Protein AF-A0A944SCA6-F1 (afdb_monomer_lite)

Structure (mmCIF, N/CA/C/O backbone):
data_AF-A0A944SCA6-F1
#
_entry.id   AF-A0A944SCA6-F1
#
loop_
_atom_site.group_PDB
_atom_site.id
_atom_site.type_symbol
_atom_site.label_atom_id
_atom_site.label_alt_id
_atom_site.label_comp_id
_atom_site.label_asym_id
_atom_site.label_entity_id
_atom_site.label_seq_id
_atom_site.pdbx_PDB_ins_code
_atom_site.Cartn_x
_atom_site.Cartn_y
_atom_site.Cartn_z
_atom_site.occupancy
_atom_site.B_iso_or_equiv
_atom_site.auth_seq_id
_atom_site.auth_comp_id
_atom_site.auth_asym_id
_atom_site.auth_atom_id
_atom_site.pdbx_PDB_model_num
ATOM 1 N N . MET A 1 1 ? 33.341 -25.553 -20.148 1.00 35.78 1 MET A N 1
ATOM 2 C CA . MET A 1 1 ? 33.879 -26.898 -20.432 1.00 35.78 1 MET A CA 1
ATOM 3 C C . MET A 1 1 ? 33.991 -27.018 -21.936 1.00 35.78 1 MET A C 1
ATOM 5 O O . MET A 1 1 ? 32.967 -27.018 -22.605 1.00 35.78 1 MET A O 1
ATOM 9 N N . ILE A 1 2 ? 35.218 -26.989 -22.452 1.00 38.03 2 ILE A N 1
ATOM 10 C CA . ILE A 1 2 ? 35.511 -27.219 -23.871 1.00 38.03 2 ILE A CA 1
ATOM 11 C C . ILE A 1 2 ? 34.997 -28.621 -24.208 1.00 38.03 2 ILE A C 1
ATOM 13 O O . ILE A 1 2 ? 35.218 -29.544 -23.427 1.00 38.03 2 ILE A O 1
ATOM 17 N N . ASN A 1 3 ? 34.268 -28.773 -25.314 1.00 36.91 3 ASN A N 1
ATOM 18 C CA . ASN A 1 3 ? 33.785 -30.077 -25.753 1.00 36.91 3 ASN A CA 1
ATOM 19 C C . ASN A 1 3 ? 35.012 -30.965 -26.059 1.00 36.91 3 ASN A C 1
ATOM 21 O O . ASN A 1 3 ? 35.753 -30.643 -26.992 1.00 36.91 3 ASN A O 1
ATOM 25 N N . PRO A 1 4 ? 35.273 -32.039 -25.289 1.00 46.31 4 PRO A N 1
ATOM 26 C CA . PRO A 1 4 ? 36.519 -32.805 -25.390 1.00 46.31 4 PRO A CA 1
ATOM 27 C C . PRO A 1 4 ? 36.722 -33.447 -26.772 1.00 46.31 4 PRO A C 1
ATOM 29 O O . PRO A 1 4 ? 37.854 -33.723 -27.163 1.00 46.31 4 PRO A O 1
ATOM 32 N N . PHE A 1 5 ? 35.651 -33.600 -27.556 1.00 45.34 5 PHE A N 1
ATOM 33 C CA . PHE A 1 5 ? 35.707 -34.131 -28.917 1.00 45.34 5 PHE A CA 1
ATOM 34 C C . PHE A 1 5 ? 36.417 -33.224 -29.932 1.00 45.34 5 PHE A C 1
ATOM 36 O O . PHE A 1 5 ? 36.970 -33.739 -30.900 1.00 45.34 5 PHE A O 1
ATOM 43 N N . PHE A 1 6 ? 36.455 -31.902 -29.725 1.00 48.75 6 PHE A N 1
ATOM 44 C CA . PHE A 1 6 ? 37.110 -30.997 -30.682 1.00 48.75 6 PHE A CA 1
ATOM 45 C C . PHE A 1 6 ? 38.644 -31.043 -30.575 1.00 48.75 6 PHE A C 1
ATOM 47 O O . PHE A 1 6 ? 39.340 -30.858 -31.569 1.00 48.75 6 PHE A O 1
ATOM 54 N N . CYS A 1 7 ? 39.181 -31.346 -29.387 1.00 46.94 7 CYS A N 1
ATOM 55 C CA . CYS A 1 7 ? 40.627 -31.419 -29.163 1.00 46.94 7 CYS A CA 1
ATOM 56 C C . CYS A 1 7 ? 41.227 -32.794 -29.502 1.00 46.94 7 CYS A C 1
ATOM 58 O O . CYS A 1 7 ? 42.376 -32.855 -29.928 1.00 46.94 7 CYS A O 1
ATOM 60 N N . LEU A 1 8 ? 40.482 -33.894 -29.335 1.00 49.31 8 LEU A N 1
ATOM 61 C CA . LEU A 1 8 ? 41.041 -35.253 -29.432 1.00 49.31 8 LEU A CA 1
ATOM 62 C C . LEU A 1 8 ? 41.443 -35.671 -30.860 1.00 49.31 8 LEU A C 1
ATOM 64 O O . LEU A 1 8 ? 42.431 -36.382 -31.017 1.00 49.31 8 LEU A O 1
ATOM 68 N N . ASN A 1 9 ? 40.758 -35.183 -31.899 1.00 50.75 9 ASN A N 1
ATOM 69 C CA . ASN A 1 9 ? 41.071 -35.547 -33.291 1.00 50.75 9 ASN A CA 1
ATOM 70 C C . ASN A 1 9 ? 42.205 -34.722 -33.929 1.00 50.75 9 ASN A C 1
ATOM 72 O O . ASN A 1 9 ? 42.740 -35.128 -34.956 1.00 50.75 9 ASN A O 1
ATOM 76 N N . PHE A 1 10 ? 42.607 -33.592 -33.335 1.00 53.06 10 PHE A N 1
ATOM 77 C CA . PHE A 1 10 ? 43.654 -32.712 -33.886 1.00 53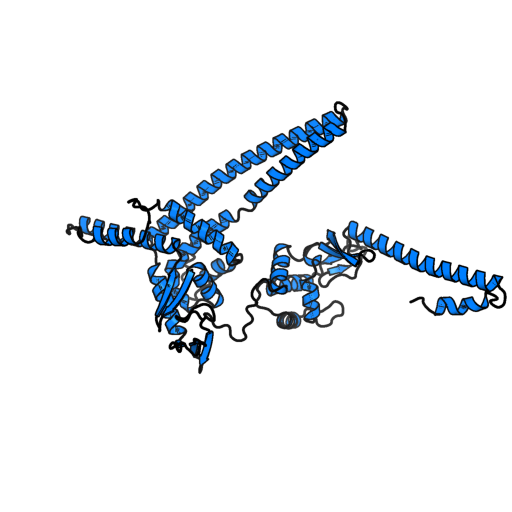.06 10 PHE A CA 1
ATOM 78 C C . PHE A 1 10 ? 45.062 -32.984 -33.335 1.00 53.06 10 PHE A C 1
ATOM 80 O O . PHE A 1 10 ? 46.040 -32.474 -33.879 1.00 53.06 10 PHE A O 1
ATOM 87 N N . ILE A 1 11 ? 45.190 -33.805 -32.286 1.00 54.34 11 ILE A N 1
ATOM 88 C CA . ILE A 1 11 ? 46.488 -34.155 -31.678 1.00 54.34 11 ILE A CA 1
ATOM 89 C C . ILE A 1 11 ? 47.399 -34.877 -32.686 1.00 54.34 11 ILE A C 1
ATOM 91 O O . ILE A 1 11 ? 48.610 -34.683 -32.660 1.00 54.34 11 ILE A O 1
ATOM 95 N N . PHE A 1 12 ? 46.823 -35.633 -33.627 1.00 55.56 12 PHE A N 1
ATOM 96 C CA . PHE A 1 12 ? 47.567 -36.337 -34.678 1.00 55.56 12 PHE A CA 1
ATOM 97 C C . PHE A 1 12 ? 48.129 -35.424 -35.781 1.00 55.56 12 PHE A C 1
ATOM 99 O O . PHE A 1 12 ? 48.924 -35.888 -36.593 1.00 55.56 12 PHE A O 1
ATOM 106 N N . LEU A 1 13 ? 47.747 -34.140 -35.823 1.00 66.12 13 LEU A N 1
ATOM 107 C CA . LEU A 1 13 ? 48.202 -33.200 -36.853 1.00 66.12 13 LEU A CA 1
ATOM 108 C C . LEU A 1 13 ? 49.537 -32.513 -36.502 1.00 66.12 13 LEU A C 1
ATOM 110 O O . LEU A 1 13 ? 50.200 -31.970 -37.382 1.00 66.12 13 LEU A O 1
ATOM 114 N N . PHE A 1 14 ? 49.936 -32.516 -35.225 1.00 74.75 14 PHE A N 1
ATOM 115 C CA . PHE A 1 14 ? 51.123 -31.804 -34.745 1.00 74.75 14 PHE A CA 1
ATOM 116 C C . PHE A 1 14 ? 52.164 -32.777 -34.177 1.00 74.75 14 PHE A C 1
ATOM 118 O O . PHE A 1 14 ? 51.903 -33.482 -33.203 1.00 74.75 14 PHE A O 1
ATOM 125 N N . ASP A 1 15 ? 53.382 -32.775 -34.731 1.00 82.25 15 ASP A N 1
ATOM 126 C CA . ASP A 1 15 ? 54.511 -33.547 -34.191 1.00 82.25 15 ASP A CA 1
ATOM 127 C C . ASP A 1 15 ? 55.024 -32.934 -32.872 1.00 82.25 15 ASP A C 1
ATOM 129 O O . ASP A 1 15 ? 55.921 -32.087 -32.838 1.00 82.25 15 ASP A O 1
ATOM 133 N N . THR A 1 16 ? 54.439 -33.362 -31.753 1.00 81.69 16 THR A N 1
ATOM 134 C CA . THR A 1 16 ? 54.778 -32.874 -30.405 1.00 81.69 16 THR A CA 1
ATOM 135 C C . THR A 1 16 ? 56.133 -33.367 -29.881 1.00 81.69 16 THR A C 1
ATOM 137 O O . THR A 1 16 ? 56.586 -32.901 -28.827 1.00 81.69 16 THR A O 1
ATOM 140 N N . SER A 1 17 ? 56.833 -34.245 -30.613 1.00 85.31 17 SER A N 1
ATOM 141 C CA . SER A 1 17 ? 58.186 -34.687 -30.251 1.00 85.31 17 SER A CA 1
ATOM 142 C C . SER A 1 17 ? 59.224 -33.570 -30.445 1.00 85.31 17 SER A C 1
ATOM 144 O O . SER A 1 17 ? 60.159 -33.429 -29.648 1.00 85.31 17 SER A O 1
ATOM 146 N N . ARG A 1 18 ? 59.007 -32.677 -31.421 1.00 86.25 18 ARG A N 1
ATOM 147 C CA . ARG A 1 18 ? 59.886 -31.540 -31.739 1.00 86.25 18 ARG A CA 1
ATOM 148 C C . ARG A 1 18 ? 59.412 -30.236 -31.094 1.00 86.25 18 ARG A C 1
ATOM 150 O O . ARG A 1 18 ? 58.223 -30.012 -30.870 1.00 86.25 18 ARG A O 1
ATOM 157 N N . ALA A 1 19 ? 60.355 -29.329 -30.828 1.00 85.00 19 ALA A N 1
ATOM 158 C CA . ALA A 1 19 ? 60.059 -28.025 -30.225 1.00 85.00 19 ALA A CA 1
ATOM 159 C C . ALA A 1 19 ? 59.069 -27.190 -31.065 1.00 85.00 19 ALA A C 1
ATOM 161 O O . ALA A 1 19 ? 58.141 -26.604 -30.509 1.00 85.00 19 ALA A O 1
ATOM 162 N N . ALA A 1 20 ? 59.216 -27.200 -32.395 1.00 85.94 20 ALA A N 1
ATOM 163 C CA . ALA A 1 20 ? 58.340 -26.475 -33.316 1.00 85.94 20 ALA A CA 1
ATOM 164 C C . ALA A 1 20 ? 56.881 -26.973 -33.278 1.00 85.94 20 ALA A C 1
ATOM 166 O O . ALA A 1 20 ? 55.958 -26.161 -33.241 1.00 85.94 20 ALA A O 1
ATOM 167 N N . GLY A 1 21 ? 56.654 -28.291 -33.214 1.00 87.56 21 GLY A N 1
ATOM 168 C CA . GLY A 1 21 ? 55.299 -28.844 -33.143 1.00 87.56 21 GLY A CA 1
ATOM 169 C C . GLY A 1 21 ? 54.624 -28.603 -31.791 1.00 87.56 21 GLY A C 1
ATOM 170 O O . GLY A 1 21 ? 53.435 -28.287 -31.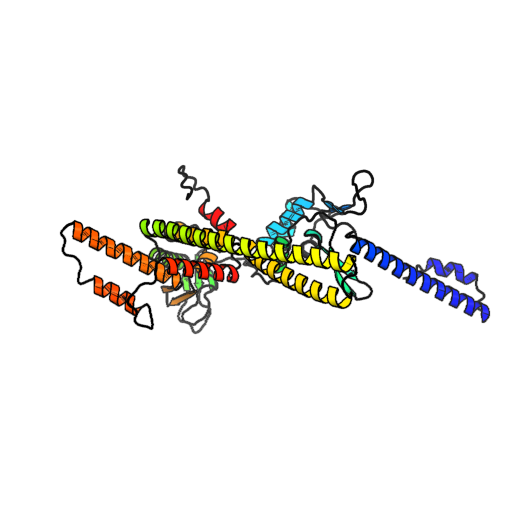751 1.00 87.56 21 GLY A O 1
ATOM 171 N N . ARG A 1 22 ? 55.379 -28.621 -30.679 1.00 86.31 22 ARG A N 1
ATOM 172 C CA . ARG A 1 22 ? 54.854 -28.190 -29.367 1.00 86.31 22 ARG A CA 1
ATOM 173 C C . ARG A 1 22 ? 54.441 -26.718 -29.355 1.00 86.31 22 ARG A C 1
ATOM 175 O O . ARG A 1 22 ? 53.426 -26.385 -28.748 1.00 86.31 22 ARG A O 1
ATOM 182 N N . LEU A 1 23 ? 55.208 -25.843 -30.009 1.00 89.44 23 LEU A N 1
ATOM 183 C CA . LEU A 1 23 ? 54.862 -24.426 -30.139 1.00 89.44 23 LEU A CA 1
ATOM 184 C C . LEU A 1 23 ? 53.585 -24.237 -30.970 1.00 89.44 23 LEU A C 1
ATOM 186 O O . LEU A 1 23 ? 52.677 -23.535 -30.531 1.00 89.44 23 LEU A O 1
ATOM 190 N N . ALA A 1 24 ? 53.486 -24.905 -32.124 1.00 87.25 24 ALA A N 1
ATOM 191 C CA . ALA A 1 24 ? 52.307 -24.849 -32.986 1.00 87.25 24 ALA A CA 1
ATOM 192 C C . ALA A 1 24 ? 51.034 -25.314 -32.257 1.00 87.25 24 ALA A C 1
ATOM 194 O O . ALA A 1 24 ? 50.020 -24.618 -32.286 1.00 87.25 24 ALA A O 1
ATOM 195 N N . PHE A 1 25 ? 51.114 -26.428 -31.520 1.00 86.62 25 PHE A N 1
ATOM 196 C CA . PHE A 1 25 ? 50.005 -26.923 -30.704 1.00 86.62 25 PHE A CA 1
ATOM 197 C C . PHE A 1 25 ? 49.581 -25.918 -29.621 1.00 86.62 25 PHE A C 1
ATOM 199 O O . PHE A 1 25 ? 48.394 -25.640 -29.466 1.00 86.62 25 PHE A O 1
ATOM 206 N N . ARG A 1 26 ? 50.536 -25.318 -28.893 1.00 86.31 26 ARG A N 1
ATOM 207 C CA . ARG A 1 26 ? 50.235 -24.299 -27.868 1.00 86.31 26 ARG A CA 1
ATOM 208 C C . ARG A 1 26 ? 49.565 -23.063 -28.462 1.00 86.31 26 ARG A C 1
ATOM 210 O O . ARG A 1 26 ? 48.581 -22.591 -27.904 1.00 86.31 26 ARG A O 1
ATOM 217 N N . ASN A 1 27 ? 50.056 -22.571 -29.597 1.00 88.75 27 ASN A N 1
ATOM 218 C CA . ASN A 1 27 ? 49.453 -21.431 -30.288 1.00 88.75 27 ASN A CA 1
ATOM 219 C C . ASN A 1 27 ? 48.025 -21.739 -30.751 1.00 88.75 27 ASN A C 1
ATOM 221 O O . ASN A 1 27 ? 47.143 -20.897 -30.605 1.00 88.75 27 ASN A O 1
ATOM 225 N N . PHE A 1 28 ? 47.774 -22.954 -31.244 1.00 87.88 28 PHE A N 1
ATOM 226 C CA . PHE A 1 28 ? 46.430 -23.392 -31.614 1.00 87.88 28 PHE A CA 1
ATOM 227 C C . PHE A 1 28 ? 45.490 -23.463 -30.403 1.00 87.88 28 PHE A C 1
ATOM 229 O O . PHE A 1 28 ? 44.378 -22.945 -30.455 1.00 87.88 28 PHE A O 1
ATOM 236 N N . CYS A 1 29 ? 45.945 -24.032 -29.282 1.00 86.56 29 CYS A N 1
ATOM 237 C CA . CYS A 1 29 ? 45.181 -24.032 -28.034 1.00 86.56 29 CYS A CA 1
ATOM 238 C C . CYS A 1 29 ? 44.867 -22.605 -27.561 1.00 86.56 29 CYS A C 1
ATOM 240 O O . CYS A 1 29 ? 43.725 -22.327 -27.205 1.00 86.56 29 CYS A O 1
ATOM 242 N N . ASN A 1 30 ? 45.840 -21.691 -27.617 1.00 90.19 30 ASN A N 1
ATOM 243 C CA . ASN A 1 30 ? 45.629 -20.281 -27.279 1.00 90.19 30 ASN A CA 1
ATOM 244 C C . ASN A 1 30 ? 44.588 -19.628 -28.201 1.00 90.19 30 ASN A C 1
ATOM 246 O O . ASN A 1 30 ? 43.730 -18.891 -27.728 1.00 90.19 30 ASN A O 1
ATOM 250 N N . MET A 1 31 ? 44.611 -19.943 -29.499 1.00 90.44 31 MET A N 1
ATOM 251 C CA . MET A 1 31 ? 43.620 -19.458 -30.463 1.00 90.44 31 MET A CA 1
ATOM 252 C C . MET A 1 31 ? 42.216 -20.009 -30.179 1.00 90.44 31 MET A C 1
ATOM 254 O O . MET A 1 31 ? 41.239 -19.270 -30.265 1.00 90.44 31 MET A O 1
ATOM 258 N N . ALA A 1 32 ? 42.098 -21.283 -29.798 1.00 83.69 32 ALA A N 1
ATOM 259 C CA . ALA A 1 32 ? 40.823 -21.892 -29.423 1.00 83.69 32 ALA A CA 1
ATOM 260 C C . ALA A 1 32 ? 40.251 -21.298 -28.122 1.00 83.69 32 ALA A C 1
ATOM 262 O O . ALA A 1 32 ? 39.044 -21.059 -28.032 1.00 83.69 32 ALA A O 1
ATOM 263 N N . VAL A 1 33 ? 41.110 -21.031 -27.130 1.00 88.75 33 VAL A N 1
ATOM 264 C CA . VAL A 1 33 ? 40.732 -20.321 -25.897 1.00 88.75 33 VAL A CA 1
ATOM 265 C C . VAL A 1 33 ? 40.239 -18.917 -26.237 1.00 88.75 33 VAL A C 1
ATOM 267 O O . VAL A 1 33 ? 39.108 -18.584 -25.888 1.00 88.75 33 VAL A O 1
ATOM 270 N N . TRP A 1 34 ? 41.021 -18.157 -27.010 1.00 92.69 34 TRP A N 1
ATOM 271 C CA . TRP A 1 34 ? 40.646 -16.818 -27.463 1.00 92.69 34 TRP A CA 1
ATOM 272 C C . TRP A 1 34 ? 39.312 -16.815 -28.220 1.00 92.69 34 TRP A C 1
ATOM 274 O O . TRP A 1 34 ? 38.449 -15.992 -27.938 1.00 92.69 34 TRP A O 1
ATOM 284 N N . TYR A 1 35 ? 39.083 -17.769 -29.129 1.00 90.19 35 TYR A N 1
ATOM 285 C CA . TYR A 1 35 ? 37.815 -17.880 -29.855 1.00 90.19 35 TYR A CA 1
ATOM 286 C C . TYR A 1 35 ? 36.626 -18.100 -28.909 1.00 90.19 35 TYR A C 1
ATOM 288 O O . TYR A 1 35 ? 35.576 -17.477 -29.066 1.00 90.19 35 TYR A O 1
ATOM 296 N N . SER A 1 36 ? 36.784 -18.966 -27.902 1.00 87.19 36 SER A N 1
ATOM 297 C CA . SER A 1 36 ? 35.741 -19.204 -26.901 1.00 87.19 36 SER A CA 1
ATOM 298 C C . SER A 1 36 ? 35.471 -17.971 -26.032 1.00 87.19 36 SER A C 1
ATOM 300 O O . SER A 1 36 ? 34.326 -17.766 -25.619 1.00 87.19 36 SER A O 1
ATOM 302 N N . GLU A 1 37 ? 36.500 -17.187 -25.718 1.00 88.19 37 GLU A N 1
ATOM 303 C CA . GLU A 1 37 ? 36.387 -15.939 -24.959 1.00 88.19 37 GLU A CA 1
ATOM 304 C C . GLU A 1 37 ? 35.700 -14.857 -25.795 1.00 88.19 37 GLU A C 1
ATOM 306 O O . GLU A 1 37 ? 34.666 -14.337 -25.373 1.00 88.19 37 GLU A O 1
ATOM 311 N N . ASN A 1 38 ? 36.167 -14.627 -27.024 1.00 90.25 38 ASN A N 1
ATOM 312 C CA . ASN A 1 38 ? 35.578 -13.671 -27.958 1.00 90.25 38 ASN A CA 1
ATOM 313 C C . ASN A 1 38 ? 34.101 -13.989 -28.248 1.00 90.25 38 ASN A C 1
ATOM 315 O O . ASN A 1 38 ? 33.244 -13.113 -28.172 1.00 90.25 38 ASN A O 1
ATOM 319 N N . LEU A 1 39 ? 33.756 -15.261 -28.488 1.00 88.06 39 LEU A N 1
ATOM 320 C CA . LEU A 1 39 ? 32.358 -15.663 -28.679 1.00 88.06 39 LEU A CA 1
ATOM 321 C C . LEU A 1 39 ? 31.503 -15.374 -27.435 1.00 88.06 39 LEU A C 1
ATOM 323 O O . LEU A 1 39 ? 30.347 -14.963 -27.546 1.00 88.06 39 LEU A O 1
ATOM 327 N N . SER A 1 40 ? 32.057 -15.589 -26.240 1.00 85.50 40 SER A N 1
ATOM 328 C CA . SER A 1 40 ? 31.369 -15.259 -24.992 1.00 85.50 40 SER A CA 1
ATOM 329 C C . SER A 1 40 ? 31.123 -13.752 -24.874 1.00 85.50 40 SER A C 1
ATOM 331 O O . SER A 1 40 ? 30.036 -13.360 -24.446 1.00 85.50 40 SER A O 1
ATOM 333 N N . GLU A 1 41 ? 32.097 -12.922 -25.248 1.00 87.12 41 GLU A N 1
ATOM 334 C CA . GLU A 1 41 ? 31.977 -11.461 -25.254 1.00 87.12 41 GLU A CA 1
ATOM 335 C C . GLU A 1 41 ? 30.921 -10.988 -26.258 1.00 87.12 41 GLU A C 1
ATOM 337 O O . GLU A 1 41 ? 29.984 -10.281 -25.879 1.00 87.12 41 GLU A O 1
ATOM 342 N N . GLU A 1 42 ? 30.972 -11.469 -27.501 1.00 89.62 42 GLU A N 1
ATOM 343 C CA . GLU A 1 42 ? 29.988 -11.140 -28.537 1.00 89.62 42 GLU A CA 1
ATOM 344 C C . GLU A 1 42 ? 28.554 -11.498 -28.124 1.00 89.62 42 GLU A C 1
ATOM 346 O O . GLU A 1 42 ? 27.618 -10.724 -28.350 1.00 89.62 42 GLU A O 1
ATOM 351 N N . VAL A 1 43 ? 28.357 -12.667 -27.502 1.00 88.06 43 VAL A N 1
ATOM 352 C CA . VAL A 1 43 ? 27.041 -13.082 -26.997 1.00 88.06 43 VAL A CA 1
ATOM 353 C C . VAL A 1 43 ? 26.572 -12.149 -25.882 1.00 88.06 43 VAL A C 1
ATOM 355 O O . VAL A 1 43 ? 25.399 -11.768 -25.875 1.00 88.06 43 VAL A O 1
ATOM 358 N N . THR A 1 44 ? 27.455 -11.743 -24.964 1.00 86.62 44 THR A N 1
ATOM 359 C CA . THR A 1 44 ? 27.086 -10.786 -23.910 1.00 86.62 44 THR A CA 1
ATOM 360 C C . THR A 1 44 ? 26.724 -9.416 -24.468 1.00 86.62 44 THR A C 1
ATOM 362 O O . THR A 1 44 ? 25.695 -8.874 -24.071 1.00 86.62 44 THR A O 1
ATOM 365 N N . THR A 1 45 ? 27.478 -8.903 -25.441 1.00 88.00 45 THR A N 1
ATOM 366 C CA . THR A 1 45 ? 27.189 -7.624 -26.103 1.00 88.00 45 THR A CA 1
ATOM 367 C C . THR A 1 45 ? 25.838 -7.670 -26.812 1.00 88.00 45 THR A C 1
ATOM 369 O O . THR A 1 45 ? 24.995 -6.806 -26.588 1.00 88.00 45 THR A O 1
ATOM 372 N N . LYS A 1 46 ? 25.552 -8.741 -27.565 1.00 89.69 46 LYS A N 1
ATOM 373 C CA . LYS A 1 46 ? 24.240 -8.935 -28.211 1.00 89.69 46 LYS A CA 1
ATOM 374 C C . LYS A 1 46 ? 23.093 -9.014 -27.200 1.00 89.69 46 LYS A C 1
ATOM 376 O O . LYS A 1 46 ? 22.007 -8.500 -27.464 1.00 89.69 46 LYS A O 1
ATOM 381 N N . MET A 1 47 ? 23.298 -9.654 -26.047 1.00 88.75 47 MET A N 1
ATOM 382 C CA . MET A 1 47 ? 22.294 -9.675 -24.976 1.00 88.75 47 MET A CA 1
ATOM 383 C C . MET A 1 47 ? 22.065 -8.278 -24.389 1.00 88.75 47 MET A C 1
ATOM 385 O O . MET A 1 47 ? 20.915 -7.908 -24.164 1.00 88.75 47 MET A O 1
ATOM 389 N N . GLU A 1 48 ? 23.126 -7.499 -24.169 1.00 88.06 48 GLU A N 1
ATOM 390 C CA . GLU A 1 48 ? 23.035 -6.116 -23.683 1.00 88.06 48 GLU A CA 1
ATOM 391 C C . GLU A 1 48 ? 22.311 -5.212 -24.691 1.00 88.06 48 GLU A C 1
ATOM 393 O O . GLU A 1 48 ? 21.406 -4.478 -24.304 1.00 88.06 48 GLU A O 1
ATOM 398 N N . GLU A 1 49 ? 22.599 -5.334 -25.987 1.00 90.00 49 GLU A N 1
ATOM 399 C CA . GLU A 1 49 ? 21.877 -4.615 -27.044 1.00 90.00 49 GLU A CA 1
ATOM 400 C C . GLU A 1 49 ? 20.379 -4.941 -27.069 1.00 90.00 49 GLU A C 1
ATOM 402 O O . GLU A 1 49 ? 19.548 -4.055 -27.282 1.00 90.00 49 GLU A O 1
ATOM 407 N N . LEU A 1 50 ? 20.013 -6.211 -26.864 1.00 89.88 50 LEU A N 1
ATOM 408 C CA . LEU A 1 50 ? 18.610 -6.618 -26.775 1.00 89.88 50 LEU A CA 1
ATOM 409 C C . LEU A 1 50 ? 17.930 -5.995 -25.555 1.00 89.88 50 LEU A C 1
ATOM 411 O O . LEU A 1 50 ? 16.819 -5.487 -25.688 1.00 89.88 50 LEU A O 1
ATOM 415 N N . LEU A 1 51 ? 18.602 -5.993 -24.403 1.00 88.81 51 LEU A N 1
ATOM 416 C CA . LEU A 1 51 ? 18.093 -5.399 -23.166 1.00 88.81 51 LEU A CA 1
ATOM 417 C C . LEU A 1 51 ? 17.928 -3.880 -23.279 1.00 88.81 51 LEU A C 1
ATOM 419 O O . LEU A 1 51 ? 16.912 -3.358 -22.833 1.00 88.81 51 LEU A O 1
ATOM 423 N N . LEU A 1 52 ? 18.871 -3.183 -23.923 1.00 87.06 52 LEU A N 1
ATOM 424 C CA . LEU A 1 52 ? 18.781 -1.741 -24.194 1.00 87.06 52 LEU A CA 1
ATOM 425 C C . LEU A 1 52 ? 17.603 -1.396 -25.111 1.00 87.06 52 LEU A C 1
ATOM 427 O O . LEU A 1 52 ? 16.977 -0.355 -24.952 1.00 87.06 52 LEU A O 1
ATOM 431 N N . LYS A 1 53 ? 17.267 -2.291 -26.044 1.00 88.12 53 LYS A N 1
ATOM 432 C CA . LYS A 1 53 ? 16.072 -2.189 -26.896 1.00 88.12 53 LYS A CA 1
ATOM 433 C C . LYS A 1 53 ? 14.787 -2.664 -26.193 1.00 88.12 53 LYS A C 1
ATOM 435 O O . LYS A 1 53 ? 13.733 -2.706 -26.823 1.00 88.12 53 LYS A O 1
ATOM 440 N N . GLY A 1 54 ? 14.870 -3.072 -24.925 1.00 87.81 54 GLY A N 1
ATOM 441 C CA . GLY A 1 54 ? 13.743 -3.538 -24.114 1.00 87.81 54 GLY A CA 1
ATOM 442 C C . GLY A 1 54 ? 13.257 -4.959 -24.412 1.00 87.81 54 GLY A C 1
ATOM 443 O O . GLY A 1 54 ? 12.148 -5.330 -24.019 1.00 87.81 54 GLY A O 1
ATOM 444 N N . TYR A 1 55 ? 14.062 -5.779 -25.096 1.00 90.62 55 TYR A N 1
ATOM 445 C CA . TYR A 1 55 ? 13.763 -7.187 -25.362 1.00 90.62 55 TYR A CA 1
ATOM 446 C C . TYR A 1 55 ? 14.312 -8.103 -24.267 1.00 90.62 55 TYR A C 1
ATOM 448 O O . TYR A 1 55 ? 15.444 -7.959 -23.811 1.00 90.62 55 TYR A O 1
ATOM 456 N N . TYR A 1 56 ? 13.527 -9.118 -23.896 1.00 91.06 56 TYR A N 1
ATOM 457 C CA . TYR A 1 56 ? 13.934 -10.117 -22.908 1.00 91.06 56 TYR A CA 1
ATOM 458 C C . TYR A 1 56 ? 14.674 -11.297 -23.571 1.00 91.06 56 TYR A C 1
ATOM 460 O O . TYR A 1 56 ? 14.035 -12.067 -24.299 1.00 91.06 56 TYR A O 1
ATOM 468 N N . PRO A 1 57 ? 15.987 -11.485 -23.320 1.00 88.31 57 PRO A N 1
ATOM 469 C CA . PRO A 1 57 ? 16.802 -12.490 -24.012 1.00 88.31 57 PRO A CA 1
ATOM 470 C C . PRO A 1 57 ? 16.543 -13.931 -23.541 1.00 88.31 57 PRO A C 1
ATOM 472 O O . PRO A 1 57 ? 16.878 -14.881 -24.244 1.00 88.31 57 PRO A O 1
ATOM 475 N N . ALA A 1 58 ? 15.942 -14.115 -22.363 1.00 87.88 58 ALA A N 1
ATOM 476 C CA . ALA A 1 58 ? 15.658 -15.427 -21.789 1.00 87.88 58 ALA A CA 1
ATOM 477 C C . ALA A 1 58 ? 14.312 -16.023 -22.279 1.00 87.88 58 ALA A C 1
ATOM 479 O O . ALA A 1 58 ? 13.521 -15.353 -22.965 1.00 87.88 58 ALA A O 1
ATOM 480 N N . PRO A 1 59 ? 14.024 -17.294 -21.928 1.00 88.12 59 PRO A N 1
ATOM 481 C CA . PRO A 1 59 ? 12.708 -17.895 -22.131 1.00 88.12 59 PRO A CA 1
ATOM 482 C C . PRO A 1 59 ? 11.596 -17.036 -21.521 1.00 88.12 59 PRO A C 1
ATOM 484 O O . PRO A 1 59 ? 11.809 -16.356 -20.517 1.00 88.12 59 PRO A O 1
ATOM 487 N N . ALA A 1 60 ? 10.410 -17.054 -22.132 1.00 89.06 60 ALA A N 1
ATOM 488 C CA . ALA A 1 60 ? 9.288 -16.249 -21.661 1.00 89.06 60 ALA A CA 1
ATOM 489 C C . ALA A 1 60 ? 8.898 -16.642 -20.219 1.00 89.06 60 ALA A C 1
ATOM 491 O O . ALA A 1 60 ? 8.768 -17.837 -19.933 1.00 89.06 60 ALA A O 1
ATOM 492 N N . PRO A 1 61 ? 8.714 -15.668 -19.308 1.00 91.31 61 PRO A N 1
ATOM 493 C CA . PRO A 1 61 ? 8.130 -15.930 -17.998 1.00 91.31 61 PRO A CA 1
ATOM 494 C C . PRO A 1 61 ? 6.712 -16.511 -18.109 1.00 91.31 61 PRO A C 1
ATOM 496 O O . PRO A 1 61 ? 6.031 -16.334 -19.116 1.00 91.31 61 PRO A O 1
ATOM 499 N N . ILE A 1 62 ? 6.257 -17.195 -17.057 1.00 90.19 62 ILE A N 1
ATOM 500 C CA . ILE A 1 62 ? 4.904 -17.771 -16.990 1.00 90.19 62 ILE A CA 1
ATOM 501 C C . ILE A 1 62 ? 3.859 -16.664 -17.202 1.00 90.19 62 ILE A C 1
ATOM 503 O O . ILE A 1 62 ? 3.976 -15.590 -16.625 1.00 90.19 62 ILE A O 1
ATOM 507 N N . GLY A 1 63 ? 2.849 -16.921 -18.035 1.00 88.75 63 GLY A N 1
ATOM 508 C CA . GLY A 1 63 ? 1.869 -15.907 -18.446 1.00 88.75 63 GLY A CA 1
ATOM 509 C C . GLY A 1 63 ? 2.265 -15.120 -19.698 1.00 88.75 63 GLY A C 1
ATOM 510 O O . GLY A 1 63 ? 1.476 -14.302 -20.156 1.00 88.75 63 GLY A O 1
ATOM 511 N N . TYR A 1 64 ? 3.438 -15.388 -20.282 1.00 91.44 64 TYR A N 1
ATOM 512 C CA . TYR A 1 64 ? 3.862 -14.820 -21.559 1.00 91.44 64 TYR A CA 1
ATOM 513 C C . TYR A 1 64 ? 4.254 -15.904 -22.568 1.00 91.44 64 TYR A C 1
ATOM 515 O O . TYR A 1 64 ? 4.770 -16.967 -22.217 1.00 91.44 64 TYR A O 1
ATOM 523 N N . LYS A 1 65 ? 4.070 -15.595 -23.851 1.00 89.44 65 LYS A N 1
ATOM 524 C CA . LYS A 1 65 ? 4.454 -16.408 -25.009 1.00 89.44 65 LYS A CA 1
ATOM 525 C C . LYS A 1 65 ? 5.421 -15.637 -25.907 1.00 89.44 65 LYS A C 1
ATOM 527 O O . LYS A 1 65 ? 5.455 -14.408 -25.932 1.00 89.44 65 LYS A O 1
ATOM 532 N N . ILE A 1 66 ? 6.259 -16.376 -26.628 1.00 87.25 66 ILE A N 1
ATOM 533 C CA . ILE A 1 66 ? 7.165 -15.798 -27.629 1.00 87.25 66 ILE A CA 1
ATOM 534 C C . ILE A 1 66 ? 6.347 -15.482 -28.884 1.00 87.25 66 ILE A C 1
ATOM 536 O O . ILE A 1 66 ? 5.559 -16.324 -29.319 1.00 87.25 66 ILE A O 1
ATOM 540 N N . GLY A 1 67 ? 6.544 -14.294 -29.461 1.00 81.38 67 GLY A N 1
ATOM 541 C CA . GLY A 1 67 ? 5.912 -13.922 -30.723 1.00 81.38 67 GLY A CA 1
ATOM 542 C C . GLY A 1 67 ? 6.258 -14.900 -31.850 1.00 81.38 67 GLY A C 1
ATOM 543 O O . GLY A 1 67 ? 7.412 -15.288 -32.037 1.00 81.38 67 GLY A O 1
ATOM 544 N N . LYS A 1 68 ? 5.249 -15.309 -32.617 1.00 79.75 68 LYS A N 1
ATOM 545 C CA . LYS A 1 68 ? 5.406 -16.121 -33.827 1.00 79.75 68 LYS A CA 1
ATOM 546 C C . LYS A 1 68 ? 5.470 -15.215 -35.055 1.00 79.75 68 LYS A C 1
ATOM 548 O O . LYS A 1 68 ? 4.640 -14.320 -35.209 1.00 79.75 68 LYS A O 1
ATOM 553 N N . LYS A 1 69 ? 6.432 -15.477 -35.947 1.00 73.75 69 LYS A N 1
ATOM 554 C CA . LYS A 1 69 ? 6.532 -14.790 -37.244 1.00 73.75 69 LYS A CA 1
ATOM 555 C C . LYS A 1 69 ? 5.232 -14.984 -38.035 1.00 73.75 69 LYS A C 1
ATOM 557 O O . LYS A 1 69 ? 4.768 -16.114 -38.148 1.00 73.75 69 LYS A O 1
ATOM 562 N N . GLY A 1 70 ? 4.671 -13.896 -38.561 1.00 69.00 70 GLY A N 1
ATOM 563 C CA . GLY A 1 70 ? 3.429 -13.900 -39.346 1.00 69.00 70 GLY A CA 1
ATOM 564 C C . GLY A 1 70 ? 2.132 -13.807 -38.533 1.00 69.00 70 GLY A C 1
ATOM 565 O O . GLY A 1 70 ? 1.077 -13.641 -39.129 1.00 69.00 70 GLY A O 1
ATOM 566 N N . VAL A 1 71 ? 2.197 -13.887 -37.198 1.00 71.38 71 VAL A N 1
ATOM 567 C CA . VAL A 1 71 ? 1.039 -13.685 -36.298 1.00 71.38 71 VAL A CA 1
ATOM 568 C C . VAL A 1 71 ? 1.182 -12.394 -35.493 1.00 71.38 71 VAL A C 1
ATOM 570 O O . VAL A 1 71 ? 0.195 -11.738 -35.187 1.00 71.38 71 VAL A O 1
ATOM 573 N N . HIS A 1 72 ? 2.416 -12.027 -35.154 1.00 76.31 72 HIS A N 1
ATOM 574 C CA . HIS A 1 72 ? 2.725 -10.854 -34.351 1.00 76.31 72 HIS A CA 1
ATOM 575 C C . HIS A 1 72 ? 3.755 -9.963 -35.055 1.00 76.31 72 HIS A C 1
ATOM 577 O O . HIS A 1 72 ? 4.679 -10.493 -35.680 1.00 76.31 72 HIS A O 1
ATOM 583 N N . ASP A 1 73 ? 3.616 -8.641 -34.895 1.00 74.38 73 ASP A N 1
ATOM 584 C CA . ASP A 1 73 ? 4.464 -7.622 -35.538 1.00 74.38 73 ASP A CA 1
ATOM 585 C C . ASP A 1 73 ? 5.954 -7.816 -35.222 1.00 74.38 73 ASP A C 1
ATOM 587 O O . ASP A 1 73 ? 6.795 -7.808 -36.120 1.00 74.38 73 ASP A O 1
ATOM 591 N N . ASP A 1 74 ? 6.276 -8.089 -33.950 1.00 80.00 74 ASP A N 1
ATOM 592 C CA . ASP A 1 74 ? 7.644 -8.282 -33.477 1.00 80.00 74 ASP A CA 1
ATOM 593 C C . ASP A 1 74 ? 7.851 -9.690 -32.896 1.00 80.00 74 ASP A C 1
ATOM 595 O O . ASP A 1 74 ? 7.531 -9.951 -31.732 1.00 80.00 74 ASP A O 1
ATOM 599 N N . PRO A 1 75 ? 8.498 -10.623 -33.619 1.00 78.44 75 PRO A N 1
ATOM 600 C CA . PRO A 1 75 ? 8.710 -11.992 -33.134 1.00 78.44 75 PRO A CA 1
ATOM 601 C C . PRO A 1 75 ? 9.659 -12.073 -31.924 1.00 78.44 75 PRO A C 1
ATOM 603 O O . PRO A 1 75 ? 9.717 -13.089 -31.233 1.00 78.44 75 PRO A O 1
ATOM 606 N N . LYS A 1 76 ? 10.428 -11.009 -31.656 1.00 80.00 76 LYS A N 1
ATOM 607 C CA . LYS A 1 76 ? 11.334 -10.915 -30.499 1.00 80.00 76 LYS A CA 1
ATOM 608 C C . LYS A 1 76 ? 10.617 -10.455 -29.224 1.00 80.00 76 LYS A C 1
ATOM 610 O O . LYS A 1 76 ? 11.142 -10.670 -28.128 1.00 80.00 76 LYS A O 1
ATOM 615 N N . LYS A 1 77 ? 9.434 -9.844 -29.349 1.00 86.50 77 LYS A N 1
ATOM 616 C CA . LYS A 1 77 ? 8.625 -9.372 -28.223 1.00 86.50 77 LYS A CA 1
ATOM 617 C C . LYS A 1 77 ? 7.946 -10.550 -27.519 1.00 86.50 77 LYS A C 1
ATOM 619 O O . LYS A 1 77 ? 7.666 -11.596 -28.113 1.00 86.50 77 LYS A O 1
ATOM 624 N N . LYS A 1 78 ? 7.737 -10.401 -26.209 1.00 89.12 78 LYS A N 1
ATOM 625 C CA . LYS A 1 78 ? 6.965 -11.350 -25.402 1.00 89.12 78 LYS A CA 1
ATOM 626 C C . LYS A 1 78 ? 5.530 -10.836 -25.319 1.00 89.12 78 LYS A C 1
ATOM 628 O O . LYS A 1 78 ? 5.320 -9.701 -24.898 1.00 89.12 78 LYS A O 1
ATOM 633 N N . TYR A 1 79 ? 4.582 -11.665 -25.733 1.00 88.44 79 TYR A N 1
ATOM 634 C CA . TYR A 1 79 ? 3.151 -11.360 -25.737 1.00 88.44 79 TYR A CA 1
ATOM 635 C C . TYR A 1 79 ? 2.463 -12.053 -24.569 1.00 88.44 79 TYR A C 1
ATOM 637 O O . TYR A 1 79 ? 2.974 -13.050 -24.056 1.00 88.44 79 TYR A O 1
ATOM 645 N N . LEU A 1 80 ? 1.321 -11.525 -24.140 1.00 89.62 80 LEU A N 1
ATOM 646 C CA . LEU A 1 80 ? 0.530 -12.116 -23.068 1.00 89.62 80 LEU A CA 1
ATOM 647 C C . LEU A 1 80 ? -0.059 -13.461 -23.502 1.00 89.62 80 LEU A C 1
ATOM 649 O O . LEU A 1 80 ? -0.493 -13.635 -24.638 1.00 89.62 80 LEU A O 1
ATOM 653 N N . ASP A 1 81 ? -0.054 -14.425 -22.588 1.00 88.38 81 ASP A N 1
ATOM 654 C CA . ASP A 1 81 ? -0.785 -15.673 -22.763 1.00 88.38 81 ASP A CA 1
ATOM 655 C C . ASP A 1 81 ? -2.224 -15.492 -22.276 1.00 88.38 81 ASP A C 1
ATOM 657 O O . ASP A 1 81 ? -2.450 -15.384 -21.075 1.00 88.38 81 ASP A O 1
ATOM 661 N N . GLU A 1 82 ? -3.192 -15.495 -23.187 1.00 87.31 82 GLU A N 1
ATOM 662 C CA . GLU A 1 82 ? -4.612 -15.271 -22.879 1.00 87.31 82 GLU A CA 1
ATOM 663 C C . GLU A 1 82 ? -5.168 -16.215 -21.800 1.00 87.31 82 GLU A C 1
ATOM 665 O O . GLU A 1 82 ? -6.044 -15.823 -21.035 1.00 87.31 82 GLU A O 1
ATOM 670 N N . VAL A 1 83 ? -4.631 -17.437 -21.687 1.00 87.44 83 VAL A N 1
ATOM 671 C CA . VAL A 1 83 ? -5.098 -18.425 -20.701 1.00 87.44 83 VAL A CA 1
ATOM 672 C C . VAL A 1 83 ? -4.401 -18.246 -19.354 1.00 87.44 83 VAL A C 1
ATOM 674 O O . VAL A 1 83 ? -5.045 -18.277 -18.311 1.00 87.44 83 VAL A O 1
ATOM 677 N N . ILE A 1 84 ? -3.075 -18.070 -19.351 1.00 88.81 84 ILE A N 1
ATOM 678 C CA . ILE A 1 84 ? -2.267 -18.096 -18.118 1.00 88.81 84 ILE A CA 1
ATOM 679 C C . ILE A 1 84 ? -2.100 -16.699 -17.501 1.00 88.81 84 ILE A C 1
ATOM 681 O O . ILE A 1 84 ? -2.017 -16.578 -16.277 1.00 88.81 84 ILE A O 1
ATOM 685 N N . ALA A 1 85 ? -2.061 -15.636 -18.307 1.00 89.88 85 ALA A N 1
ATOM 686 C CA . ALA A 1 85 ? -1.878 -14.269 -17.819 1.00 89.88 85 ALA A CA 1
ATOM 687 C C . ALA A 1 85 ? -2.956 -13.827 -16.806 1.00 89.88 85 ALA A C 1
ATOM 689 O O . ALA A 1 85 ? -2.573 -13.241 -15.786 1.00 89.88 85 ALA A O 1
ATOM 690 N N . PRO A 1 86 ? -4.257 -14.149 -16.985 1.00 91.56 86 PRO A N 1
ATOM 691 C CA . PRO A 1 86 ? -5.283 -13.839 -15.989 1.00 91.56 86 PRO A CA 1
ATOM 692 C C . PRO A 1 86 ? -5.022 -14.513 -14.638 1.00 91.56 86 PRO A C 1
ATOM 694 O O . PRO A 1 86 ? -5.134 -13.859 -13.604 1.00 91.56 86 PRO A O 1
ATOM 697 N N . PHE A 1 87 ? -4.583 -15.778 -14.629 1.00 91.56 87 PHE A N 1
ATOM 698 C CA . PHE A 1 87 ? -4.223 -16.473 -13.387 1.00 91.56 87 PHE A CA 1
ATOM 699 C C . PHE A 1 87 ? -3.041 -15.811 -12.686 1.00 91.56 87 PHE A C 1
ATOM 701 O O . PHE A 1 87 ? -3.043 -15.682 -11.464 1.00 91.56 87 PHE A O 1
ATOM 708 N N . VAL A 1 88 ? -2.033 -15.358 -13.440 1.00 92.12 88 VAL A N 1
ATOM 709 C CA . VAL A 1 88 ? -0.899 -14.628 -12.857 1.00 92.12 88 VAL A CA 1
ATOM 710 C C . VAL A 1 88 ? -1.379 -13.330 -12.213 1.00 92.12 88 VAL A C 1
ATOM 712 O O . VAL A 1 88 ? -1.013 -13.060 -11.070 1.00 92.12 88 VAL A O 1
ATOM 715 N N . LYS A 1 89 ? -2.230 -12.554 -12.893 1.00 92.75 89 LYS A N 1
ATOM 716 C CA . LYS A 1 89 ? -2.821 -11.334 -12.327 1.00 92.75 89 LYS A CA 1
ATOM 717 C C . LYS A 1 89 ? -3.579 -11.626 -11.032 1.00 92.75 89 LYS A C 1
ATOM 719 O O . LYS A 1 89 ? -3.340 -10.969 -10.021 1.00 92.75 89 LYS A O 1
ATOM 724 N N . GLU A 1 90 ? -4.406 -12.666 -11.040 1.00 90.75 90 GLU A N 1
ATOM 725 C CA . GLU A 1 90 ? -5.169 -13.091 -9.870 1.00 90.75 90 GLU A CA 1
ATOM 726 C C . GLU A 1 90 ? -4.260 -13.533 -8.710 1.00 90.75 90 GLU A C 1
ATOM 728 O O . GLU A 1 90 ? -4.515 -13.195 -7.557 1.00 90.75 90 GLU A O 1
ATOM 733 N N . CYS A 1 91 ? -3.148 -14.225 -8.989 1.00 92.56 91 CYS A N 1
ATOM 734 C CA . CYS A 1 91 ? -2.162 -14.584 -7.963 1.00 92.56 91 CYS A CA 1
ATOM 735 C C . CYS A 1 91 ? -1.636 -13.354 -7.227 1.00 92.56 91 CYS A C 1
ATOM 737 O O . CYS A 1 91 ? -1.515 -13.360 -6.003 1.00 92.56 91 CYS A O 1
ATOM 739 N N . PHE A 1 92 ? -1.296 -12.314 -7.983 1.00 93.00 92 PHE A N 1
ATOM 740 C CA . PHE A 1 92 ? -0.786 -11.066 -7.441 1.00 93.00 92 PHE A CA 1
ATOM 741 C C . PHE A 1 92 ? -1.865 -10.327 -6.630 1.00 93.00 92 PHE A C 1
ATOM 743 O O . PHE A 1 92 ? -1.578 -9.851 -5.531 1.00 93.00 92 PHE A O 1
ATOM 750 N N . GLU A 1 93 ? -3.110 -10.291 -7.112 1.00 90.81 93 GLU A N 1
ATOM 751 C CA . GLU A 1 93 ? -4.252 -9.705 -6.395 1.00 90.81 93 GLU A CA 1
ATOM 752 C C . GLU A 1 93 ? -4.556 -10.449 -5.085 1.00 90.81 93 GLU A C 1
ATOM 754 O O . GLU A 1 93 ? -4.601 -9.827 -4.023 1.00 90.81 93 GLU A O 1
ATOM 759 N N . LEU A 1 94 ? -4.665 -11.779 -5.117 1.00 87.88 94 LEU A N 1
ATOM 760 C CA . LEU A 1 94 ? -4.904 -12.600 -3.927 1.00 87.88 94 LEU A CA 1
ATOM 761 C C . LEU A 1 94 ? -3.765 -12.487 -2.921 1.00 87.88 94 LEU A C 1
ATOM 763 O O . LEU A 1 94 ? -4.013 -12.320 -1.728 1.00 87.88 94 LEU A O 1
ATOM 767 N N . PHE A 1 95 ? -2.512 -12.530 -3.373 1.00 88.56 95 PHE A N 1
ATOM 768 C CA . PHE A 1 95 ? -1.376 -12.405 -2.465 1.00 88.56 95 PHE A CA 1
ATOM 769 C C . PHE A 1 95 ? -1.292 -11.004 -1.845 1.00 88.56 95 PHE A C 1
ATOM 771 O O . PHE A 1 95 ? -0.908 -10.877 -0.683 1.00 88.56 95 PHE A O 1
ATOM 778 N N . SER A 1 96 ? -1.730 -9.962 -2.564 1.00 85.12 96 SER A N 1
ATOM 779 C CA . SER A 1 96 ? -1.790 -8.592 -2.037 1.00 85.12 96 SER A CA 1
ATOM 780 C C . SER A 1 96 ? -2.753 -8.420 -0.853 1.00 85.12 96 SER A C 1
ATOM 782 O O . SER A 1 96 ? -2.611 -7.465 -0.094 1.00 85.12 96 SER A O 1
ATOM 784 N N . THR A 1 97 ? -3.694 -9.353 -0.649 1.00 80.44 97 THR A N 1
ATOM 785 C CA . THR A 1 97 ? -4.585 -9.353 0.526 1.00 80.44 97 THR A CA 1
ATOM 786 C C . THR A 1 97 ? -3.865 -9.719 1.826 1.00 80.44 97 THR A C 1
ATOM 788 O O . THR A 1 97 ? -4.375 -9.438 2.904 1.00 80.44 97 THR A O 1
ATOM 791 N N . GLY A 1 98 ? -2.692 -10.362 1.752 1.00 77.56 98 GLY A N 1
ATOM 792 C CA . GLY A 1 98 ? -1.932 -10.807 2.925 1.00 77.56 98 GLY A CA 1
ATOM 793 C C . GLY A 1 98 ? -2.488 -12.051 3.634 1.00 77.56 98 GLY A C 1
ATOM 794 O O . GLY A 1 98 ? -1.853 -12.542 4.564 1.00 77.56 98 GLY A O 1
ATOM 795 N N . ASN A 1 99 ? -3.619 -12.601 3.176 1.00 75.75 99 ASN A N 1
ATOM 796 C CA . ASN A 1 99 ? -4.276 -13.765 3.791 1.00 75.75 99 ASN A CA 1
ATOM 797 C C . ASN A 1 99 ? -3.726 -15.116 3.305 1.00 75.75 99 ASN A C 1
ATOM 799 O O . ASN A 1 99 ? -4.008 -16.158 3.897 1.00 75.75 99 ASN A O 1
ATOM 803 N N . TYR A 1 100 ? -2.950 -15.120 2.219 1.00 79.25 100 TYR A N 1
ATOM 804 C CA . TYR A 1 100 ? -2.447 -16.339 1.593 1.00 79.25 100 TYR A CA 1
ATOM 805 C C . TYR A 1 100 ? -0.951 -16.521 1.851 1.00 79.25 100 TYR A C 1
ATOM 807 O O . TYR A 1 100 ? -0.137 -15.626 1.635 1.00 79.25 100 TYR A O 1
ATOM 815 N N . SER A 1 101 ? -0.571 -17.728 2.266 1.00 84.00 101 SER A N 1
ATOM 816 C CA . SER A 1 101 ? 0.819 -18.179 2.244 1.00 84.00 101 SER A CA 1
ATOM 817 C C . SER A 1 101 ? 1.203 -18.656 0.839 1.00 84.00 101 SER A C 1
ATOM 819 O O . SER A 1 101 ? 0.344 -18.995 0.027 1.00 84.00 101 SER A O 1
ATOM 821 N N . LEU A 1 102 ? 2.502 -18.763 0.548 1.00 86.62 102 LEU A N 1
ATOM 822 C CA . LEU A 1 102 ? 2.974 -19.299 -0.738 1.00 86.62 102 LEU A CA 1
ATOM 823 C C . LEU A 1 102 ? 2.481 -20.736 -1.005 1.00 86.62 102 LEU A C 1
ATOM 825 O O . LEU A 1 102 ? 2.254 -21.104 -2.158 1.00 86.62 102 LEU A O 1
ATOM 829 N N . ASN A 1 103 ? 2.304 -21.541 0.049 1.00 85.00 103 ASN A N 1
ATOM 830 C CA . ASN A 1 103 ? 1.806 -22.914 -0.065 1.00 85.00 103 ASN A CA 1
ATOM 831 C C . ASN A 1 103 ? 0.306 -22.938 -0.364 1.00 85.00 103 ASN A C 1
ATOM 833 O O . ASN A 1 103 ? -0.109 -23.591 -1.318 1.00 85.00 103 ASN A O 1
ATOM 837 N N . THR A 1 104 ? -0.485 -22.166 0.386 1.00 85.88 104 THR A N 1
ATOM 838 C CA . THR A 1 104 ? -1.939 -22.090 0.175 1.00 85.88 104 THR A CA 1
ATOM 839 C C . THR A 1 104 ? -2.281 -21.461 -1.175 1.00 85.88 104 THR A C 1
ATOM 841 O O . THR A 1 104 ? -3.190 -21.930 -1.850 1.00 85.88 104 THR A O 1
ATOM 844 N N . LEU A 1 105 ? -1.500 -20.475 -1.636 1.00 88.88 105 LEU A N 1
ATOM 845 C CA . LEU A 1 105 ? -1.625 -19.923 -2.988 1.00 88.88 105 LEU A CA 1
ATOM 846 C C . LEU A 1 105 ? -1.351 -20.988 -4.064 1.00 88.88 105 LEU A C 1
ATOM 848 O O . LEU A 1 105 ? -2.078 -21.078 -5.048 1.00 88.88 105 LEU A O 1
ATOM 852 N N . SER A 1 106 ? -0.321 -21.821 -3.872 1.00 88.62 106 SER A N 1
ATOM 853 C CA . SER A 1 106 ? 0.018 -22.899 -4.811 1.00 88.62 106 SER A CA 1
ATOM 854 C C . SER A 1 106 ? -1.056 -23.981 -4.896 1.00 88.62 106 SER A C 1
ATOM 856 O O . SER A 1 106 ? -1.236 -24.573 -5.959 1.00 88.62 106 SER A O 1
ATOM 858 N N . GLU A 1 107 ? -1.733 -24.282 -3.791 1.00 86.62 107 GLU A N 1
ATOM 859 C CA . GLU A 1 107 ? -2.855 -25.225 -3.762 1.00 86.62 107 GLU A CA 1
ATOM 860 C C . GLU A 1 107 ? -4.081 -24.634 -4.451 1.00 86.62 107 GLU A C 1
ATOM 862 O O . GLU A 1 107 ? -4.577 -25.232 -5.399 1.00 86.62 107 GLU A O 1
ATOM 867 N N . TYR A 1 108 ? -4.469 -23.413 -4.080 1.00 88.06 108 TYR A N 1
ATOM 868 C CA . TYR A 1 108 ? -5.607 -22.717 -4.679 1.00 88.06 108 TYR A CA 1
ATOM 869 C C . TYR A 1 108 ? -5.482 -22.587 -6.205 1.00 88.06 108 TYR A C 1
ATOM 871 O O . TYR A 1 108 ? -6.414 -22.879 -6.952 1.00 88.06 108 TYR A O 1
ATOM 879 N N . MET A 1 109 ? -4.297 -22.208 -6.693 1.00 88.88 109 MET A N 1
ATOM 880 C CA . MET A 1 109 ? -4.051 -22.050 -8.130 1.00 88.88 109 MET A CA 1
ATOM 881 C C . MET A 1 109 ? -3.982 -23.379 -8.878 1.00 88.88 109 MET A C 1
ATOM 883 O O . MET A 1 109 ? -4.346 -23.445 -10.051 1.00 88.88 109 MET A O 1
ATOM 887 N N . ARG A 1 110 ? -3.541 -24.450 -8.210 1.00 87.94 110 ARG A N 1
ATOM 888 C CA . ARG A 1 110 ? -3.606 -25.799 -8.780 1.00 87.94 110 ARG A CA 1
ATOM 889 C C . ARG A 1 110 ? -5.058 -26.223 -8.964 1.00 87.94 110 ARG A C 1
ATOM 891 O O . ARG A 1 110 ? -5.380 -26.764 -10.014 1.00 87.94 110 ARG A O 1
ATOM 898 N N . ASP A 1 111 ? -5.905 -25.975 -7.973 1.00 87.56 111 ASP A N 1
ATOM 899 C CA . ASP A 1 111 ? -7.309 -26.388 -8.015 1.00 87.56 111 ASP A CA 1
ATOM 900 C C . ASP A 1 111 ? -8.082 -25.615 -9.104 1.00 87.56 111 ASP A C 1
ATOM 902 O O . ASP A 1 111 ? -8.993 -26.155 -9.723 1.00 87.56 111 ASP A O 1
ATOM 906 N N . LYS A 1 112 ? -7.633 -24.395 -9.436 1.00 85.88 112 LYS A N 1
ATOM 907 C CA . LYS A 1 112 ? -8.085 -23.625 -10.609 1.00 85.88 112 LYS A CA 1
ATOM 908 C C . LYS A 1 112 ? -7.506 -24.068 -11.961 1.00 85.88 112 LYS A C 1
ATOM 910 O O . LYS A 1 112 ? -7.927 -23.549 -12.990 1.00 85.88 112 LYS A O 1
ATOM 915 N N . GLY A 1 113 ? -6.551 -24.997 -11.983 1.00 86.00 113 GLY A N 1
ATOM 916 C CA . GLY A 1 113 ? -5.966 -25.533 -13.215 1.00 86.00 113 GLY A CA 1
ATOM 917 C C . GLY A 1 113 ? -4.742 -24.782 -13.754 1.00 86.00 113 GLY A C 1
ATOM 918 O O . GLY A 1 113 ? -4.365 -24.992 -14.904 1.00 86.00 113 GLY A O 1
ATOM 919 N N . MET A 1 114 ? -4.079 -23.933 -12.958 1.00 87.56 114 MET A N 1
ATOM 920 C CA . MET A 1 114 ? -2.857 -23.248 -13.397 1.00 87.56 114 MET A CA 1
ATOM 921 C C . MET A 1 114 ? -1.681 -24.233 -13.536 1.00 87.56 114 MET A C 1
ATOM 923 O O . MET A 1 114 ? -1.224 -24.837 -12.558 1.00 87.56 114 MET A O 1
ATOM 927 N N . THR A 1 115 ? -1.120 -24.334 -14.742 1.00 86.88 115 THR A N 1
ATOM 928 C CA . THR A 1 115 ? 0.054 -25.167 -15.044 1.00 86.88 115 THR A CA 1
ATOM 929 C C . THR A 1 115 ? 1.298 -24.333 -15.345 1.00 86.88 115 THR A C 1
ATOM 931 O O . THR A 1 115 ? 1.234 -23.161 -15.713 1.00 86.88 115 THR A O 1
ATOM 934 N N . ASN A 1 116 ? 2.472 -24.943 -15.197 1.00 84.06 116 ASN A N 1
ATOM 935 C CA . ASN A 1 116 ? 3.730 -24.373 -15.668 1.00 84.06 116 ASN A CA 1
ATOM 936 C C . ASN A 1 116 ? 3.876 -24.537 -17.199 1.00 84.06 116 ASN A C 1
ATOM 938 O O . ASN A 1 116 ? 3.087 -25.231 -17.839 1.00 84.06 116 ASN A O 1
ATOM 942 N N . SER A 1 117 ? 4.922 -23.947 -17.786 1.00 77.38 117 SER A N 1
ATOM 943 C CA . SER A 1 117 ? 5.199 -24.032 -19.232 1.00 77.38 117 SER A CA 1
ATOM 944 C C . SER A 1 117 ? 5.453 -25.455 -19.756 1.00 77.38 117 SER A C 1
ATOM 946 O O . SER A 1 117 ? 5.420 -25.665 -20.961 1.00 77.38 117 SER A O 1
ATOM 948 N N . ALA A 1 118 ? 5.714 -26.421 -18.871 1.00 79.19 118 ALA A N 1
ATOM 949 C CA . ALA A 1 118 ? 5.899 -27.839 -19.181 1.00 79.19 118 ALA A CA 1
ATOM 950 C C . ALA A 1 118 ? 4.664 -28.698 -18.819 1.00 79.19 118 ALA A C 1
ATOM 952 O O . ALA A 1 118 ? 4.762 -29.920 -18.793 1.00 79.19 118 ALA A O 1
ATOM 953 N N . GLY A 1 119 ? 3.522 -28.081 -18.486 1.00 78.81 119 GLY A N 1
ATOM 954 C CA . GLY A 1 119 ? 2.276 -28.775 -18.127 1.00 78.81 119 GLY A CA 1
ATOM 955 C C . GLY A 1 119 ? 2.209 -29.327 -16.694 1.00 78.81 119 GLY A C 1
ATOM 956 O O . GLY A 1 119 ? 1.220 -29.940 -16.315 1.00 78.81 119 GLY A O 1
ATOM 957 N N . GLY A 1 120 ? 3.234 -29.111 -15.869 1.00 84.88 120 GLY A N 1
ATOM 958 C CA . GLY A 1 120 ? 3.277 -29.559 -14.473 1.00 84.88 120 GLY A CA 1
ATOM 959 C C . GLY A 1 120 ? 2.766 -28.524 -13.461 1.00 84.88 120 GLY A C 1
ATOM 960 O O . GLY A 1 120 ? 2.561 -27.353 -13.776 1.00 84.88 120 GLY A O 1
ATOM 961 N N . ARG A 1 121 ? 2.632 -28.933 -12.192 1.00 86.38 121 ARG A N 1
ATOM 962 C CA . ARG A 1 121 ? 2.220 -28.046 -11.086 1.00 86.38 121 ARG A CA 1
ATOM 963 C C . ARG A 1 121 ? 3.241 -26.928 -10.826 1.00 86.38 121 ARG A C 1
ATOM 965 O O . ARG A 1 121 ? 4.451 -27.168 -10.763 1.00 86.38 121 ARG A O 1
ATOM 972 N N . VAL A 1 122 ? 2.750 -25.717 -10.554 1.00 88.31 122 VAL A N 1
ATOM 973 C CA . VAL A 1 122 ? 3.562 -24.602 -10.038 1.00 88.31 122 VAL A CA 1
ATOM 974 C C . VAL A 1 122 ? 3.746 -24.754 -8.520 1.00 88.31 122 VAL A C 1
ATOM 976 O O . VAL A 1 122 ? 2.783 -24.724 -7.755 1.00 88.31 122 VAL A O 1
ATOM 979 N N . ARG A 1 123 ? 4.991 -24.954 -8.069 1.00 89.25 123 ARG A N 1
ATOM 980 C CA . ARG A 1 123 ? 5.347 -25.118 -6.643 1.00 89.25 123 ARG A CA 1
ATOM 981 C C . ARG A 1 123 ? 5.496 -23.763 -5.937 1.00 89.25 123 ARG A C 1
ATOM 983 O O . ARG A 1 123 ? 5.755 -22.754 -6.589 1.00 89.25 123 ARG A O 1
ATOM 990 N N . ALA A 1 124 ? 5.446 -23.750 -4.605 1.00 87.12 124 ALA A N 1
ATOM 991 C CA . ALA A 1 124 ? 5.603 -22.539 -3.787 1.00 87.12 124 ALA A CA 1
ATOM 992 C C . ALA A 1 124 ? 6.887 -21.736 -4.099 1.00 87.12 124 ALA A C 1
ATOM 994 O O . ALA A 1 124 ? 6.826 -20.524 -4.292 1.00 87.12 124 ALA A O 1
ATOM 995 N N . ASN A 1 125 ? 8.035 -22.407 -4.265 1.00 88.38 125 ASN A N 1
ATOM 996 C CA . ASN A 1 125 ? 9.293 -21.744 -4.651 1.00 88.38 125 ASN A CA 1
ATOM 997 C C . ASN A 1 125 ? 9.210 -21.066 -6.029 1.00 88.38 125 ASN A C 1
ATOM 999 O O . ASN A 1 125 ? 9.869 -20.054 -6.269 1.00 88.38 125 ASN A O 1
ATOM 1003 N N . SER A 1 126 ? 8.411 -21.613 -6.948 1.00 89.69 126 SER A N 1
ATOM 1004 C CA . SER A 1 126 ? 8.170 -20.990 -8.250 1.00 89.69 126 SER A CA 1
ATOM 1005 C C . SER A 1 126 ? 7.308 -19.740 -8.095 1.00 89.69 126 SER A C 1
ATOM 1007 O O . SER A 1 126 ? 7.653 -18.716 -8.676 1.00 89.69 126 SER A O 1
ATOM 1009 N N . PHE A 1 127 ? 6.268 -19.774 -7.253 1.00 91.69 127 PHE A N 1
ATOM 1010 C CA . PHE A 1 127 ? 5.481 -18.581 -6.919 1.00 91.69 127 PHE A CA 1
ATOM 1011 C C . PHE A 1 127 ? 6.328 -17.490 -6.272 1.00 91.69 127 PHE A C 1
ATOM 1013 O O . PHE A 1 127 ? 6.215 -16.336 -6.662 1.00 91.69 127 PHE A O 1
ATOM 1020 N N . GLN A 1 128 ? 7.255 -17.835 -5.378 1.00 91.25 128 GLN A N 1
ATOM 1021 C CA . GLN A 1 128 ? 8.184 -16.852 -4.816 1.00 91.25 128 GLN A CA 1
ATOM 1022 C C . GLN A 1 128 ? 9.019 -16.157 -5.904 1.00 91.25 128 GLN A C 1
ATOM 1024 O O . GLN A 1 128 ? 9.211 -14.944 -5.857 1.00 91.25 128 GLN A O 1
ATOM 1029 N N . LYS A 1 129 ? 9.500 -16.904 -6.907 1.00 91.62 129 LYS A N 1
ATOM 1030 C CA . LYS A 1 129 ? 10.234 -16.328 -8.047 1.00 91.62 129 LYS A CA 1
ATOM 1031 C C . LYS A 1 129 ? 9.338 -15.473 -8.941 1.00 91.62 129 LYS A C 1
ATOM 1033 O O . LYS A 1 129 ? 9.789 -14.429 -9.396 1.00 91.62 129 LYS A O 1
ATOM 1038 N N . ILE A 1 130 ? 8.100 -15.908 -9.186 1.00 93.31 130 ILE A N 1
ATOM 1039 C CA . ILE A 1 130 ? 7.103 -15.173 -9.977 1.00 93.31 130 ILE A CA 1
ATOM 1040 C C . ILE A 1 130 ? 6.785 -13.840 -9.297 1.00 93.31 130 ILE A C 1
ATOM 1042 O O . ILE A 1 130 ? 6.964 -12.790 -9.905 1.00 93.31 130 ILE A O 1
ATOM 1046 N N . LEU A 1 131 ? 6.404 -13.876 -8.019 1.00 93.69 131 LEU A N 1
ATOM 1047 C CA . LEU A 1 131 ? 5.988 -12.699 -7.261 1.00 93.69 131 LEU A CA 1
ATOM 1048 C C . LEU A 1 131 ? 7.126 -11.689 -7.061 1.00 93.69 131 LEU A C 1
ATOM 1050 O O . LEU A 1 131 ? 6.855 -10.504 -6.941 1.00 93.69 131 LEU A O 1
ATOM 1054 N N . ARG A 1 132 ? 8.396 -12.119 -7.062 1.00 93.56 132 ARG A N 1
ATOM 1055 C CA . ARG A 1 132 ? 9.572 -11.224 -6.994 1.00 93.56 132 ARG A CA 1
ATOM 1056 C C . ARG A 1 132 ? 10.084 -10.751 -8.356 1.00 93.56 132 ARG A C 1
ATOM 1058 O O . ARG A 1 132 ? 11.092 -10.047 -8.411 1.00 93.56 132 ARG A O 1
ATOM 1065 N N . ASN A 1 133 ? 9.476 -11.171 -9.463 1.00 93.62 133 ASN A N 1
ATOM 1066 C CA . ASN A 1 133 ? 9.969 -10.810 -10.786 1.00 93.62 133 ASN A CA 1
ATOM 1067 C C . ASN A 1 133 ? 9.383 -9.458 -11.239 1.00 93.62 133 ASN A C 1
ATOM 1069 O O . ASN A 1 133 ? 8.187 -9.397 -11.522 1.00 93.62 133 ASN A O 1
ATOM 1073 N N . PRO A 1 134 ? 10.199 -8.398 -11.383 1.00 91.75 134 PRO A N 1
ATOM 1074 C CA . PRO A 1 134 ? 9.714 -7.083 -11.809 1.00 91.75 134 PRO A CA 1
ATOM 1075 C C . PRO A 1 134 ? 9.230 -7.055 -13.271 1.00 91.75 134 PRO A C 1
ATOM 1077 O O . PRO A 1 134 ? 8.564 -6.112 -13.696 1.00 91.75 134 PRO A O 1
ATOM 1080 N N . PHE A 1 135 ? 9.479 -8.133 -14.030 1.00 93.81 135 PHE A N 1
ATOM 1081 C CA . PHE A 1 135 ? 8.984 -8.291 -15.397 1.00 93.81 135 PHE A CA 1
ATOM 1082 C C . PHE A 1 135 ? 7.470 -8.084 -15.485 1.00 93.81 135 PHE A C 1
ATOM 1084 O O . PHE A 1 135 ? 6.990 -7.457 -16.421 1.00 93.81 135 PHE A O 1
ATOM 1091 N N . TYR A 1 136 ? 6.702 -8.530 -14.491 1.00 93.81 136 TYR A N 1
ATOM 1092 C CA . TYR A 1 136 ? 5.241 -8.445 -14.542 1.00 93.81 136 TYR A CA 1
ATOM 1093 C C . TYR A 1 136 ? 4.685 -7.013 -14.522 1.00 93.81 136 TYR A C 1
ATOM 1095 O O . TYR A 1 136 ? 3.556 -6.828 -14.971 1.00 93.81 136 TYR A O 1
ATOM 1103 N N . HIS A 1 137 ? 5.465 -6.021 -14.077 1.00 91.62 137 HIS A N 1
ATOM 1104 C CA . HIS A 1 137 ? 5.085 -4.602 -14.087 1.00 91.62 137 HIS A CA 1
ATOM 1105 C C . HIS A 1 137 ? 5.907 -3.753 -15.081 1.00 91.62 137 HIS A C 1
ATOM 1107 O O . HIS A 1 137 ? 5.905 -2.525 -14.991 1.00 91.62 137 HIS A O 1
ATOM 1113 N N . GLY A 1 138 ? 6.622 -4.397 -16.014 1.00 89.12 138 GLY A N 1
ATOM 1114 C CA . GLY A 1 138 ? 7.286 -3.730 -17.142 1.00 89.12 138 GLY A CA 1
ATOM 1115 C C . GLY A 1 138 ? 8.801 -3.527 -17.019 1.00 89.12 138 GLY A C 1
ATOM 1116 O O . GLY A 1 138 ? 9.404 -2.998 -17.945 1.00 89.12 138 GLY A O 1
ATOM 1117 N N . LEU A 1 139 ? 9.452 -3.965 -15.932 1.00 90.88 139 LEU A N 1
ATOM 1118 C CA . LEU A 1 139 ? 10.911 -3.842 -15.781 1.00 90.88 139 LEU A CA 1
ATOM 1119 C C . LEU A 1 139 ? 11.636 -5.176 -15.973 1.00 90.88 139 LEU A C 1
ATOM 1121 O O . LEU A 1 139 ? 11.289 -6.197 -15.384 1.00 90.88 139 LEU A O 1
ATOM 1125 N N . ILE A 1 140 ? 12.721 -5.167 -16.737 1.00 91.75 140 ILE A N 1
ATOM 1126 C CA . ILE A 1 140 ? 13.578 -6.331 -16.944 1.00 91.75 140 ILE A CA 1
ATOM 1127 C C . ILE A 1 140 ? 14.748 -6.275 -15.964 1.00 91.75 140 ILE A C 1
ATOM 1129 O O . ILE A 1 140 ? 15.583 -5.378 -16.028 1.00 91.75 140 ILE A O 1
ATOM 1133 N N . ARG A 1 141 ? 14.849 -7.274 -15.081 1.00 91.25 141 ARG A N 1
ATOM 1134 C CA . ARG A 1 141 ? 16.006 -7.453 -14.193 1.00 91.25 141 ARG A CA 1
ATOM 1135 C C . ARG A 1 141 ? 16.994 -8.440 -14.802 1.00 91.25 141 ARG A C 1
ATOM 1137 O O . ARG A 1 141 ? 16.652 -9.608 -14.998 1.00 91.25 141 ARG A O 1
ATOM 1144 N N . TRP A 1 142 ? 18.228 -8.000 -15.026 1.00 89.62 142 TRP A N 1
ATOM 1145 C CA . TRP A 1 142 ? 19.287 -8.825 -15.607 1.00 89.62 142 TRP A CA 1
ATOM 1146 C C . TRP A 1 142 ? 20.576 -8.758 -14.789 1.00 89.62 142 TRP A C 1
ATOM 1148 O O . TRP A 1 142 ? 20.938 -7.702 -14.275 1.00 89.62 142 TRP A O 1
ATOM 1158 N N . LYS A 1 143 ? 21.273 -9.891 -14.641 1.00 87.50 143 LYS A N 1
ATOM 1159 C CA . LYS A 1 143 ? 22.571 -9.942 -13.955 1.00 87.50 143 LYS A CA 1
ATOM 1160 C C . LYS A 1 143 ? 23.678 -9.766 -14.986 1.00 87.50 143 LYS A C 1
ATOM 1162 O O . LYS A 1 143 ? 23.860 -10.635 -15.837 1.00 87.50 143 LYS A O 1
ATOM 1167 N N . ARG A 1 144 ? 24.435 -8.674 -14.896 1.00 81.50 144 ARG A N 1
ATOM 1168 C CA . ARG A 1 144 ? 25.567 -8.445 -15.797 1.00 81.50 144 ARG A CA 1
ATOM 1169 C C . ARG A 1 144 ? 26.722 -9.365 -15.407 1.00 81.50 144 ARG A C 1
ATOM 1171 O O . ARG A 1 144 ? 27.071 -9.454 -14.232 1.00 81.50 144 ARG A O 1
ATOM 1178 N N . ARG A 1 145 ? 27.313 -10.070 -16.377 1.00 78.06 145 ARG A N 1
ATOM 1179 C CA . ARG A 1 145 ? 28.377 -11.053 -16.103 1.00 78.06 145 ARG A CA 1
ATOM 1180 C C . ARG A 1 145 ? 29.674 -10.393 -15.630 1.00 78.06 145 ARG A C 1
ATOM 1182 O O . ARG A 1 145 ? 30.311 -10.942 -14.735 1.00 78.06 145 ARG A O 1
ATOM 1189 N N . SER A 1 146 ? 30.012 -9.229 -16.189 1.00 75.25 146 SER A N 1
ATOM 1190 C CA . SER A 1 146 ? 31.226 -8.467 -15.869 1.00 75.25 146 SER A CA 1
ATOM 1191 C C . SER A 1 146 ? 31.223 -7.921 -14.441 1.00 75.25 146 SER A C 1
ATOM 1193 O O . SER A 1 146 ? 32.187 -8.109 -13.712 1.00 75.25 146 SER A O 1
ATOM 1195 N N . THR A 1 147 ? 30.125 -7.298 -14.009 1.00 77.62 147 THR A N 1
ATOM 1196 C CA . THR A 1 147 ? 30.030 -6.681 -12.674 1.00 77.62 147 THR A CA 1
ATOM 1197 C C . THR A 1 147 ? 29.388 -7.585 -11.625 1.00 77.62 147 THR A C 1
ATOM 1199 O O . THR A 1 147 ? 29.393 -7.249 -10.446 1.00 77.62 147 THR A O 1
ATOM 1202 N N . GLN A 1 148 ? 28.797 -8.717 -12.029 1.00 79.75 148 GLN A N 1
ATOM 1203 C CA . GLN A 1 148 ? 27.989 -9.607 -11.179 1.00 79.75 148 GLN A CA 1
ATOM 1204 C C . GLN A 1 148 ? 26.815 -8.906 -10.462 1.00 79.75 148 GLN A C 1
ATOM 1206 O O . GLN A 1 148 ? 26.200 -9.495 -9.570 1.00 79.75 148 GLN A O 1
ATOM 1211 N N . GLN A 1 149 ? 26.447 -7.694 -10.885 1.00 79.44 149 GLN A N 1
ATOM 1212 C CA . GLN A 1 149 ? 25.375 -6.891 -10.298 1.00 79.44 149 GLN A CA 1
ATOM 1213 C C . GLN A 1 149 ? 24.092 -6.964 -11.132 1.00 79.44 149 GLN A C 1
ATOM 1215 O O . GLN A 1 149 ? 24.115 -7.148 -12.356 1.00 79.44 149 GLN A O 1
ATOM 1220 N N . PHE A 1 150 ? 22.954 -6.813 -10.456 1.00 84.25 150 PHE A N 1
ATOM 1221 C CA . PHE A 1 150 ? 21.656 -6.712 -11.114 1.00 84.25 150 PHE A CA 1
ATOM 1222 C C . PHE A 1 150 ? 21.436 -5.298 -11.642 1.00 84.25 150 PHE A C 1
ATOM 1224 O O . PHE A 1 150 ? 21.573 -4.333 -10.901 1.00 84.25 150 PHE A O 1
ATOM 1231 N N . HIS A 1 151 ? 21.062 -5.210 -12.912 1.00 85.75 151 HIS A N 1
ATOM 1232 C CA . HIS A 1 151 ? 20.660 -3.981 -13.581 1.00 85.75 151 HIS A CA 1
ATOM 1233 C C . HIS A 1 151 ? 19.198 -4.102 -14.004 1.00 85.75 151 HIS A C 1
ATOM 1235 O O . HIS A 1 151 ? 18.695 -5.209 -14.245 1.00 85.75 151 HIS A O 1
ATOM 1241 N N . PHE A 1 152 ? 18.524 -2.959 -14.070 1.00 89.81 152 PHE A N 1
ATOM 1242 C CA . PHE A 1 152 ? 17.131 -2.852 -14.475 1.00 89.81 152 PHE A CA 1
ATOM 1243 C C . PHE A 1 152 ? 17.054 -2.120 -15.812 1.00 89.81 152 PHE A C 1
ATOM 1245 O O . PHE A 1 152 ? 17.715 -1.102 -15.994 1.00 89.81 152 PHE A O 1
ATOM 1252 N N . TYR A 1 153 ? 16.254 -2.656 -16.727 1.00 88.25 153 TYR A N 1
ATOM 1253 C CA . TYR A 1 153 ? 16.013 -2.109 -18.059 1.00 88.25 153 TYR A CA 1
ATOM 1254 C C . TYR A 1 153 ? 14.506 -1.965 -18.276 1.00 88.25 153 TYR A C 1
ATOM 1256 O O . TYR A 1 153 ? 13.724 -2.749 -17.729 1.00 88.25 153 TYR A O 1
ATOM 1264 N N . GLU A 1 154 ? 14.089 -0.986 -19.072 1.00 88.50 154 GLU A N 1
ATOM 1265 C CA . GLU A 1 154 ? 12.685 -0.821 -19.457 1.00 88.50 154 GLU A CA 1
ATOM 1266 C C . GLU A 1 154 ? 12.288 -1.902 -20.470 1.00 88.50 154 GLU A C 1
ATOM 1268 O O . GLU A 1 154 ? 12.993 -2.136 -21.449 1.00 88.50 154 GLU A O 1
ATOM 1273 N N . GLY A 1 155 ? 11.190 -2.615 -20.212 1.00 88.44 155 GLY A N 1
ATOM 1274 C CA . GLY A 1 155 ? 10.688 -3.662 -21.098 1.00 88.44 155 GLY A CA 1
ATOM 1275 C C . GLY A 1 155 ? 9.700 -3.125 -22.133 1.00 88.44 155 GLY A C 1
ATOM 1276 O O . GLY A 1 155 ? 8.845 -2.308 -21.815 1.00 88.44 155 GLY A O 1
ATOM 1277 N N . ASN A 1 156 ? 9.771 -3.641 -23.362 1.00 87.56 156 ASN A N 1
ATOM 1278 C CA . ASN A 1 156 ? 8.810 -3.336 -24.435 1.00 87.56 156 ASN A CA 1
ATOM 1279 C C . ASN A 1 156 ? 7.556 -4.250 -24.393 1.00 87.56 156 ASN A C 1
ATOM 1281 O O . ASN A 1 156 ? 6.696 -4.202 -25.272 1.00 87.56 156 ASN A O 1
ATOM 1285 N N . HIS A 1 157 ? 7.452 -5.165 -23.426 1.00 88.69 157 HIS A N 1
ATOM 1286 C CA . HIS A 1 157 ? 6.288 -6.046 -23.270 1.00 88.69 157 HIS A CA 1
ATOM 1287 C C . HIS A 1 157 ? 5.157 -5.360 -22.498 1.00 88.69 157 HIS A C 1
ATOM 1289 O O . HIS A 1 157 ? 5.381 -4.441 -21.716 1.00 88.69 157 HIS A O 1
ATOM 1295 N N . GLU A 1 158 ? 3.932 -5.833 -22.707 1.00 89.56 158 GLU A N 1
ATOM 1296 C CA . GLU A 1 158 ? 2.770 -5.328 -21.978 1.00 89.56 158 GLU A CA 1
ATOM 1297 C C . GLU A 1 158 ? 2.763 -5.872 -20.537 1.00 89.56 158 GLU A C 1
ATOM 1299 O O . GLU A 1 158 ? 2.848 -7.090 -20.358 1.00 89.56 158 GLU A O 1
ATOM 1304 N N . PRO A 1 159 ? 2.698 -5.016 -19.501 1.00 92.06 159 PRO A N 1
ATOM 1305 C CA . PRO A 1 159 ? 2.695 -5.461 -18.111 1.00 92.06 159 PRO A CA 1
ATOM 1306 C C . PRO A 1 159 ? 1.349 -6.088 -17.707 1.00 92.06 159 PRO A C 1
ATOM 1308 O O . PRO A 1 159 ? 0.286 -5.560 -18.015 1.00 92.06 159 PRO A O 1
ATOM 1311 N N . ILE A 1 160 ? 1.389 -7.183 -16.936 1.00 92.00 160 ILE A N 1
ATOM 1312 C CA . ILE A 1 160 ? 0.187 -7.850 -16.383 1.00 92.00 160 ILE A CA 1
ATOM 1313 C C . ILE A 1 160 ? -0.356 -7.093 -15.162 1.00 92.00 160 ILE A C 1
ATOM 1315 O O . ILE A 1 160 ? -1.565 -7.075 -14.916 1.00 92.00 160 ILE A O 1
ATOM 1319 N N . ILE A 1 161 ? 0.538 -6.496 -14.370 1.00 91.88 161 ILE A N 1
ATOM 1320 C CA . ILE A 1 161 ? 0.212 -5.832 -13.103 1.00 91.88 161 ILE A CA 1
ATOM 1321 C C . ILE A 1 161 ? 0.769 -4.410 -13.064 1.00 91.88 161 ILE A C 1
ATOM 1323 O O . ILE A 1 161 ? 1.727 -4.070 -13.754 1.00 91.88 161 ILE A O 1
ATOM 1327 N N . THR A 1 162 ? 0.197 -3.578 -12.197 1.00 90.38 162 THR A N 1
ATOM 1328 C CA . THR A 1 162 ? 0.702 -2.226 -11.942 1.00 90.38 162 THR A CA 1
ATOM 1329 C C . THR A 1 162 ? 1.868 -2.244 -10.954 1.00 90.38 162 THR A C 1
ATOM 1331 O O . THR A 1 162 ? 1.960 -3.126 -10.095 1.00 90.38 162 THR A O 1
ATOM 1334 N N . LYS A 1 163 ? 2.732 -1.221 -11.023 1.00 88.69 163 LYS A N 1
ATOM 1335 C CA . LYS A 1 163 ? 3.842 -1.031 -10.075 1.00 88.69 163 LYS A CA 1
ATOM 1336 C C . LYS A 1 163 ? 3.354 -1.012 -8.619 1.00 88.69 163 LYS A C 1
ATOM 1338 O O . LYS A 1 163 ? 3.877 -1.745 -7.791 1.00 88.69 163 LYS A O 1
ATOM 1343 N N . ASN A 1 164 ? 2.269 -0.287 -8.338 1.00 84.19 164 ASN A N 1
ATOM 1344 C CA . ASN A 1 164 ? 1.691 -0.203 -6.991 1.00 84.19 164 ASN A CA 1
ATOM 1345 C C . ASN A 1 164 ? 1.272 -1.569 -6.432 1.00 84.19 164 ASN A C 1
ATOM 1347 O O . ASN A 1 164 ? 1.402 -1.818 -5.236 1.00 84.19 164 ASN A O 1
ATOM 1351 N N . LEU A 1 165 ? 0.743 -2.458 -7.277 1.00 85.56 165 LEU A N 1
ATOM 1352 C CA . LEU A 1 165 ? 0.348 -3.794 -6.846 1.00 85.56 165 LEU A CA 1
ATOM 1353 C C . LEU A 1 165 ? 1.581 -4.672 -6.583 1.00 85.56 165 LEU A C 1
ATOM 1355 O O . LEU A 1 165 ? 1.623 -5.389 -5.583 1.00 85.56 165 LEU A O 1
ATOM 1359 N N . PHE A 1 166 ? 2.605 -4.571 -7.433 1.00 91.69 166 PHE A N 1
ATOM 1360 C CA . PHE A 1 166 ? 3.879 -5.262 -7.234 1.00 91.69 166 PHE A CA 1
ATOM 1361 C C . PHE A 1 166 ? 4.573 -4.839 -5.932 1.00 91.69 166 PHE A C 1
ATOM 1363 O O . PHE A 1 166 ? 4.996 -5.704 -5.163 1.00 91.69 166 PHE A O 1
ATOM 1370 N N . ASP A 1 167 ? 4.634 -3.535 -5.658 1.00 87.31 167 ASP A N 1
ATOM 1371 C CA . ASP A 1 167 ? 5.268 -2.980 -4.458 1.00 87.31 167 ASP A CA 1
ATOM 1372 C C . ASP A 1 167 ? 4.558 -3.462 -3.181 1.00 87.31 167 ASP A C 1
ATOM 1374 O O . ASP A 1 167 ? 5.213 -3.907 -2.238 1.00 87.31 167 ASP A O 1
ATOM 1378 N N . LYS A 1 168 ? 3.215 -3.512 -3.183 1.00 84.38 168 LYS A N 1
ATOM 1379 C CA . LYS A 1 168 ? 2.427 -4.105 -2.083 1.00 84.38 168 LYS A CA 1
ATOM 1380 C C . LYS A 1 168 ? 2.791 -5.567 -1.825 1.00 84.38 168 LYS A C 1
ATOM 1382 O O . LYS A 1 168 ? 2.907 -5.988 -0.676 1.00 84.38 168 LYS A O 1
ATOM 1387 N N . VAL A 1 169 ? 2.975 -6.350 -2.885 1.00 89.81 169 VAL A N 1
ATOM 1388 C CA . VAL A 1 169 ? 3.375 -7.758 -2.771 1.00 89.81 169 VAL A CA 1
ATOM 1389 C C . VAL A 1 169 ? 4.809 -7.893 -2.248 1.00 89.81 169 VAL A C 1
ATOM 1391 O O . VAL A 1 169 ? 5.053 -8.770 -1.416 1.00 89.81 169 VAL A O 1
ATOM 1394 N N . GLN A 1 170 ? 5.743 -7.027 -2.661 1.00 91.06 170 GLN A N 1
ATOM 1395 C CA . GLN A 1 170 ? 7.106 -7.033 -2.109 1.00 91.06 170 GLN A CA 1
ATOM 1396 C C . GLN A 1 170 ? 7.108 -6.716 -0.613 1.00 91.06 170 GLN A C 1
ATOM 1398 O O . GLN A 1 170 ? 7.747 -7.435 0.151 1.00 91.06 170 GLN A O 1
ATOM 1403 N N . ASP A 1 171 ? 6.327 -5.726 -0.179 1.00 85.56 171 ASP A N 1
ATOM 1404 C CA . ASP A 1 171 ? 6.169 -5.375 1.237 1.00 85.56 171 ASP A CA 1
ATOM 1405 C C . ASP A 1 171 ? 5.712 -6.573 2.091 1.00 85.56 171 ASP A C 1
ATOM 1407 O O . ASP A 1 171 ? 6.212 -6.791 3.200 1.00 85.56 171 ASP A O 1
ATOM 1411 N N . ILE A 1 172 ? 4.789 -7.385 1.564 1.00 83.69 172 ILE A N 1
ATOM 1412 C CA . ILE A 1 172 ? 4.308 -8.611 2.219 1.00 83.69 172 ILE A CA 1
ATOM 1413 C C . ILE A 1 172 ? 5.393 -9.699 2.222 1.00 83.69 172 ILE A C 1
ATOM 1415 O O . ILE A 1 172 ? 5.602 -10.368 3.239 1.00 83.69 172 ILE A O 1
ATOM 1419 N N . LEU A 1 173 ? 6.105 -9.887 1.106 1.00 85.88 173 LEU A N 1
ATOM 1420 C CA . LEU A 1 173 ? 7.170 -10.890 0.985 1.00 85.88 173 LEU A CA 1
ATOM 1421 C C . LEU A 1 173 ? 8.385 -10.588 1.866 1.00 85.88 173 LEU A C 1
ATOM 1423 O O . LEU A 1 173 ? 9.000 -11.521 2.385 1.00 85.88 173 LEU A O 1
ATOM 1427 N N . ASP A 1 174 ? 8.722 -9.312 2.029 1.00 83.62 174 ASP A N 1
ATOM 1428 C CA . ASP A 1 174 ? 9.839 -8.840 2.849 1.00 83.62 174 ASP A CA 1
ATOM 1429 C C . ASP A 1 174 ? 9.462 -8.727 4.335 1.00 83.62 174 ASP A C 1
ATOM 1431 O O . ASP A 1 174 ? 10.294 -8.360 5.162 1.00 83.62 174 ASP A O 1
ATOM 1435 N N . GLY A 1 175 ? 8.215 -9.056 4.696 1.00 70.19 175 GLY A N 1
ATOM 1436 C CA . GLY A 1 175 ? 7.736 -9.030 6.080 1.00 70.19 175 GLY A CA 1
ATOM 1437 C C . GLY A 1 175 ? 7.586 -7.622 6.661 1.00 70.19 175 GLY A C 1
ATOM 1438 O O . GLY A 1 175 ? 7.409 -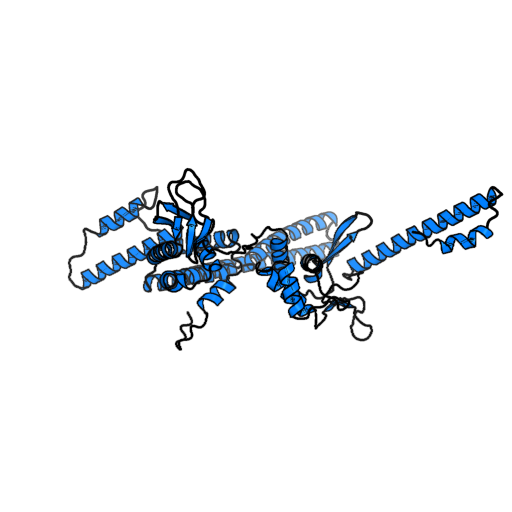7.480 7.868 1.00 70.19 175 GLY A O 1
ATOM 1439 N N . ARG A 1 176 ? 7.626 -6.584 5.814 1.00 60.22 176 ARG A N 1
ATOM 1440 C CA . ARG A 1 176 ? 7.370 -5.178 6.183 1.00 60.22 176 ARG A CA 1
ATOM 1441 C C . ARG A 1 176 ? 5.890 -4.911 6.458 1.00 60.22 176 ARG A C 1
ATOM 1443 O O . ARG A 1 176 ? 5.528 -3.865 6.993 1.00 60.22 176 ARG A O 1
ATOM 1450 N N . THR A 1 177 ? 5.042 -5.868 6.104 1.00 52.28 177 THR A N 1
ATOM 1451 C CA . THR A 1 177 ? 3.645 -5.965 6.517 1.00 52.28 177 THR A CA 1
ATOM 1452 C C . THR A 1 177 ? 3.524 -7.147 7.477 1.00 52.28 177 THR A C 1
ATOM 1454 O O . THR A 1 177 ? 3.997 -8.243 7.165 1.00 52.28 177 THR A O 1
ATOM 1457 N N . GLN A 1 178 ? 2.921 -6.940 8.655 1.00 47.28 178 GLN A N 1
ATOM 1458 C CA . GLN A 1 178 ? 2.691 -8.027 9.611 1.00 47.28 178 GLN A CA 1
ATOM 1459 C C . GLN A 1 178 ? 1.904 -9.147 8.924 1.00 47.28 178 GLN A C 1
ATOM 1461 O O . GLN A 1 178 ? 0.780 -8.943 8.469 1.00 47.28 178 GLN A O 1
ATOM 1466 N N . LYS A 1 179 ? 2.496 -10.344 8.857 1.00 45.91 179 LYS A N 1
ATOM 1467 C CA . LYS A 1 179 ? 1.774 -11.543 8.440 1.00 45.91 179 LYS A CA 1
ATOM 1468 C C . LYS A 1 179 ? 0.699 -11.832 9.482 1.00 45.91 179 LYS A C 1
ATOM 1470 O O . LYS A 1 179 ? 1.024 -12.308 10.569 1.00 45.91 179 LYS A O 1
ATOM 1475 N N . ILE A 1 180 ? -0.570 -11.626 9.141 1.00 46.25 180 ILE A N 1
ATOM 1476 C CA . ILE A 1 180 ? -1.685 -12.198 9.902 1.00 46.25 180 ILE A CA 1
ATOM 1477 C C . ILE A 1 180 ? -1.742 -13.685 9.535 1.00 46.25 180 ILE A C 1
ATOM 1479 O O . ILE A 1 180 ? -2.587 -14.142 8.778 1.00 46.25 180 ILE A O 1
ATOM 1483 N N . THR A 1 181 ? -0.768 -14.453 10.019 1.00 43.72 181 THR A N 1
ATOM 1484 C CA . THR A 1 181 ? -0.881 -15.913 10.038 1.00 43.72 181 THR A CA 1
ATOM 1485 C C . THR A 1 181 ? -1.063 -16.297 11.489 1.00 43.72 181 THR A C 1
ATOM 1487 O O . THR A 1 181 ? -0.085 -16.491 12.205 1.00 43.72 181 THR A O 1
ATOM 1490 N N . ALA A 1 182 ? -2.307 -16.404 11.942 1.00 43.47 182 ALA A N 1
ATOM 1491 C CA . ALA A 1 182 ? -2.590 -17.204 13.116 1.00 43.47 182 ALA A CA 1
ATOM 1492 C C . ALA A 1 182 ? -3.561 -18.315 12.719 1.00 43.47 182 ALA A C 1
ATOM 1494 O O . ALA A 1 182 ? -4.630 -18.075 12.167 1.00 43.47 182 ALA A O 1
ATOM 1495 N N . ARG A 1 183 ? -3.172 -19.558 13.034 1.00 46.03 183 ARG A N 1
ATOM 1496 C CA . ARG A 1 183 ? -4.065 -20.731 13.020 1.00 46.03 183 ARG A CA 1
ATOM 1497 C C . ARG A 1 183 ? -5.303 -20.519 13.909 1.00 46.03 183 ARG A C 1
ATOM 1499 O O . ARG A 1 183 ? -6.294 -21.211 13.729 1.00 46.03 183 ARG A O 1
ATOM 1506 N N . HIS A 1 184 ? -5.247 -19.533 14.809 1.00 51.69 184 HIS A N 1
ATOM 1507 C CA . HIS A 1 184 ? -6.360 -19.014 15.594 1.00 51.69 184 HIS A CA 1
ATOM 1508 C C . HIS A 1 184 ? -6.293 -17.477 15.583 1.00 51.69 184 HIS A C 1
ATOM 1510 O O . HIS A 1 184 ? -5.522 -16.878 16.332 1.00 51.69 184 HIS A O 1
ATOM 1516 N N . ASN A 1 185 ? -7.038 -16.831 14.684 1.00 59.66 185 ASN A N 1
ATOM 1517 C CA . ASN A 1 185 ? -7.157 -15.372 14.645 1.00 59.66 185 ASN A CA 1
ATOM 1518 C C . ASN A 1 185 ? -8.166 -14.923 15.714 1.00 59.66 185 ASN A C 1
ATOM 1520 O O . ASN A 1 185 ? -9.343 -14.752 15.417 1.00 59.66 185 ASN A O 1
ATOM 1524 N N . TYR A 1 186 ? -7.721 -14.760 16.960 1.00 76.81 186 TYR A N 1
ATOM 1525 C CA . TYR A 1 186 ? -8.541 -14.114 17.989 1.00 76.81 186 TYR A CA 1
ATOM 1526 C C . TYR A 1 186 ? -8.509 -12.593 17.814 1.00 76.81 186 TYR A C 1
ATOM 1528 O O . TYR A 1 186 ? -7.438 -12.019 17.605 1.00 76.81 186 TYR A O 1
ATOM 1536 N N . THR A 1 187 ? -9.669 -11.943 17.916 1.00 79.12 187 THR A N 1
ATOM 1537 C CA . THR A 1 187 ? -9.866 -10.547 17.497 1.00 79.12 187 THR A CA 1
ATOM 1538 C C . THR A 1 187 ? -9.021 -9.554 18.290 1.00 79.12 187 THR A C 1
ATOM 1540 O O . THR A 1 187 ? -8.423 -8.656 17.710 1.00 79.12 187 THR A O 1
ATOM 1543 N N . TYR A 1 188 ? -8.946 -9.712 19.612 1.00 85.56 188 TYR A N 1
ATOM 1544 C CA . TYR A 1 188 ? -8.346 -8.710 20.508 1.00 85.56 188 TYR A CA 1
ATOM 1545 C C . TYR A 1 188 ? -6.986 -9.120 21.089 1.00 85.56 188 TYR A C 1
ATOM 1547 O O . TYR A 1 188 ? -6.451 -8.448 21.977 1.00 85.56 188 TYR A O 1
ATOM 1555 N N . SER A 1 189 ? -6.407 -10.219 20.597 1.00 84.44 189 SER A N 1
ATOM 1556 C CA . SER A 1 189 ? -5.134 -10.734 21.101 1.00 84.44 189 SER A CA 1
ATOM 1557 C C . SER A 1 189 ? -4.010 -9.722 20.877 1.00 84.44 189 SER A C 1
ATOM 1559 O O . SER A 1 189 ? -3.835 -9.190 19.782 1.00 84.44 189 SER A O 1
ATOM 1561 N N . LYS A 1 190 ? -3.235 -9.450 21.930 1.00 84.88 190 LYS A N 1
ATOM 1562 C CA . LYS A 1 190 ? -2.128 -8.483 21.960 1.00 84.88 190 LYS A CA 1
ATOM 1563 C C . LYS A 1 190 ? -2.506 -7.029 21.645 1.00 84.88 190 LYS A C 1
ATOM 1565 O O . LYS A 1 190 ? -1.635 -6.228 21.317 1.00 84.88 190 LYS A O 1
ATOM 1570 N N . MET A 1 191 ? -3.781 -6.658 21.767 1.00 85.00 191 MET A N 1
ATOM 1571 C CA . MET A 1 191 ? -4.231 -5.278 21.531 1.00 85.00 191 MET A CA 1
ATOM 1572 C C . MET A 1 191 ? -4.425 -4.452 22.800 1.00 85.00 191 MET A C 1
ATOM 1574 O O . MET A 1 191 ? -4.325 -3.222 22.753 1.00 85.00 191 MET A O 1
ATOM 1578 N N . ILE A 1 192 ? -4.744 -5.125 23.902 1.00 89.06 192 ILE A N 1
ATOM 1579 C CA . ILE A 1 192 ? -5.151 -4.519 25.169 1.00 89.06 192 ILE A CA 1
ATOM 1580 C C . ILE A 1 192 ? -4.065 -4.793 26.197 1.00 89.06 192 ILE A C 1
ATOM 1582 O O . ILE A 1 192 ? -3.565 -5.917 26.291 1.00 89.06 192 ILE A O 1
ATOM 1586 N N . ARG A 1 193 ? -3.684 -3.758 26.941 1.00 89.62 193 ARG A N 1
ATOM 1587 C CA . ARG A 1 193 ? -2.710 -3.861 28.025 1.00 89.62 193 ARG A CA 1
ATOM 1588 C C . ARG A 1 193 ? -3.424 -4.125 29.340 1.00 89.62 193 ARG A C 1
ATOM 1590 O O . ARG A 1 193 ? -4.451 -3.524 29.626 1.00 89.62 193 ARG A O 1
ATOM 1597 N N . CYS A 1 194 ? -2.870 -5.023 30.131 1.00 90.31 194 CYS A N 1
ATOM 1598 C CA . CYS A 1 194 ? -3.247 -5.220 31.520 1.00 90.31 194 CYS A CA 1
ATOM 1599 C C . CYS A 1 194 ? -2.668 -4.090 32.387 1.00 90.31 194 CYS A C 1
ATOM 1601 O O . CYS A 1 194 ? -1.674 -3.469 32.009 1.00 90.31 194 CYS A O 1
ATOM 1603 N N . GLU A 1 195 ? -3.207 -3.898 33.592 1.00 87.50 195 GLU A N 1
ATOM 1604 C CA . GLU A 1 195 ? -2.624 -3.031 34.635 1.00 87.50 195 GLU A CA 1
ATOM 1605 C C . GLU A 1 195 ? -1.133 -3.266 34.896 1.00 87.50 195 GLU A C 1
ATOM 1607 O O . GLU A 1 195 ? -0.405 -2.318 35.163 1.00 87.50 195 GLU A O 1
ATOM 1612 N N . CYS A 1 196 ? -0.651 -4.505 34.763 1.00 86.19 196 CYS A N 1
ATOM 1613 C CA . CYS A 1 196 ? 0.767 -4.833 34.934 1.00 86.19 196 CYS A CA 1
ATOM 1614 C C . CYS A 1 196 ? 1.654 -4.461 33.725 1.00 86.19 196 CYS A C 1
ATOM 1616 O O . CYS A 1 196 ? 2.798 -4.907 33.634 1.00 86.19 196 CYS A O 1
ATOM 1618 N N . GLY A 1 197 ? 1.119 -3.734 32.740 1.00 84.88 197 GLY A N 1
ATOM 1619 C CA . GLY A 1 197 ? 1.835 -3.280 31.544 1.00 84.88 197 GLY A CA 1
ATOM 1620 C C . GLY A 1 197 ? 1.994 -4.324 30.433 1.00 84.88 197 GLY A C 1
ATOM 1621 O O . GLY A 1 197 ? 2.385 -3.971 29.320 1.00 84.88 197 GLY A O 1
ATOM 1622 N N . HIS A 1 198 ? 1.656 -5.592 30.685 1.00 87.56 198 HIS A N 1
ATOM 1623 C CA . HIS A 1 198 ? 1.739 -6.663 29.690 1.00 87.56 198 HIS A CA 1
ATOM 1624 C C . HIS A 1 198 ? 0.504 -6.708 28.786 1.00 87.56 198 HIS A C 1
ATOM 1626 O O . HIS A 1 198 ? -0.605 -6.373 29.199 1.00 87.56 198 HIS A O 1
ATOM 1632 N N . TYR A 1 199 ? 0.683 -7.157 27.545 1.00 89.25 199 TYR A N 1
ATOM 1633 C CA . TYR A 1 199 ? -0.434 -7.370 26.627 1.00 89.25 199 TYR A CA 1
ATOM 1634 C C . TYR A 1 199 ? -1.208 -8.643 26.966 1.00 89.25 199 TYR A C 1
ATOM 1636 O O . TYR A 1 199 ? -0.614 -9.691 27.220 1.00 89.25 199 TYR A O 1
ATOM 1644 N N . LEU A 1 200 ? -2.534 -8.556 26.891 1.00 89.56 200 LEU A N 1
ATOM 1645 C CA . LEU A 1 200 ? -3.415 -9.706 27.037 1.00 89.56 200 LEU A CA 1
ATOM 1646 C C . LEU A 1 200 ? -3.346 -10.605 25.802 1.00 89.56 200 LEU A C 1
ATOM 1648 O O . LEU A 1 200 ? -3.290 -10.125 24.665 1.00 89.56 200 LEU A O 1
ATOM 1652 N N . VAL A 1 201 ? -3.382 -11.914 26.024 1.00 89.00 201 VAL A N 1
ATOM 1653 C CA . VAL A 1 201 ? -3.357 -12.929 24.968 1.00 89.00 201 VAL A CA 1
ATOM 1654 C C . VAL A 1 201 ? -4.650 -13.724 25.022 1.00 89.00 201 VAL A C 1
ATOM 1656 O O . VAL A 1 201 ? -5.136 -14.070 26.096 1.00 89.00 201 VAL A O 1
ATOM 1659 N N . SER A 1 202 ? -5.231 -13.973 23.852 1.00 88.50 202 SER A N 1
ATOM 1660 C CA . SER A 1 202 ? -6.469 -14.736 23.749 1.00 88.50 202 SER A CA 1
ATOM 1661 C C . SER A 1 202 ? -6.217 -16.245 23.802 1.00 88.50 202 SER A C 1
ATOM 1663 O O . SER A 1 202 ? -5.385 -16.772 23.062 1.00 88.50 202 SER A O 1
ATOM 1665 N N . GLU A 1 203 ? -6.998 -16.931 24.625 1.00 87.88 203 GLU A N 1
ATOM 1666 C CA . GLU A 1 203 ? -7.024 -18.375 24.821 1.00 87.88 203 GLU A CA 1
ATOM 1667 C C . GLU A 1 203 ? -8.443 -18.906 24.596 1.00 87.88 203 GLU A C 1
ATOM 1669 O O . GLU A 1 203 ? -9.424 -18.234 24.914 1.00 87.88 203 GLU A O 1
ATOM 1674 N N . ASN A 1 204 ? -8.568 -20.127 24.075 1.00 86.44 204 ASN A N 1
ATOM 1675 C CA . ASN A 1 204 ? -9.860 -20.797 23.938 1.00 86.44 204 ASN A CA 1
ATOM 1676 C C . ASN A 1 204 ? -10.001 -21.876 25.007 1.00 86.44 204 ASN A C 1
ATOM 1678 O O . ASN A 1 204 ? -9.202 -22.809 25.072 1.00 86.44 204 ASN A O 1
ATOM 1682 N N . HIS A 1 205 ? -11.060 -21.752 25.801 1.00 84.19 205 HIS A N 1
ATOM 1683 C CA . HIS A 1 205 ? -11.444 -22.709 26.824 1.00 84.19 205 HIS A CA 1
ATOM 1684 C C . HIS A 1 205 ? -12.856 -23.213 26.533 1.00 84.19 205 HIS A C 1
ATOM 1686 O O . HIS A 1 205 ? -13.843 -22.503 26.735 1.00 84.19 205 HIS A O 1
ATOM 1692 N N . LYS A 1 206 ? -12.954 -24.464 26.064 1.00 82.88 206 LYS A N 1
ATOM 1693 C CA . LYS A 1 206 ? -14.227 -25.161 25.789 1.00 82.88 206 LYS A CA 1
ATOM 1694 C C . LYS A 1 206 ? -15.170 -24.366 24.867 1.00 82.88 206 LYS A C 1
ATOM 1696 O O . LYS A 1 206 ? -16.372 -24.311 25.108 1.00 82.88 206 LYS A O 1
ATOM 1701 N N . GLY A 1 207 ? -14.620 -23.738 23.826 1.00 78.88 207 GLY A N 1
ATOM 1702 C CA . GLY A 1 207 ? -15.381 -22.973 22.833 1.00 78.88 207 GLY A CA 1
ATOM 1703 C C . GLY A 1 207 ? -15.597 -21.500 23.187 1.00 78.88 207 GLY A C 1
ATOM 1704 O O . GLY A 1 207 ? -16.039 -20.747 22.328 1.00 78.88 207 GLY A O 1
ATOM 1705 N N . ASN A 1 208 ? -15.243 -21.068 24.401 1.00 86.06 208 ASN A N 1
ATOM 1706 C CA . ASN A 1 208 ? -15.284 -19.662 24.800 1.00 86.06 208 ASN A CA 1
ATOM 1707 C C . ASN A 1 208 ? -13.884 -19.046 24.723 1.00 86.06 208 ASN A C 1
ATOM 1709 O O . ASN A 1 208 ? -12.903 -19.665 25.142 1.00 86.06 208 ASN A O 1
ATOM 1713 N N . ILE A 1 209 ? -13.797 -17.816 24.223 1.00 88.81 209 ILE A N 1
ATOM 1714 C CA . ILE A 1 209 ? -12.534 -17.091 24.084 1.00 88.81 209 ILE A CA 1
ATOM 1715 C C . ILE A 1 209 ? -12.347 -16.170 25.294 1.00 88.81 209 ILE A C 1
ATOM 1717 O O . ILE A 1 209 ? -13.241 -15.404 25.666 1.00 88.81 209 ILE A O 1
ATOM 1721 N N . TYR A 1 210 ? -11.175 -16.252 25.914 1.00 90.69 210 TYR A N 1
ATOM 1722 C CA . TYR A 1 210 ? -10.772 -15.462 27.072 1.00 90.69 210 TYR A CA 1
ATOM 1723 C C . TYR A 1 210 ? -9.486 -14.708 26.762 1.00 90.69 210 TYR A C 1
ATOM 1725 O O . TYR A 1 210 ? -8.590 -15.254 26.135 1.00 90.69 210 TYR A O 1
ATOM 1733 N N . LEU A 1 211 ? -9.371 -13.467 27.216 1.00 90.38 211 LEU A N 1
ATOM 1734 C CA . LEU A 1 211 ? -8.129 -12.706 27.214 1.00 90.38 211 LEU A CA 1
ATOM 1735 C C . LEU A 1 211 ? -7.480 -12.825 28.592 1.00 90.38 211 LEU A C 1
ATOM 1737 O O . LEU A 1 211 ? -8.046 -12.338 29.572 1.00 90.38 211 LEU A O 1
ATOM 1741 N N . ALA A 1 212 ? -6.309 -13.452 28.657 1.00 89.56 212 ALA A N 1
ATOM 1742 C CA . ALA A 1 212 ? -5.563 -13.693 29.887 1.00 89.56 212 ALA A CA 1
ATOM 1743 C C . ALA A 1 212 ? -4.248 -12.904 29.919 1.00 89.56 212 ALA A C 1
ATOM 1745 O O . ALA A 1 212 ? -3.652 -12.594 28.880 1.00 89.56 212 ALA A O 1
ATOM 1746 N N . CYS A 1 213 ? -3.796 -12.570 31.127 1.00 89.62 213 CYS A N 1
ATOM 1747 C CA . CYS A 1 213 ? -2.457 -12.041 31.349 1.00 89.62 213 CYS A CA 1
ATOM 1748 C C . CYS A 1 213 ? -1.507 -13.194 31.687 1.00 89.62 213 CYS A C 1
ATOM 1750 O O . CYS A 1 213 ? -1.779 -13.986 32.582 1.00 89.62 213 CYS A O 1
ATOM 1752 N N . HIS A 1 214 ? -0.372 -13.280 30.993 1.00 85.31 214 HIS A N 1
ATOM 1753 C CA . HIS A 1 214 ? 0.638 -14.316 31.250 1.00 85.31 214 HIS A CA 1
ATOM 1754 C C . HIS A 1 214 ? 1.732 -13.885 32.235 1.00 85.31 214 HIS A C 1
ATOM 1756 O O . HIS A 1 214 ? 2.704 -14.617 32.433 1.00 85.31 214 HIS A O 1
ATOM 1762 N N . ASN A 1 215 ? 1.611 -12.701 32.838 1.00 85.62 215 ASN A N 1
ATOM 1763 C CA . ASN A 1 215 ? 2.533 -12.289 33.883 1.00 85.62 215 ASN A CA 1
ATOM 1764 C C . ASN A 1 215 ? 2.183 -13.013 35.192 1.00 85.62 215 ASN A C 1
ATOM 1766 O O . ASN A 1 215 ? 1.084 -12.848 35.712 1.00 85.62 215 ASN A O 1
ATOM 1770 N N . LYS A 1 216 ? 3.130 -13.788 35.732 1.00 80.56 216 LYS A N 1
ATOM 1771 C CA . LYS A 1 216 ? 2.943 -14.582 36.958 1.00 80.56 216 LYS A CA 1
ATOM 1772 C C . LYS A 1 216 ? 2.723 -13.730 38.210 1.00 80.56 216 LYS A C 1
ATOM 1774 O O . LYS A 1 216 ? 2.145 -14.219 39.170 1.00 80.56 216 LYS A O 1
ATOM 1779 N N . GLU A 1 217 ? 3.187 -12.483 38.193 1.00 83.88 217 GLU A N 1
ATOM 1780 C CA . GLU A 1 217 ? 3.065 -11.533 39.307 1.00 83.88 217 GLU A CA 1
ATOM 1781 C C . GLU A 1 217 ? 1.775 -10.700 39.237 1.00 83.88 217 GLU A C 1
ATOM 1783 O O . GLU A 1 217 ? 1.541 -9.836 40.077 1.00 83.88 217 GLU A O 1
ATOM 1788 N N . CYS A 1 218 ? 0.936 -10.914 38.219 1.00 83.88 218 CYS A N 1
ATOM 1789 C CA . CYS A 1 218 ? -0.295 -10.160 38.039 1.00 83.88 218 CYS A CA 1
ATOM 1790 C C . CYS A 1 218 ? -1.489 -10.886 38.672 1.00 83.88 218 CYS A C 1
ATOM 1792 O O . CYS A 1 218 ? -1.743 -12.049 38.375 1.00 83.88 218 CYS A O 1
ATOM 1794 N N . GLU A 1 219 ? -2.266 -10.173 39.492 1.00 83.19 219 GLU A N 1
ATOM 1795 C CA . GLU A 1 219 ? -3.502 -10.695 40.101 1.00 83.19 219 GLU A CA 1
ATOM 1796 C C . GLU A 1 219 ? -4.649 -10.860 39.089 1.00 83.19 219 GLU A C 1
ATOM 1798 O O . GLU A 1 219 ? -5.612 -11.595 39.327 1.00 83.19 219 GLU A O 1
ATOM 1803 N N . PHE A 1 220 ? -4.565 -10.184 37.939 1.00 85.00 220 PHE A N 1
ATOM 1804 C CA . PHE A 1 220 ? -5.558 -10.309 36.884 1.00 85.00 220 PHE A CA 1
ATOM 1805 C C . PHE A 1 220 ? -5.423 -11.657 36.166 1.00 85.00 220 PHE A C 1
ATOM 1807 O O . PHE A 1 220 ? -4.416 -11.940 35.521 1.00 85.00 220 PHE A O 1
ATOM 1814 N N . THR A 1 221 ? -6.485 -12.460 36.221 1.00 81.00 221 THR A N 1
ATOM 1815 C CA . THR A 1 221 ? -6.543 -13.781 35.585 1.00 81.00 221 THR A CA 1
ATOM 1816 C C . THR A 1 221 ? -6.985 -13.690 34.128 1.00 81.00 221 THR A C 1
ATOM 1818 O O . THR A 1 221 ? -6.177 -13.873 33.218 1.00 81.00 221 THR A O 1
ATOM 1821 N N . SER A 1 222 ? -8.271 -13.429 33.878 1.00 88.69 222 SER A N 1
ATOM 1822 C CA . SER A 1 222 ? -8.797 -13.339 32.513 1.00 88.69 222 SER A CA 1
ATOM 1823 C C . SER A 1 222 ? -10.133 -12.602 32.415 1.00 88.69 222 SER A C 1
ATOM 1825 O O . SER A 1 222 ? -10.870 -12.460 33.392 1.00 88.69 222 SER A O 1
ATOM 1827 N N . ILE A 1 223 ? -10.467 -12.161 31.201 1.00 92.06 223 ILE A N 1
ATOM 1828 C CA . ILE A 1 223 ? -11.784 -11.629 30.835 1.00 92.06 223 ILE A CA 1
ATOM 1829 C C . ILE A 1 223 ? -12.320 -12.354 29.600 1.00 92.06 223 ILE A C 1
ATOM 1831 O O . ILE A 1 223 ? -11.582 -12.626 28.660 1.00 92.06 223 ILE A O 1
ATOM 1835 N N . ARG A 1 224 ? -13.616 -12.673 29.589 1.00 90.88 224 ARG A N 1
ATOM 1836 C CA . ARG A 1 224 ? -14.278 -13.292 28.431 1.00 90.88 224 ARG A CA 1
ATOM 1837 C C . ARG A 1 224 ? -14.442 -12.279 27.292 1.00 90.88 224 ARG A C 1
ATOM 1839 O O . ARG A 1 224 ? -14.835 -11.143 27.557 1.00 90.88 224 ARG A O 1
ATOM 1846 N N . GLU A 1 225 ? -14.198 -12.701 26.051 1.00 89.62 225 GLU A N 1
ATOM 1847 C CA . GLU A 1 225 ? -14.268 -11.838 24.859 1.00 89.62 225 GLU A CA 1
ATOM 1848 C C . GLU A 1 225 ? -15.643 -11.167 24.708 1.00 89.62 225 GLU A C 1
ATOM 1850 O O . GLU A 1 225 ? -15.702 -9.957 24.538 1.00 89.62 225 GLU A O 1
ATOM 1855 N N . ASP A 1 226 ? -16.745 -11.890 24.922 1.00 89.31 226 ASP A N 1
ATOM 1856 C CA . ASP A 1 226 ? -18.101 -11.316 24.830 1.00 89.31 226 ASP A CA 1
ATOM 1857 C C . ASP A 1 226 ? -18.309 -10.121 25.782 1.00 89.31 226 ASP A C 1
ATOM 1859 O O . ASP A 1 226 ? -18.845 -9.083 25.398 1.00 89.31 226 ASP A O 1
ATOM 1863 N N . ARG A 1 227 ? -17.814 -10.225 27.027 1.00 91.12 227 ARG A N 1
ATOM 1864 C CA . ARG A 1 227 ? -17.904 -9.134 28.018 1.00 91.12 227 ARG A CA 1
ATOM 1865 C C . ARG A 1 227 ? -17.008 -7.957 27.665 1.00 91.12 227 ARG A C 1
ATOM 1867 O O . ARG A 1 227 ? -17.289 -6.825 28.056 1.00 91.12 227 ARG A O 1
ATOM 1874 N N . LEU A 1 228 ? -15.895 -8.230 26.994 1.00 90.94 228 LEU A N 1
ATOM 1875 C CA . LEU A 1 228 ? -15.011 -7.200 26.481 1.00 90.94 228 LEU A CA 1
ATOM 1876 C C . LEU A 1 228 ? -15.696 -6.440 25.339 1.00 90.94 228 LEU A C 1
ATOM 1878 O O . LEU A 1 228 ? -15.668 -5.211 25.333 1.00 90.94 228 LEU A O 1
ATOM 1882 N N . GLU A 1 229 ? -16.351 -7.152 24.418 1.00 90.44 229 GLU A N 1
ATOM 1883 C CA . GLU A 1 229 ? -17.116 -6.550 23.324 1.00 90.44 229 GLU A CA 1
ATOM 1884 C C . GLU A 1 229 ? -18.263 -5.679 23.834 1.00 90.44 229 GLU A C 1
ATOM 1886 O O . GLU A 1 229 ? -18.413 -4.553 23.366 1.00 90.44 229 GLU A O 1
ATOM 1891 N N . ASP A 1 230 ? -19.014 -6.140 24.837 1.00 90.62 230 ASP A N 1
ATOM 1892 C CA . ASP A 1 230 ? -20.085 -5.347 25.451 1.00 90.62 230 ASP A CA 1
ATOM 1893 C C . ASP A 1 230 ? -19.552 -4.021 26.026 1.00 90.62 230 ASP A C 1
ATOM 1895 O O . ASP A 1 230 ? -20.170 -2.967 25.866 1.00 90.62 230 ASP A O 1
ATOM 1899 N N . GLN A 1 231 ? -18.365 -4.038 26.643 1.00 92.38 231 GLN A N 1
ATOM 1900 C CA . GLN A 1 231 ? -17.719 -2.820 27.141 1.00 92.38 231 GLN A CA 1
ATOM 1901 C C . GLN A 1 231 ? -17.223 -1.909 26.013 1.00 92.38 231 GLN A C 1
ATOM 1903 O O . GLN A 1 231 ? -17.317 -0.687 26.131 1.00 92.38 231 GLN A O 1
ATOM 1908 N N . ILE A 1 232 ? -16.714 -2.476 24.917 1.00 90.06 232 ILE A N 1
ATOM 1909 C CA . ILE A 1 232 ? -16.317 -1.709 23.729 1.00 90.06 232 ILE A CA 1
ATOM 1910 C C . ILE A 1 232 ? -17.541 -1.014 23.114 1.00 90.06 232 ILE A C 1
ATOM 1912 O O . ILE A 1 232 ? -17.482 0.180 22.821 1.00 90.06 232 ILE A O 1
ATOM 1916 N N . ILE A 1 233 ? -18.662 -1.727 22.983 1.00 89.38 233 ILE A N 1
ATOM 1917 C CA . ILE A 1 233 ? -19.934 -1.186 22.484 1.00 89.38 233 ILE A CA 1
ATOM 1918 C C . ILE A 1 233 ? -20.424 -0.051 23.382 1.00 89.38 233 ILE A C 1
ATOM 1920 O O . ILE A 1 233 ? -20.732 1.029 22.884 1.00 89.38 233 ILE A O 1
ATOM 1924 N N . ALA A 1 234 ? -20.398 -0.246 24.703 1.00 87.88 234 ALA A N 1
ATOM 1925 C CA . ALA A 1 234 ? -20.772 0.790 25.663 1.00 87.88 234 ALA A CA 1
ATOM 1926 C C . ALA A 1 234 ? -19.882 2.043 25.572 1.00 87.88 234 ALA A C 1
ATOM 1928 O O . ALA A 1 234 ? -20.340 3.154 25.844 1.00 87.88 234 ALA A O 1
ATOM 1929 N N . HIS A 1 235 ? -18.609 1.897 25.191 1.00 87.25 235 HIS A N 1
ATOM 1930 C CA . HIS A 1 235 ? -17.756 3.047 24.891 1.00 87.25 235 HIS A CA 1
ATOM 1931 C C . HIS A 1 235 ? -18.135 3.713 23.572 1.00 87.25 235 HIS A C 1
ATOM 1933 O O . HIS A 1 235 ? -18.195 4.938 23.553 1.00 87.25 235 HIS A O 1
ATOM 1939 N N . PHE A 1 236 ? -18.444 2.963 22.509 1.00 85.06 236 PHE A N 1
ATOM 1940 C CA . PHE A 1 236 ? -18.902 3.549 21.243 1.00 85.06 236 PHE A CA 1
ATOM 1941 C C . PHE A 1 236 ? -20.196 4.348 21.390 1.00 85.06 236 PHE A C 1
ATOM 1943 O O . PHE A 1 236 ? -20.282 5.432 20.820 1.00 85.06 236 PHE A O 1
ATOM 1950 N N . SER A 1 237 ? -21.148 3.891 22.211 1.00 84.12 237 SER A N 1
ATOM 1951 C CA . SER A 1 237 ? -22.402 4.618 22.467 1.00 84.12 237 SER A CA 1
ATOM 1952 C C . SER A 1 237 ? -22.183 6.031 23.020 1.00 84.12 237 SER A C 1
ATOM 1954 O O . SER A 1 237 ? -22.996 6.919 22.797 1.00 84.12 237 SER A O 1
ATOM 1956 N N . LYS A 1 238 ? -21.058 6.290 23.702 1.00 82.31 238 LYS A N 1
ATOM 1957 C CA . LYS A 1 238 ? -20.724 7.637 24.204 1.00 82.31 238 LYS A CA 1
ATOM 1958 C C . LYS A 1 238 ? -20.349 8.617 23.093 1.00 82.31 238 LYS A C 1
ATOM 1960 O O . LYS A 1 238 ? -20.311 9.814 23.348 1.00 82.31 238 LYS A O 1
ATOM 1965 N N . TYR A 1 239 ? -20.009 8.125 21.905 1.00 79.81 239 TYR A N 1
ATOM 1966 C CA . TYR A 1 239 ? -19.599 8.932 20.754 1.00 79.81 239 TYR A CA 1
ATOM 1967 C C . TYR A 1 239 ? -20.692 9.004 19.679 1.00 79.81 239 TYR A C 1
ATOM 1969 O O . TYR A 1 239 ? -20.421 9.482 18.580 1.00 79.81 239 TYR A O 1
ATOM 1977 N N . GLU A 1 240 ? -21.915 8.554 19.982 1.00 80.62 240 GLU A N 1
ATOM 1978 C CA . GLU A 1 240 ? -23.067 8.776 19.109 1.00 80.62 240 GLU A CA 1
ATOM 1979 C C . GLU A 1 240 ? -23.336 10.277 18.961 1.00 80.62 240 GLU A C 1
ATOM 1981 O O . GLU A 1 240 ? -23.388 11.041 19.931 1.00 80.62 240 GLU A O 1
ATOM 1986 N N . LEU A 1 241 ? -23.496 10.702 17.715 1.00 79.38 241 LEU A N 1
ATOM 1987 C CA . LEU A 1 241 ? -23.742 12.081 17.329 1.00 79.38 241 LEU A CA 1
ATOM 1988 C C . LEU A 1 241 ? -25.235 12.290 17.087 1.00 79.38 241 LEU A C 1
ATOM 1990 O O . LEU A 1 241 ? -25.890 11.449 16.474 1.00 79.38 241 LEU A O 1
ATOM 1994 N N . ALA A 1 242 ? -25.775 13.433 17.516 1.00 79.44 242 ALA A N 1
ATOM 1995 C CA . ALA A 1 242 ? -27.143 13.806 17.167 1.00 79.44 242 ALA A CA 1
ATOM 1996 C C . ALA A 1 242 ? -27.287 13.948 15.643 1.00 79.44 242 ALA A C 1
ATOM 1998 O O . ALA A 1 242 ? -26.383 14.477 14.996 1.00 79.44 242 ALA A O 1
ATOM 1999 N N . ASP A 1 243 ? -28.436 13.572 15.077 1.00 77.75 243 ASP A N 1
ATOM 2000 C CA . ASP A 1 243 ? -28.670 13.653 13.625 1.00 77.75 243 ASP A CA 1
ATOM 2001 C C . ASP A 1 243 ? -28.449 15.068 13.064 1.00 77.75 243 ASP A C 1
ATOM 2003 O O . ASP A 1 243 ? -27.849 15.243 12.004 1.00 77.75 243 ASP A O 1
ATOM 2007 N N . GLU A 1 244 ? -28.855 16.095 13.814 1.00 70.38 244 GLU A N 1
ATOM 2008 C CA . GLU A 1 244 ? -28.638 17.505 13.464 1.00 70.38 244 GLU A CA 1
ATOM 2009 C C . GLU A 1 244 ? -27.148 17.874 13.455 1.00 70.38 244 GLU A C 1
ATOM 2011 O O . GLU A 1 244 ? -26.679 18.564 12.548 1.00 70.38 244 GLU A O 1
ATOM 2016 N N . PHE A 1 245 ? -26.382 17.380 14.433 1.00 74.69 245 PHE A N 1
ATOM 2017 C CA . PHE A 1 245 ? -24.940 17.610 14.493 1.00 74.69 245 PHE A CA 1
ATOM 2018 C C . PHE A 1 245 ? -24.210 16.874 13.370 1.00 74.69 245 PHE A C 1
ATOM 2020 O O . PHE A 1 245 ? -23.272 17.406 12.779 1.00 74.69 245 PHE A O 1
ATOM 2027 N N . LEU A 1 246 ? -24.665 15.670 13.029 1.00 77.75 246 LEU A N 1
ATOM 2028 C CA . LEU A 1 246 ? -24.145 14.889 11.916 1.00 77.75 246 LEU A CA 1
ATOM 2029 C C . LEU A 1 246 ? -24.427 15.581 10.574 1.00 77.75 246 LEU A C 1
ATOM 2031 O O . LEU A 1 246 ? -23.526 15.670 9.739 1.00 77.75 246 LEU A O 1
ATOM 2035 N N . ALA A 1 247 ? -25.631 16.125 10.375 1.00 74.38 247 ALA A N 1
ATOM 2036 C CA . ALA A 1 247 ? -25.975 16.913 9.190 1.00 74.38 247 ALA A CA 1
ATOM 2037 C C . ALA A 1 247 ? -25.098 18.171 9.071 1.00 74.38 247 ALA A C 1
ATOM 2039 O O . ALA A 1 247 ? -24.503 18.410 8.018 1.00 74.38 247 ALA A O 1
ATOM 2040 N N . TYR A 1 248 ? -24.939 18.912 10.171 1.00 75.06 248 TYR A N 1
ATOM 2041 C CA . TYR A 1 248 ? -24.052 20.073 10.232 1.00 75.06 248 TYR A CA 1
ATOM 2042 C C . TYR A 1 248 ? -22.594 19.700 9.923 1.00 75.06 248 TYR A C 1
ATOM 2044 O O . TYR A 1 248 ? -21.941 20.361 9.118 1.00 75.06 248 TYR A O 1
ATOM 2052 N N . SER A 1 249 ? -22.096 18.600 10.498 1.00 73.31 249 SER A N 1
ATOM 2053 C CA . SER A 1 249 ? -20.732 18.103 10.275 1.00 73.31 249 SER A CA 1
ATOM 2054 C C . SER A 1 249 ? -20.481 17.775 8.802 1.00 73.31 249 SER A C 1
ATOM 2056 O O . SER A 1 249 ? -19.457 18.166 8.241 1.00 73.31 249 SER A O 1
ATOM 2058 N N . LYS A 1 250 ? -21.436 17.099 8.146 1.00 77.69 250 LYS A N 1
ATOM 2059 C CA . LYS A 1 250 ? -21.371 16.793 6.708 1.00 77.69 250 LYS A CA 1
ATOM 2060 C C . LYS A 1 250 ? -21.300 18.066 5.863 1.00 77.69 250 LYS A C 1
ATOM 2062 O O . LYS A 1 250 ? -20.524 18.129 4.909 1.00 77.69 250 LYS A O 1
ATOM 2067 N N . GLU A 1 251 ? -22.091 19.082 6.202 1.00 74.44 251 GLU A N 1
ATOM 2068 C CA . GLU A 1 251 ? -22.096 20.347 5.468 1.00 74.44 251 GLU A CA 1
ATOM 2069 C C . GLU A 1 251 ? -20.811 21.158 5.691 1.00 74.44 251 GLU A C 1
ATOM 2071 O O . GLU A 1 251 ? -20.228 21.657 4.727 1.00 74.44 251 GLU A O 1
ATOM 2076 N N . ALA A 1 252 ? -20.323 21.231 6.931 1.00 71.06 252 ALA A N 1
ATOM 2077 C CA . ALA A 1 252 ? -19.072 21.900 7.278 1.00 71.06 252 ALA A CA 1
ATOM 2078 C C . ALA A 1 252 ? -17.876 21.276 6.540 1.00 71.06 252 ALA A C 1
ATOM 2080 O O . ALA A 1 252 ? -17.108 21.985 5.889 1.00 71.06 252 ALA A O 1
ATOM 2081 N N . ILE A 1 253 ? -17.772 19.942 6.531 1.00 76.00 253 ILE A N 1
ATOM 2082 C CA . ILE A 1 253 ? -16.728 19.226 5.782 1.00 76.00 253 ILE A CA 1
ATOM 2083 C C . ILE A 1 253 ? -16.828 19.505 4.281 1.00 76.00 253 ILE A C 1
ATOM 2085 O O . ILE A 1 253 ? -15.813 19.730 3.617 1.00 76.00 253 ILE A O 1
ATOM 2089 N N . LYS A 1 254 ? -18.046 19.544 3.729 1.00 78.81 254 LYS A N 1
ATOM 2090 C CA . LYS A 1 254 ? -18.256 19.879 2.317 1.00 78.81 254 LYS A CA 1
ATOM 2091 C C . LYS A 1 254 ? -17.738 21.284 1.997 1.00 78.81 254 LYS A C 1
ATOM 2093 O O . LYS A 1 254 ? -17.029 21.434 1.002 1.00 78.81 254 LYS A O 1
ATOM 2098 N N . ARG A 1 255 ? -18.018 22.280 2.847 1.00 76.50 255 ARG A N 1
ATOM 2099 C CA . ARG A 1 255 ? -17.522 23.661 2.689 1.00 76.50 255 ARG A CA 1
ATOM 2100 C C . ARG A 1 255 ? -15.993 23.728 2.747 1.00 76.50 255 ARG A C 1
ATOM 2102 O O . ARG A 1 255 ? -15.378 24.284 1.835 1.00 76.50 255 ARG A O 1
ATOM 2109 N N . LEU A 1 256 ? -15.380 23.087 3.743 1.00 73.94 256 LEU A N 1
ATOM 2110 C CA . LEU A 1 256 ? -13.920 23.013 3.884 1.00 73.94 256 LEU A CA 1
ATOM 2111 C C . LEU A 1 256 ? -13.265 22.368 2.656 1.00 73.94 256 LEU A C 1
ATOM 2113 O O . LEU A 1 256 ? -12.346 22.939 2.066 1.00 73.94 256 LEU A O 1
ATOM 2117 N N . SER A 1 257 ? -13.806 21.237 2.191 1.00 76.56 257 SER A N 1
ATOM 2118 C CA . SER A 1 257 ? -13.305 20.556 0.992 1.00 76.56 257 SER A CA 1
ATOM 2119 C C . SER A 1 257 ? -13.411 21.427 -0.268 1.00 76.56 257 SER A C 1
ATOM 2121 O O . SER A 1 257 ? -12.494 21.445 -1.092 1.00 76.56 257 SER A O 1
ATOM 2123 N N . SER A 1 258 ? -14.489 22.211 -0.418 1.00 73.06 258 SER A N 1
ATOM 2124 C CA . SER A 1 258 ? -14.649 23.110 -1.565 1.00 73.06 258 SER A CA 1
ATOM 2125 C C . SER A 1 258 ? -13.684 24.295 -1.541 1.00 73.06 258 SER A C 1
ATOM 2127 O O . SER A 1 258 ? -13.150 24.641 -2.596 1.00 73.06 258 SER A O 1
ATOM 2129 N N . ASN A 1 259 ? -13.410 24.860 -0.361 1.00 71.62 259 ASN A N 1
ATOM 2130 C CA . ASN A 1 259 ? -12.480 25.980 -0.189 1.00 71.62 259 ASN A CA 1
ATOM 2131 C C . ASN A 1 259 ? -11.026 25.551 -0.447 1.00 71.62 259 ASN A C 1
ATOM 2133 O O . ASN A 1 259 ? -10.261 26.256 -1.107 1.00 71.62 259 ASN A O 1
ATOM 2137 N N . LEU A 1 260 ? -10.643 24.352 -0.000 1.00 67.50 260 LEU A N 1
ATOM 2138 C CA . LEU A 1 260 ? -9.356 23.755 -0.366 1.00 67.50 260 LEU A CA 1
ATOM 2139 C C . LEU A 1 260 ? -9.253 23.525 -1.877 1.00 67.50 260 LEU A C 1
ATOM 2141 O O . LEU A 1 260 ? -8.235 23.848 -2.490 1.00 67.50 260 LEU A O 1
ATOM 2145 N N . ARG A 1 261 ? -10.325 23.036 -2.509 1.00 66.25 261 ARG A N 1
ATOM 2146 C CA . ARG A 1 261 ? -10.355 22.786 -3.954 1.00 66.25 261 ARG A CA 1
ATOM 2147 C C . ARG A 1 261 ? -10.193 24.059 -4.787 1.00 66.25 261 ARG A C 1
ATOM 2149 O O . ARG A 1 261 ? -9.521 24.001 -5.818 1.00 66.25 261 ARG A O 1
ATOM 2156 N N . SER A 1 262 ? -10.796 25.185 -4.397 1.00 67.06 262 SER A N 1
ATOM 2157 C CA . SER A 1 262 ? -10.580 26.468 -5.085 1.00 67.06 262 SER A CA 1
ATOM 2158 C C . SER A 1 262 ? -9.131 26.928 -4.938 1.00 67.06 262 SER A C 1
ATOM 2160 O O . SER A 1 262 ? -8.470 27.174 -5.946 1.00 67.06 262 SER A O 1
ATOM 2162 N N . ASN A 1 263 ? -8.592 26.894 -3.718 1.00 68.81 263 ASN A N 1
ATOM 2163 C CA . ASN A 1 263 ? -7.219 27.318 -3.441 1.00 68.81 263 ASN A CA 1
ATOM 2164 C C . ASN A 1 263 ? -6.177 26.473 -4.196 1.00 68.81 263 ASN A C 1
ATOM 2166 O O . ASN A 1 263 ? -5.229 27.015 -4.769 1.00 68.81 263 ASN A O 1
ATOM 2170 N N . SER A 1 264 ? -6.367 25.151 -4.257 1.00 68.94 264 SER A N 1
ATOM 2171 C CA . SER A 1 264 ? -5.490 24.247 -5.012 1.00 68.94 264 SER A CA 1
ATOM 2172 C C . SER A 1 264 ? -5.598 24.463 -6.525 1.00 68.94 264 SER A C 1
ATOM 2174 O O . SER A 1 264 ? -4.586 24.419 -7.224 1.00 68.94 264 SER A O 1
ATOM 2176 N N . LYS A 1 265 ? -6.794 24.752 -7.060 1.00 72.00 265 LYS A N 1
ATOM 2177 C CA . LYS A 1 265 ? -6.965 25.090 -8.486 1.00 72.00 265 LYS A CA 1
ATOM 2178 C C . LYS A 1 265 ? -6.249 26.383 -8.859 1.00 72.00 265 LYS A C 1
ATOM 2180 O O . LYS A 1 265 ? -5.611 26.429 -9.910 1.00 72.00 265 LYS A O 1
ATOM 2185 N N . ASP A 1 266 ? -6.340 27.408 -8.021 1.00 76.38 266 ASP A N 1
ATOM 2186 C CA . ASP A 1 266 ? -5.730 28.705 -8.306 1.00 76.38 266 ASP A CA 1
ATOM 2187 C C . ASP A 1 266 ? -4.201 28.632 -8.232 1.00 76.38 266 ASP A C 1
ATOM 2189 O O . ASP A 1 266 ? -3.522 29.099 -9.147 1.00 76.38 266 ASP A O 1
ATOM 2193 N N . LYS A 1 267 ? -3.645 27.909 -7.250 1.00 76.12 267 LYS A N 1
ATOM 2194 C CA . LYS A 1 267 ? -2.201 27.615 -7.198 1.00 76.12 267 LYS A CA 1
ATOM 2195 C C . LYS A 1 267 ? -1.717 26.799 -8.399 1.00 76.12 267 LYS A C 1
ATOM 2197 O O . LYS A 1 267 ? -0.701 27.148 -8.994 1.00 76.12 267 LYS A O 1
ATOM 2202 N N . ARG A 1 268 ? -2.460 25.768 -8.825 1.00 76.50 268 ARG A N 1
ATOM 2203 C CA . ARG A 1 268 ? -2.128 24.994 -10.040 1.00 76.50 268 ARG A CA 1
ATOM 2204 C C . ARG A 1 268 ? -2.124 25.864 -11.295 1.00 76.50 268 ARG A C 1
ATOM 2206 O O . ARG A 1 268 ? -1.261 25.690 -12.151 1.00 76.50 268 ARG A O 1
ATOM 2213 N N . LYS A 1 269 ? -3.070 26.800 -11.431 1.00 83.88 269 LYS A N 1
ATOM 2214 C CA . LYS A 1 269 ? -3.073 27.755 -12.552 1.00 83.88 269 LYS A CA 1
ATOM 2215 C C . LYS A 1 269 ? -1.822 28.631 -12.533 1.00 83.88 269 LYS A C 1
ATOM 2217 O O . LYS A 1 269 ? -1.204 28.797 -13.579 1.00 83.88 269 LYS A O 1
ATOM 2222 N N . ILE A 1 270 ? -1.431 29.144 -11.366 1.00 86.38 270 ILE A N 1
ATOM 2223 C CA . ILE A 1 270 ? -0.227 29.973 -11.208 1.00 86.38 270 ILE A CA 1
ATOM 2224 C C . ILE A 1 270 ? 1.033 29.185 -11.602 1.00 86.38 270 ILE A C 1
ATOM 2226 O O . ILE A 1 270 ? 1.790 29.645 -12.454 1.00 86.38 270 ILE A O 1
ATOM 2230 N N . LEU A 1 271 ? 1.211 27.969 -11.074 1.00 83.88 271 LEU A N 1
ATOM 2231 C CA . LEU A 1 271 ? 2.367 27.115 -11.381 1.00 83.88 271 LEU A CA 1
ATOM 2232 C C . LEU A 1 271 ? 2.438 26.736 -12.871 1.00 83.88 271 LEU A C 1
ATOM 2234 O O . LEU A 1 271 ? 3.507 26.794 -13.477 1.00 83.88 271 LEU A O 1
ATOM 2238 N N . ASN A 1 272 ? 1.302 26.417 -13.500 1.00 83.94 272 ASN A N 1
ATOM 2239 C CA . ASN A 1 272 ? 1.249 26.134 -14.938 1.00 83.94 272 ASN A CA 1
ATOM 2240 C C . ASN A 1 272 ? 1.578 27.364 -15.800 1.00 83.94 272 ASN A C 1
ATOM 2242 O O . ASN A 1 272 ? 2.235 27.237 -16.834 1.00 83.94 272 ASN A O 1
ATOM 2246 N N . LEU A 1 273 ? 1.163 28.563 -15.377 1.00 89.75 273 LEU A N 1
ATOM 2247 C CA . LEU A 1 273 ? 1.539 29.810 -16.048 1.00 89.75 273 LEU A CA 1
ATOM 2248 C C . LEU A 1 273 ? 3.047 30.077 -15.939 1.00 89.75 273 LEU A C 1
ATOM 2250 O O . LEU A 1 273 ? 3.652 30.528 -16.912 1.00 89.75 273 LEU A O 1
ATOM 2254 N N . GLU A 1 274 ? 3.667 29.789 -14.793 1.00 87.50 274 GLU A N 1
ATOM 2255 C CA . GLU A 1 274 ? 5.121 29.897 -14.614 1.00 87.50 274 GLU A CA 1
ATOM 2256 C C . GLU A 1 274 ? 5.891 28.882 -15.464 1.00 87.50 274 GLU A C 1
ATOM 2258 O O . GLU A 1 274 ? 6.844 29.263 -16.146 1.00 87.50 274 GLU A O 1
ATOM 2263 N N . LEU A 1 275 ? 5.440 27.625 -15.512 1.00 88.19 275 LEU A N 1
ATOM 2264 C CA . LEU A 1 275 ? 6.008 26.605 -16.399 1.00 88.19 275 LEU A CA 1
ATOM 2265 C C . LEU A 1 275 ? 5.944 27.044 -17.867 1.00 88.19 275 LEU A C 1
ATOM 2267 O O . LEU A 1 275 ? 6.954 26.991 -18.567 1.00 88.19 275 LEU A O 1
ATOM 2271 N N . GLY A 1 276 ? 4.803 27.583 -18.307 1.00 87.56 276 GLY A N 1
ATOM 2272 C CA . GLY A 1 276 ? 4.648 28.109 -19.664 1.00 87.56 276 GLY A CA 1
ATOM 2273 C C . GLY A 1 276 ? 5.557 29.306 -19.973 1.00 87.56 276 GLY A C 1
ATOM 2274 O O . GLY A 1 276 ? 5.993 29.470 -21.114 1.00 87.56 276 GLY A O 1
ATOM 2275 N N . LYS A 1 277 ? 5.887 30.145 -18.980 1.00 91.81 277 LYS A N 1
ATOM 2276 C CA . LYS A 1 277 ? 6.878 31.226 -19.142 1.00 91.81 277 LYS A CA 1
ATOM 2277 C C . LYS A 1 277 ? 8.293 30.666 -19.308 1.00 91.81 277 LYS A C 1
ATOM 2279 O O . LYS A 1 277 ? 9.006 31.123 -20.200 1.00 91.81 277 LYS A O 1
ATOM 2284 N N . LEU A 1 278 ? 8.674 29.674 -18.501 1.00 88.06 278 LEU A N 1
ATOM 2285 C CA . LEU A 1 278 ? 9.991 29.029 -18.577 1.00 88.06 278 LEU A CA 1
ATOM 2286 C C . LEU A 1 278 ? 10.177 28.252 -19.887 1.00 88.06 278 LEU A C 1
ATOM 2288 O O . LEU A 1 278 ? 11.249 28.321 -20.482 1.00 88.06 278 LEU A O 1
ATOM 2292 N N . ASP A 1 279 ? 9.139 27.571 -20.382 1.00 87.06 279 ASP A N 1
ATOM 2293 C CA . ASP A 1 279 ? 9.199 26.872 -21.672 1.00 87.06 279 ASP A CA 1
ATOM 2294 C C . ASP A 1 279 ? 9.386 27.865 -22.836 1.00 87.06 279 ASP A C 1
ATOM 2296 O O . ASP A 1 279 ? 10.243 27.658 -23.694 1.00 87.06 279 ASP A O 1
ATOM 2300 N N . LYS A 1 280 ? 8.701 29.020 -22.809 1.00 90.56 280 LYS A N 1
ATOM 2301 C CA . LYS A 1 280 ? 8.937 30.109 -23.780 1.00 90.56 280 LYS A CA 1
ATOM 2302 C C . LYS A 1 280 ? 10.348 30.697 -23.685 1.00 90.56 280 LYS A C 1
ATOM 2304 O O . LYS A 1 280 ? 10.912 31.093 -24.703 1.00 90.56 280 LYS A O 1
ATOM 2309 N N . GLN A 1 281 ? 10.920 30.791 -22.484 1.00 86.19 281 GLN A N 1
ATOM 2310 C CA . GLN A 1 281 ? 12.305 31.239 -22.297 1.00 86.19 281 GLN A CA 1
ATOM 2311 C C . GLN A 1 281 ? 13.310 30.212 -22.832 1.00 86.19 281 GLN A C 1
ATOM 2313 O O . GLN A 1 281 ? 14.255 30.611 -23.506 1.00 86.19 281 GLN A O 1
ATOM 2318 N N . LEU A 1 282 ? 13.075 28.911 -22.623 1.00 85.44 282 LEU A N 1
ATOM 2319 C CA . LEU A 1 282 ? 13.886 27.841 -23.217 1.00 85.44 282 LEU A CA 1
ATOM 2320 C C . LEU A 1 282 ? 13.830 27.861 -24.744 1.00 85.44 282 LEU A C 1
ATOM 2322 O O . LEU A 1 282 ? 14.863 27.699 -25.385 1.00 85.44 282 LEU A O 1
ATOM 2326 N N . GLU A 1 283 ? 12.654 28.073 -25.338 1.00 84.19 283 GLU A N 1
ATOM 2327 C CA . GLU A 1 283 ? 12.525 28.196 -26.793 1.00 84.19 283 GLU A CA 1
ATOM 2328 C C . GLU A 1 283 ? 13.311 29.390 -27.341 1.00 84.19 283 GLU A C 1
ATOM 2330 O O . GLU A 1 283 ? 14.025 29.246 -28.332 1.00 84.19 283 GLU A O 1
ATOM 2335 N N . LYS A 1 284 ? 13.222 30.555 -26.685 1.00 85.75 284 LYS A N 1
ATOM 2336 C CA . LYS A 1 284 ? 13.995 31.747 -27.066 1.00 85.75 284 LYS A CA 1
ATOM 2337 C C . LYS A 1 284 ? 15.500 31.521 -26.935 1.00 85.75 284 LYS A C 1
ATOM 2339 O O . LYS A 1 284 ? 16.232 31.872 -27.852 1.00 85.75 284 LYS A O 1
ATOM 2344 N N . LEU A 1 285 ? 15.943 30.912 -25.835 1.00 81.25 285 LEU A N 1
ATOM 2345 C CA . LEU A 1 285 ? 17.351 30.593 -25.596 1.00 81.25 285 LEU A CA 1
ATOM 2346 C C . LEU A 1 285 ? 17.878 29.601 -26.643 1.00 81.25 285 LEU A C 1
ATOM 2348 O O . LEU A 1 285 ? 18.927 29.829 -27.230 1.00 81.25 285 LEU A O 1
ATOM 2352 N N . ASN A 1 286 ? 17.128 28.531 -26.934 1.00 79.38 286 ASN A N 1
ATOM 2353 C CA . ASN A 1 286 ? 17.514 27.557 -27.955 1.00 79.38 286 ASN A CA 1
ATOM 2354 C C . ASN A 1 286 ? 17.626 28.212 -29.343 1.00 79.38 286 ASN A C 1
ATOM 2356 O O . ASN A 1 286 ? 18.561 27.896 -30.068 1.00 79.38 286 ASN A O 1
ATOM 2360 N N . ARG A 1 287 ? 16.718 29.133 -29.709 1.00 80.69 287 ARG A N 1
ATOM 2361 C CA . ARG A 1 287 ? 16.826 29.897 -30.967 1.00 80.69 287 ARG A CA 1
ATOM 2362 C C . ARG A 1 287 ? 18.059 30.801 -30.981 1.00 80.69 287 ARG A C 1
ATOM 2364 O O . ARG A 1 287 ? 18.834 30.725 -31.918 1.00 80.69 287 ARG A O 1
ATOM 2371 N N . ALA A 1 288 ? 18.303 31.561 -29.913 1.00 76.81 288 ALA A N 1
ATOM 2372 C CA . ALA A 1 288 ? 19.463 32.451 -29.821 1.00 76.81 288 ALA A CA 1
ATOM 2373 C C . ALA A 1 288 ? 20.814 31.708 -29.890 1.00 76.81 288 ALA A C 1
ATOM 2375 O O . ALA A 1 288 ? 21.767 32.225 -30.466 1.00 76.81 288 ALA A O 1
ATOM 2376 N N . VAL A 1 289 ? 20.889 30.490 -29.338 1.00 73.25 289 VAL A N 1
ATOM 2377 C CA . VAL A 1 289 ? 22.068 29.612 -29.451 1.00 73.25 289 VAL A CA 1
ATOM 2378 C C . VAL A 1 289 ? 22.229 29.069 -30.876 1.00 73.25 289 VAL A C 1
ATOM 2380 O O . VAL A 1 289 ? 23.344 29.036 -31.385 1.00 73.25 289 VAL A O 1
ATOM 2383 N N . LEU A 1 290 ? 21.135 28.670 -31.538 1.00 73.19 290 LEU A N 1
ATOM 2384 C CA . LEU A 1 290 ? 21.165 28.215 -32.938 1.00 73.19 290 LEU A CA 1
ATOM 2385 C C . LEU A 1 290 ? 21.577 29.332 -33.906 1.00 73.19 290 LEU A C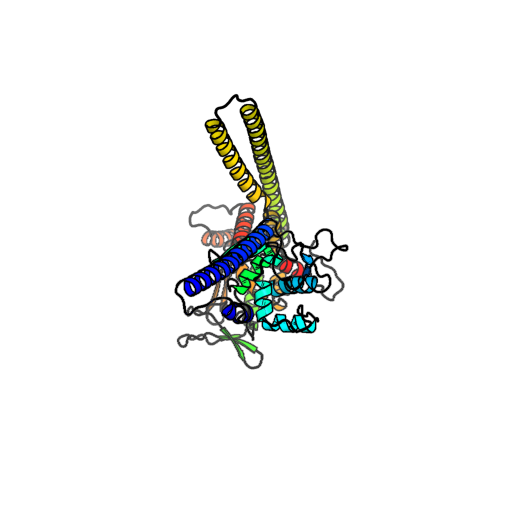 1
ATOM 2387 O O . LEU A 1 290 ? 22.292 29.070 -34.868 1.00 73.19 290 LEU A O 1
ATOM 2391 N N . ASP A 1 291 ? 21.161 30.562 -33.617 1.00 79.12 291 ASP A N 1
ATOM 2392 C CA . ASP A 1 291 ? 21.482 31.757 -34.397 1.00 79.12 291 ASP A CA 1
ATOM 2393 C C . ASP A 1 291 ? 22.899 32.306 -34.095 1.00 79.12 291 ASP A C 1
ATOM 2395 O O . ASP A 1 291 ? 23.324 33.288 -34.700 1.00 79.12 291 ASP A O 1
ATOM 2399 N N . GLY A 1 292 ? 23.647 31.677 -33.175 1.00 68.81 292 GLY A N 1
ATOM 2400 C CA . GLY A 1 292 ? 25.049 32.002 -32.878 1.00 68.81 292 GLY A CA 1
ATOM 2401 C C . GLY A 1 292 ? 25.271 33.249 -32.014 1.00 68.81 292 GLY A C 1
ATOM 2402 O O . GLY A 1 292 ? 26.389 33.754 -31.960 1.00 68.81 292 GLY A O 1
ATOM 2403 N N . PHE A 1 293 ? 24.239 33.758 -31.331 1.00 68.38 293 PHE A N 1
ATOM 2404 C CA . PHE A 1 293 ? 24.330 34.972 -30.502 1.00 68.38 293 PHE A CA 1
ATOM 2405 C C . PHE A 1 293 ? 24.978 34.756 -29.123 1.00 68.38 293 PHE A C 1
ATOM 2407 O O . PHE A 1 293 ? 25.226 35.733 -28.421 1.00 68.38 293 PHE A O 1
ATOM 2414 N N . PHE A 1 294 ? 25.229 33.507 -28.718 1.00 66.19 294 PHE A N 1
ATOM 2415 C CA . PHE A 1 294 ? 25.768 33.153 -27.402 1.00 66.19 294 PHE A CA 1
ATOM 2416 C C . PHE A 1 294 ? 26.975 32.223 -27.507 1.00 66.19 294 PHE A C 1
ATOM 2418 O O . PHE A 1 294 ? 27.013 31.343 -28.368 1.00 66.19 294 PHE A O 1
ATOM 2425 N N . ASP A 1 295 ? 27.907 32.374 -26.564 1.00 70.38 295 ASP A N 1
ATOM 2426 C CA . ASP A 1 295 ? 28.965 31.397 -26.317 1.00 70.38 295 ASP A CA 1
ATOM 2427 C C . ASP A 1 295 ? 28.333 30.075 -25.816 1.00 70.38 295 ASP A C 1
ATOM 2429 O O . ASP A 1 295 ? 27.451 30.116 -24.942 1.00 70.38 295 ASP A O 1
ATOM 2433 N N . PRO A 1 296 ? 28.701 28.893 -26.355 1.00 65.31 296 PRO A N 1
ATOM 2434 C CA . PRO A 1 296 ? 28.051 27.632 -26.004 1.00 65.31 296 PRO A CA 1
ATOM 2435 C C . PRO A 1 296 ? 28.073 27.311 -24.506 1.00 65.31 296 PRO A C 1
ATOM 2437 O O . PRO A 1 296 ? 27.118 26.712 -24.010 1.00 65.31 296 PRO A O 1
ATOM 2440 N N . GLU A 1 297 ? 29.109 27.723 -23.771 1.00 70.94 297 GLU A N 1
ATOM 2441 C CA . GLU A 1 297 ? 29.229 27.453 -22.332 1.00 70.94 297 GLU A CA 1
ATOM 2442 C C . GLU A 1 297 ? 28.231 28.269 -21.490 1.00 70.94 297 GLU A C 1
ATOM 2444 O O . GLU A 1 297 ? 27.501 27.692 -20.677 1.00 70.94 297 GLU A O 1
ATOM 2449 N N . GLU A 1 298 ? 28.091 29.575 -21.747 1.00 70.00 298 GLU A N 1
ATOM 2450 C CA . GLU A 1 298 ? 27.117 30.436 -21.055 1.00 70.00 298 GLU A CA 1
ATOM 2451 C C . GLU A 1 298 ? 25.664 30.029 -21.369 1.00 70.00 298 GLU A C 1
ATOM 2453 O O . GLU A 1 298 ? 24.792 30.008 -20.490 1.00 70.00 298 GLU A O 1
ATOM 2458 N N . GLY A 1 299 ? 25.396 29.629 -22.618 1.00 68.31 299 GLY A N 1
ATOM 2459 C CA . GLY A 1 299 ? 24.086 29.125 -23.038 1.00 68.31 299 GLY A CA 1
ATOM 2460 C C . GLY A 1 299 ? 23.696 27.814 -22.345 1.00 68.31 299 GLY A C 1
ATOM 2461 O O . GLY A 1 299 ? 22.528 27.614 -21.991 1.00 68.31 299 GLY A O 1
ATOM 2462 N N . ILE A 1 300 ? 24.663 26.923 -22.100 1.00 73.81 300 ILE A N 1
ATOM 2463 C CA . ILE A 1 300 ? 24.448 25.668 -21.365 1.00 73.81 300 ILE A CA 1
ATOM 2464 C C . ILE A 1 300 ? 24.144 25.947 -19.887 1.00 73.81 300 ILE A C 1
ATOM 2466 O O . ILE A 1 300 ? 23.241 25.320 -19.322 1.00 73.81 300 ILE A O 1
ATOM 2470 N N . GLU A 1 301 ? 24.833 26.899 -19.258 1.00 77.81 301 GLU A N 1
ATOM 2471 C CA . GLU A 1 301 ? 24.600 27.248 -17.854 1.00 77.81 301 GLU A CA 1
ATOM 2472 C C . GLU A 1 301 ? 23.197 27.837 -17.631 1.00 77.81 301 GLU A C 1
ATOM 2474 O O . GLU A 1 301 ? 22.440 27.358 -16.775 1.00 77.81 301 GLU A O 1
ATOM 2479 N N . GLN A 1 302 ? 22.789 28.807 -18.457 1.00 77.69 302 GLN A N 1
ATOM 2480 C CA . GLN A 1 302 ? 21.444 29.386 -18.375 1.00 77.69 302 GLN A CA 1
ATOM 2481 C C . GLN A 1 302 ? 20.353 28.339 -18.637 1.00 77.69 302 GLN A C 1
ATOM 2483 O O . GLN A 1 302 ? 19.341 28.291 -17.928 1.00 77.69 302 GLN A O 1
ATOM 2488 N N . LYS A 1 303 ? 20.580 27.435 -19.597 1.00 80.69 303 LYS A N 1
ATOM 2489 C CA . LYS A 1 303 ? 19.676 26.315 -19.881 1.00 80.69 303 LYS A CA 1
ATOM 2490 C C . LYS A 1 303 ? 19.535 25.378 -18.683 1.00 80.69 303 LYS A C 1
ATOM 2492 O O . LYS A 1 303 ? 18.416 24.993 -18.339 1.00 80.69 303 LYS A O 1
ATOM 2497 N N . ASN A 1 304 ? 20.637 25.045 -18.015 1.00 80.56 304 ASN A N 1
ATOM 2498 C CA . ASN A 1 304 ? 20.629 24.184 -16.833 1.00 80.56 304 ASN A CA 1
ATOM 2499 C C . ASN A 1 304 ? 19.850 24.809 -15.668 1.00 80.56 304 ASN A C 1
ATOM 2501 O O . ASN A 1 304 ? 19.084 24.108 -15.003 1.00 80.56 304 ASN A O 1
ATOM 2505 N N . ASN A 1 305 ? 19.974 26.120 -15.454 1.00 83.62 305 ASN A N 1
ATOM 2506 C CA . ASN A 1 305 ? 19.226 26.830 -14.413 1.00 83.62 305 ASN A CA 1
ATOM 2507 C C . ASN A 1 305 ? 17.712 26.816 -14.678 1.00 83.62 305 ASN A C 1
ATOM 2509 O O . ASN A 1 305 ? 16.923 26.515 -13.776 1.00 83.62 305 ASN A O 1
ATOM 2513 N N . ILE A 1 306 ? 17.299 27.042 -15.930 1.00 83.62 306 ILE A N 1
ATOM 2514 C CA . ILE A 1 306 ? 15.882 26.993 -16.312 1.00 83.62 306 ILE A CA 1
ATOM 2515 C C . ILE A 1 306 ? 15.329 25.561 -16.202 1.00 83.62 306 ILE A C 1
ATOM 2517 O O . ILE A 1 306 ? 14.223 25.364 -15.695 1.00 83.62 306 ILE A O 1
ATOM 2521 N N . ILE A 1 307 ? 16.101 24.542 -16.600 1.00 82.88 307 ILE A N 1
ATOM 2522 C CA . ILE A 1 307 ? 15.704 23.130 -16.474 1.00 82.88 307 ILE A CA 1
ATOM 2523 C C . ILE A 1 307 ? 15.539 22.724 -15.005 1.00 82.88 307 ILE A C 1
ATOM 2525 O O . ILE A 1 307 ? 14.533 22.092 -14.673 1.00 82.88 307 ILE A O 1
ATOM 2529 N N . LYS A 1 308 ? 16.467 23.115 -14.120 1.00 83.62 308 LYS A N 1
ATOM 2530 C CA . LYS A 1 308 ? 16.364 22.858 -12.672 1.00 83.62 308 LYS A CA 1
ATOM 2531 C C . LYS A 1 308 ? 15.108 23.494 -12.081 1.00 83.62 308 LYS A C 1
ATOM 2533 O O . LYS A 1 308 ? 14.349 22.821 -11.384 1.00 83.62 308 LYS A O 1
ATOM 2538 N N . ARG A 1 309 ? 14.831 24.765 -12.405 1.00 84.06 309 ARG A N 1
ATOM 2539 C CA . ARG A 1 309 ? 13.617 25.447 -11.927 1.00 84.06 309 ARG A CA 1
ATOM 2540 C C . ARG A 1 309 ? 12.345 24.780 -12.456 1.00 84.06 309 ARG A C 1
ATOM 2542 O O . ARG A 1 309 ? 11.399 24.594 -11.696 1.00 84.06 309 ARG A O 1
ATOM 2549 N N . ARG A 1 310 ? 12.341 24.354 -13.722 1.00 84.81 310 ARG A N 1
ATOM 2550 C CA . ARG A 1 310 ? 11.226 23.616 -14.334 1.00 84.81 310 ARG A CA 1
ATOM 2551 C C . ARG A 1 310 ? 10.981 22.267 -13.656 1.00 84.81 310 ARG A C 1
ATOM 2553 O O . ARG A 1 310 ? 9.830 21.892 -13.467 1.00 84.81 310 ARG A O 1
ATOM 2560 N N . GLN A 1 311 ? 12.038 21.543 -13.287 1.00 79.56 311 GLN A N 1
ATOM 2561 C CA . GLN A 1 311 ? 11.917 20.293 -12.531 1.00 79.56 311 GLN A CA 1
ATOM 2562 C C . GLN A 1 311 ? 11.354 20.524 -11.124 1.00 79.56 311 GLN A C 1
ATOM 2564 O O . GLN A 1 311 ? 10.454 19.788 -10.733 1.00 79.56 311 GLN A O 1
ATOM 2569 N N . SER A 1 312 ? 11.798 21.569 -10.413 1.00 83.81 312 SER A N 1
ATOM 2570 C CA . SER A 1 312 ? 11.233 21.960 -9.107 1.00 83.81 312 SER A CA 1
ATOM 2571 C C . SER A 1 312 ? 9.729 22.223 -9.205 1.00 83.81 312 SER A C 1
ATOM 2573 O O . SER A 1 312 ? 8.948 21.604 -8.493 1.00 83.81 312 SER A O 1
ATOM 2575 N N . LEU A 1 313 ? 9.312 23.072 -10.152 1.00 82.62 313 LEU A N 1
ATOM 2576 C CA . LEU A 1 313 ? 7.903 23.439 -10.326 1.00 82.62 313 LEU A CA 1
ATOM 2577 C C . LEU A 1 313 ? 7.035 22.258 -10.784 1.00 82.62 313 LEU A C 1
ATOM 2579 O O . LEU A 1 313 ? 5.877 22.162 -10.390 1.00 82.62 313 LEU A O 1
ATOM 2583 N N . ARG A 1 314 ? 7.577 21.338 -11.595 1.00 78.88 314 ARG A N 1
ATOM 2584 C CA . ARG A 1 314 ? 6.883 20.090 -11.954 1.00 78.88 314 ARG A CA 1
ATOM 2585 C C . ARG A 1 314 ? 6.754 19.132 -10.770 1.00 78.88 314 ARG A C 1
ATOM 2587 O O . ARG A 1 314 ? 5.734 18.463 -10.678 1.00 78.88 314 ARG A O 1
ATOM 2594 N N . GLY A 1 315 ? 7.753 19.075 -9.888 1.00 73.81 315 GLY A N 1
ATOM 2595 C CA . GLY A 1 315 ? 7.675 18.323 -8.634 1.00 73.81 315 GLY A CA 1
ATOM 2596 C C . GLY A 1 315 ? 6.565 18.860 -7.732 1.00 73.81 315 GLY A C 1
ATOM 2597 O O . GLY A 1 315 ? 5.674 18.111 -7.353 1.00 73.81 315 GLY A O 1
ATOM 2598 N N . GLU A 1 316 ? 6.541 20.178 -7.514 1.00 75.44 316 GLU A N 1
ATOM 2599 C CA . GLU A 1 316 ? 5.473 20.845 -6.757 1.00 75.44 316 GLU A CA 1
ATOM 2600 C C . GLU A 1 316 ? 4.088 20.592 -7.380 1.00 75.44 316 GLU A C 1
ATOM 2602 O O . GLU A 1 316 ? 3.128 20.308 -6.668 1.00 75.44 316 GLU A O 1
ATOM 2607 N N . LEU A 1 317 ? 3.968 20.638 -8.714 1.00 75.19 317 LEU A N 1
ATOM 2608 C CA . LEU A 1 317 ? 2.711 20.343 -9.409 1.00 75.19 317 LEU A CA 1
ATOM 2609 C C . LEU A 1 317 ? 2.259 18.886 -9.205 1.00 75.19 317 LEU A C 1
ATOM 2611 O O . LEU A 1 317 ? 1.071 18.653 -8.993 1.00 75.19 317 LEU A O 1
ATOM 2615 N N . ALA A 1 318 ? 3.189 17.927 -9.241 1.00 66.38 318 ALA A N 1
ATOM 2616 C CA . ALA A 1 318 ? 2.906 16.509 -9.030 1.00 66.38 318 ALA A CA 1
ATOM 2617 C C . ALA A 1 318 ? 2.416 16.229 -7.599 1.00 66.38 318 ALA A C 1
ATOM 2619 O O . ALA A 1 318 ? 1.443 15.495 -7.425 1.00 66.38 318 ALA A O 1
ATOM 2620 N N . ASP A 1 319 ? 3.004 16.888 -6.596 1.00 63.16 319 ASP A N 1
ATOM 2621 C CA . ASP A 1 319 ? 2.553 16.808 -5.199 1.00 63.16 319 ASP A CA 1
ATOM 2622 C C . ASP A 1 319 ? 1.116 17.332 -5.029 1.00 63.16 319 ASP A C 1
ATOM 2624 O O . ASP A 1 319 ? 0.348 16.826 -4.208 1.00 63.16 319 ASP A O 1
ATOM 2628 N N . PHE A 1 320 ? 0.718 18.325 -5.835 1.00 62.59 320 PHE A N 1
ATOM 2629 C CA . PHE A 1 320 ? -0.666 18.794 -5.882 1.00 62.59 320 PHE A CA 1
ATOM 2630 C C . PHE A 1 320 ? -1.582 17.891 -6.716 1.00 62.59 320 PHE A C 1
ATOM 2632 O O . PHE A 1 320 ? -2.768 17.834 -6.401 1.00 62.59 320 PHE A O 1
ATOM 2639 N N . GLU A 1 321 ? -1.107 17.245 -7.785 1.00 54.66 321 GLU A N 1
ATOM 2640 C CA . GLU A 1 321 ? -1.896 16.351 -8.653 1.00 54.66 321 GLU A CA 1
ATOM 2641 C C . GLU A 1 321 ? -2.224 15.008 -7.993 1.00 54.66 321 GLU A C 1
ATOM 2643 O O . GLU A 1 321 ? -3.305 14.469 -8.242 1.00 54.66 321 GLU A O 1
ATOM 2648 N N . ASP A 1 322 ? -1.382 14.530 -7.073 1.00 50.34 322 ASP A N 1
ATOM 2649 C CA . ASP A 1 322 ? -1.593 13.290 -6.314 1.00 50.34 322 ASP A CA 1
ATOM 2650 C C . ASP A 1 322 ? -2.619 13.445 -5.173 1.00 50.34 322 ASP A C 1
ATOM 2652 O O . ASP A 1 322 ? -2.539 12.804 -4.123 1.00 50.34 322 ASP A O 1
ATOM 2656 N N . SER A 1 323 ? -3.605 14.331 -5.352 1.00 52.47 323 SER A N 1
ATOM 2657 C CA . SER A 1 323 ? -4.570 14.717 -4.328 1.00 52.47 323 SER A CA 1
ATOM 2658 C C . SER A 1 323 ? -5.552 13.579 -4.024 1.00 52.47 323 SER A C 1
ATOM 2660 O O . SER A 1 323 ? -6.740 13.627 -4.352 1.00 52.47 323 SER A O 1
ATOM 2662 N N . GLY A 1 324 ? -5.073 12.598 -3.261 1.00 54.44 324 GLY A N 1
ATOM 2663 C CA . GLY A 1 324 ? -5.859 11.782 -2.349 1.00 54.44 324 GLY A CA 1
ATOM 2664 C C . GLY A 1 324 ? -6.573 12.608 -1.270 1.00 54.44 324 GLY A C 1
ATOM 2665 O O . GLY A 1 324 ? -7.240 12.011 -0.433 1.00 54.44 324 GLY A O 1
ATOM 2666 N N . GLU A 1 325 ? -6.471 13.943 -1.291 1.00 61.22 325 GLU A N 1
ATOM 2667 C CA . GLU A 1 325 ? -7.219 14.890 -0.455 1.00 61.22 325 GLU A CA 1
ATOM 2668 C C . GLU A 1 325 ? -8.732 14.825 -0.704 1.00 61.22 325 GLU A C 1
ATOM 2670 O O . GLU A 1 325 ? -9.499 14.749 0.251 1.00 61.22 325 GLU A O 1
ATOM 2675 N N . ASP A 1 326 ? -9.181 14.742 -1.965 1.00 62.56 326 ASP A N 1
ATOM 2676 C CA . ASP A 1 326 ? -10.612 14.570 -2.284 1.00 62.56 326 ASP A CA 1
ATOM 2677 C C . ASP A 1 326 ? -11.137 13.217 -1.775 1.00 62.56 326 ASP A C 1
ATOM 2679 O O . ASP A 1 326 ? -12.294 13.090 -1.368 1.00 62.56 326 ASP A O 1
ATOM 2683 N N . ALA A 1 327 ? -10.283 12.189 -1.783 1.00 63.50 327 ALA A N 1
ATOM 2684 C CA . ALA A 1 327 ? -10.599 10.909 -1.165 1.00 63.50 327 ALA A CA 1
ATOM 2685 C C . ALA A 1 327 ? -10.593 11.019 0.369 1.00 63.50 327 ALA A C 1
ATOM 2687 O O . ALA A 1 327 ? -11.502 10.501 1.000 1.00 63.50 327 ALA A O 1
ATOM 2688 N N . LEU A 1 328 ? -9.630 11.726 0.970 1.00 66.19 328 LEU A N 1
ATOM 2689 C CA . LEU A 1 328 ? -9.519 11.945 2.418 1.00 66.19 328 LEU A CA 1
ATOM 2690 C C . LEU A 1 328 ? -10.701 12.727 2.995 1.00 66.19 328 LEU A C 1
ATOM 2692 O O . LEU A 1 328 ? -11.220 12.329 4.026 1.00 66.19 328 LEU A O 1
ATOM 2696 N N . TRP A 1 329 ? -11.197 13.771 2.336 1.00 68.94 329 TRP A N 1
ATOM 2697 C CA . TRP A 1 329 ? -12.377 14.497 2.824 1.00 68.94 329 TRP A CA 1
ATOM 2698 C C . TRP A 1 329 ? -13.662 13.666 2.745 1.00 68.94 329 TRP A C 1
ATOM 2700 O O . TRP A 1 329 ? -14.493 13.698 3.660 1.00 68.94 329 TRP A O 1
ATOM 2710 N N . LYS A 1 330 ? -13.807 12.858 1.686 1.00 68.75 330 LYS A N 1
ATOM 2711 C CA . LYS A 1 330 ? -14.873 11.846 1.606 1.00 68.75 330 LYS A CA 1
ATOM 2712 C C . LYS A 1 330 ? -14.745 10.830 2.741 1.00 68.75 330 LYS A C 1
ATOM 2714 O O . LYS A 1 330 ? -15.740 10.539 3.394 1.00 68.75 330 LYS A O 1
ATOM 2719 N N . LEU A 1 331 ? -13.524 10.376 3.031 1.00 65.88 331 LEU A N 1
ATOM 2720 C CA . LEU A 1 331 ? -13.230 9.475 4.147 1.00 65.88 331 LEU A CA 1
ATOM 2721 C C . LEU A 1 331 ? -13.616 10.091 5.493 1.00 65.88 331 LEU A C 1
ATOM 2723 O O . LEU A 1 331 ? -14.275 9.432 6.287 1.00 65.88 331 LEU A O 1
ATOM 2727 N N . THR A 1 332 ? -13.276 11.357 5.735 1.00 68.56 332 THR A N 1
ATOM 2728 C CA . THR A 1 332 ? -13.659 12.073 6.961 1.00 68.56 332 THR A CA 1
ATOM 2729 C C . THR A 1 332 ? -15.177 12.111 7.134 1.00 68.56 332 THR A C 1
ATOM 2731 O O . THR A 1 332 ? -15.681 11.884 8.231 1.00 68.56 332 THR A O 1
ATOM 2734 N N . THR A 1 333 ? -15.921 12.322 6.045 1.00 72.12 333 THR A N 1
ATOM 2735 C CA . THR A 1 333 ? -17.392 12.342 6.068 1.00 72.12 333 THR A CA 1
ATOM 2736 C C . THR A 1 333 ? -17.976 10.954 6.357 1.00 72.12 333 THR A C 1
ATOM 2738 O O . THR A 1 333 ? -18.905 10.823 7.154 1.00 72.12 333 THR A O 1
ATOM 2741 N N . GLU A 1 334 ? -17.422 9.912 5.733 1.00 70.12 334 GLU A N 1
ATOM 2742 C CA . GLU A 1 334 ? -17.843 8.521 5.936 1.00 70.12 334 GLU A CA 1
ATOM 2743 C C . GLU A 1 334 ? -17.559 8.050 7.371 1.00 70.12 334 GLU A C 1
ATOM 2745 O O . GLU A 1 334 ? -18.437 7.478 8.014 1.00 70.12 334 GLU A O 1
ATOM 2750 N N . VAL A 1 335 ? -16.372 8.353 7.909 1.00 71.94 335 VAL A N 1
ATOM 2751 C CA . VAL A 1 335 ? -15.973 8.002 9.280 1.00 71.94 335 VAL A CA 1
ATOM 2752 C C . VAL A 1 335 ? -16.946 8.584 10.305 1.00 71.94 335 VAL A C 1
ATOM 2754 O O . VAL A 1 335 ? -17.383 7.855 11.190 1.00 71.94 335 VAL A O 1
ATOM 2757 N N . ILE A 1 336 ? -17.352 9.849 10.152 1.00 73.50 336 ILE A N 1
ATOM 2758 C CA . ILE A 1 336 ? -18.336 10.489 11.043 1.00 73.50 336 ILE A CA 1
ATOM 2759 C C . ILE A 1 336 ? -19.689 9.767 11.001 1.00 73.50 336 ILE A C 1
ATOM 2761 O O . ILE A 1 336 ? -20.294 9.540 12.045 1.00 73.50 336 ILE A O 1
ATOM 2765 N N . GLY A 1 337 ? -20.152 9.371 9.812 1.00 71.50 337 GLY A N 1
ATOM 2766 C CA . GLY A 1 337 ? -21.424 8.660 9.659 1.00 71.50 337 GLY A CA 1
ATOM 2767 C C . GLY A 1 337 ? -21.434 7.270 10.300 1.00 71.50 337 GLY A C 1
ATOM 2768 O O . GLY A 1 337 ? -22.459 6.824 10.807 1.00 71.50 337 GLY A O 1
ATOM 2769 N N . VAL A 1 338 ? -20.286 6.592 10.316 1.00 73.00 338 VAL A N 1
ATOM 2770 C CA . VAL A 1 338 ? -20.155 5.235 10.860 1.00 73.00 338 VAL A CA 1
ATOM 2771 C C . VAL A 1 338 ? -20.360 5.190 12.377 1.00 73.00 338 VAL A C 1
ATOM 2773 O O . VAL A 1 338 ? -20.922 4.210 12.868 1.00 73.00 338 VAL A O 1
ATOM 2776 N N . PHE A 1 339 ? -19.975 6.230 13.125 1.00 73.56 339 PHE A N 1
ATOM 2777 C CA . PHE A 1 339 ? -20.062 6.224 14.594 1.00 73.56 339 PHE A CA 1
ATOM 2778 C C . PHE A 1 339 ? -21.458 5.951 15.134 1.00 73.56 339 PHE A C 1
ATOM 2780 O O . PHE A 1 339 ? -21.589 5.186 16.084 1.00 73.56 339 PHE A O 1
ATOM 2787 N N . ASN A 1 340 ? -22.491 6.493 14.491 1.00 77.62 340 ASN A N 1
ATOM 2788 C CA . ASN A 1 340 ? -23.876 6.297 14.919 1.00 77.62 340 ASN A CA 1
ATOM 2789 C C . ASN A 1 340 ? -24.370 4.863 14.695 1.00 77.62 340 ASN A C 1
ATOM 2791 O O . ASN A 1 340 ? -25.346 4.436 15.298 1.00 77.62 340 ASN A O 1
ATOM 2795 N N . HIS A 1 341 ? -23.708 4.100 13.827 1.00 78.00 341 HIS A N 1
ATOM 2796 C CA . HIS A 1 341 ? -24.082 2.722 13.523 1.00 78.00 341 HIS A CA 1
ATOM 2797 C C . HIS A 1 341 ? -23.199 1.693 14.237 1.00 78.00 341 HIS A C 1
ATOM 2799 O O . HIS A 1 341 ? -23.573 0.519 14.300 1.00 78.00 341 HIS A O 1
ATOM 2805 N N . LEU A 1 342 ? -22.045 2.109 14.775 1.00 80.25 342 LEU A N 1
ATOM 2806 C CA . LEU A 1 342 ? -21.100 1.214 15.441 1.00 80.25 342 LEU A CA 1
ATOM 2807 C C . LEU A 1 342 ? -21.729 0.478 16.631 1.00 80.25 342 LEU A C 1
ATOM 2809 O O . LEU A 1 342 ? -21.638 -0.746 16.627 1.00 80.25 342 LEU A O 1
ATOM 2813 N N . PRO A 1 343 ? -22.415 1.123 17.594 1.00 83.31 343 PRO A N 1
ATOM 2814 C CA . PRO A 1 343 ? -22.958 0.414 18.755 1.00 83.31 343 PRO A CA 1
ATOM 2815 C C . PRO A 1 343 ? -23.890 -0.748 18.394 1.00 83.31 343 PRO A C 1
ATOM 2817 O O . PRO A 1 343 ? -23.864 -1.789 19.047 1.00 83.31 343 PRO A O 1
ATOM 2820 N N . TYR A 1 344 ? -24.661 -0.597 17.315 1.00 81.44 344 TYR A N 1
ATOM 2821 C CA . TYR A 1 344 ? -25.651 -1.581 16.874 1.00 81.44 344 TYR A CA 1
ATOM 2822 C C . TYR A 1 344 ? -25.049 -2.695 16.017 1.00 81.44 344 TYR A C 1
ATOM 2824 O O . TYR A 1 344 ? -25.460 -3.843 16.137 1.00 81.44 344 TYR A O 1
ATOM 2832 N N . LYS A 1 345 ? -24.084 -2.370 15.147 1.00 82.69 345 LYS A N 1
ATOM 2833 C CA . LYS A 1 345 ? -23.534 -3.320 14.165 1.00 82.69 345 LYS A CA 1
ATOM 2834 C C . LYS A 1 345 ? -22.198 -3.937 14.572 1.00 82.69 345 LYS A C 1
ATOM 2836 O O . LYS A 1 345 ? -21.722 -4.835 13.888 1.00 82.69 345 LYS A O 1
ATOM 2841 N N . TYR A 1 346 ? -21.567 -3.472 15.653 1.00 82.81 346 TYR A N 1
ATOM 2842 C CA . TYR A 1 346 ? -20.195 -3.862 15.988 1.00 82.81 346 TYR A CA 1
ATOM 2843 C C . TYR A 1 346 ? -20.014 -5.371 16.188 1.00 82.81 346 TYR A C 1
ATOM 2845 O O . TYR A 1 346 ? -18.995 -5.905 15.752 1.00 82.81 346 TYR A O 1
ATOM 2853 N N . LYS A 1 347 ? -20.990 -6.069 16.790 1.00 81.50 347 LYS A N 1
ATOM 2854 C CA . LYS A 1 347 ? -20.908 -7.525 17.019 1.00 81.50 347 LYS A CA 1
ATOM 2855 C C . LYS A 1 347 ? -20.789 -8.316 15.716 1.00 81.50 347 LYS A C 1
ATOM 2857 O O . LYS A 1 347 ? -19.973 -9.233 15.655 1.00 81.50 347 LYS A O 1
ATOM 2862 N N . ASP A 1 348 ? -21.502 -7.884 14.678 1.00 76.94 348 ASP A N 1
ATOM 2863 C CA . ASP A 1 348 ? -21.576 -8.551 13.372 1.00 76.94 348 ASP A CA 1
ATOM 2864 C C . ASP A 1 348 ? -20.354 -8.273 12.478 1.00 76.94 348 ASP A C 1
ATOM 2866 O O . ASP A 1 348 ? -20.197 -8.865 11.409 1.00 76.94 348 ASP A O 1
ATOM 2870 N N . LEU A 1 349 ? -19.464 -7.363 12.891 1.00 73.56 349 LEU A N 1
ATOM 2871 C CA . LEU A 1 349 ? -18.269 -7.029 12.122 1.00 73.56 349 LEU A CA 1
ATOM 2872 C C . LEU A 1 349 ? -17.222 -8.148 12.176 1.00 73.56 349 LEU A C 1
ATOM 2874 O O . LEU A 1 349 ? -16.959 -8.755 13.215 1.00 73.56 349 LEU A O 1
ATOM 2878 N N . ASN A 1 350 ? -16.522 -8.336 11.056 1.00 72.06 350 ASN A N 1
ATOM 2879 C CA . ASN A 1 350 ? -15.354 -9.210 10.979 1.00 72.06 350 ASN A CA 1
ATOM 2880 C C . ASN A 1 350 ? -14.249 -8.740 11.951 1.00 72.06 350 ASN A C 1
ATOM 2882 O O . ASN A 1 350 ? -13.971 -7.542 12.061 1.00 72.06 350 ASN A O 1
ATOM 2886 N N . SER A 1 351 ? -13.562 -9.684 12.599 1.00 72.38 351 SER A N 1
ATOM 2887 C CA . SER A 1 351 ? -12.420 -9.459 13.491 1.00 72.38 351 SER A CA 1
ATOM 2888 C C . SER A 1 351 ? -11.372 -8.490 12.934 1.00 72.38 351 SER A C 1
ATOM 2890 O O . SER A 1 351 ? -10.914 -7.601 13.647 1.00 72.38 351 SER A O 1
ATOM 2892 N N . VAL A 1 352 ? -11.026 -8.581 11.644 1.00 68.88 352 VAL A N 1
ATOM 2893 C CA . VAL A 1 352 ? -10.046 -7.666 11.019 1.00 68.88 352 VAL A CA 1
ATOM 2894 C C . VAL A 1 352 ? -10.526 -6.209 11.067 1.00 68.88 352 VAL A C 1
ATOM 2896 O O . VAL A 1 352 ? -9.737 -5.287 11.279 1.00 68.88 352 VAL A O 1
ATOM 2899 N N . ILE A 1 353 ? -11.830 -5.992 10.902 1.00 69.06 353 ILE A N 1
ATOM 2900 C CA . ILE A 1 353 ? -12.453 -4.665 10.905 1.00 69.06 353 ILE A CA 1
ATOM 2901 C C . ILE A 1 353 ? -12.513 -4.122 12.332 1.00 69.06 353 ILE A C 1
ATOM 2903 O O . ILE A 1 353 ? -12.138 -2.972 12.557 1.00 69.06 353 ILE A O 1
ATOM 2907 N N . LYS A 1 354 ? -12.908 -4.960 13.299 1.00 77.56 354 LYS A N 1
ATOM 2908 C CA . LYS A 1 354 ? -12.911 -4.624 14.732 1.00 77.56 354 LYS A CA 1
ATOM 2909 C C . LYS A 1 354 ? -11.536 -4.102 15.175 1.00 77.56 354 LYS A C 1
ATOM 2911 O O . LYS A 1 354 ? -11.444 -3.041 15.792 1.00 77.56 354 LYS A O 1
ATOM 2916 N N . ILE A 1 355 ? -10.459 -4.777 14.759 1.00 76.94 355 ILE A N 1
ATOM 2917 C CA . ILE A 1 355 ? -9.072 -4.363 15.026 1.00 76.94 355 ILE A CA 1
ATOM 2918 C C . ILE A 1 355 ? -8.768 -2.987 14.417 1.00 76.94 355 ILE A C 1
ATOM 2920 O O . ILE A 1 355 ? -8.261 -2.095 15.105 1.00 76.94 355 ILE A O 1
ATOM 2924 N N . LYS A 1 356 ? -9.075 -2.804 13.124 1.00 73.69 356 LYS A N 1
ATOM 2925 C CA . LYS A 1 356 ? -8.827 -1.545 12.401 1.00 73.69 356 LYS A CA 1
ATOM 2926 C C . LYS A 1 356 ? -9.567 -0.369 13.055 1.00 73.69 356 LYS A C 1
ATOM 2928 O O . LYS A 1 356 ? -8.954 0.672 13.270 1.00 73.69 356 LYS A O 1
ATOM 2933 N N . LEU A 1 357 ? -10.839 -0.545 13.423 1.00 77.69 357 LEU A N 1
ATOM 2934 C CA . LEU A 1 357 ? -11.657 0.485 14.076 1.00 77.69 357 LEU A CA 1
ATOM 2935 C C . LEU A 1 357 ? -11.087 0.897 15.433 1.00 77.69 357 LEU A C 1
ATOM 2937 O O . LEU A 1 357 ? -10.902 2.083 15.694 1.00 77.69 357 LEU A O 1
ATOM 2941 N N . ILE A 1 358 ? -10.739 -0.073 16.277 1.00 81.06 358 ILE A N 1
ATOM 2942 C CA . ILE A 1 358 ? -10.160 0.214 17.592 1.00 81.06 358 ILE A CA 1
ATOM 2943 C C . ILE A 1 358 ? -8.827 0.969 17.466 1.00 81.06 358 ILE A C 1
ATOM 2945 O O . ILE A 1 358 ? -8.581 1.902 18.227 1.00 81.06 358 ILE A O 1
ATOM 2949 N N . ASN A 1 359 ? -7.971 0.597 16.509 1.00 78.12 359 ASN A N 1
ATOM 2950 C CA . ASN A 1 359 ? -6.708 1.300 16.247 1.00 78.12 359 ASN A CA 1
ATOM 2951 C C . ASN A 1 359 ? -6.916 2.718 15.701 1.00 78.12 359 ASN A C 1
ATOM 2953 O O . ASN A 1 359 ? -6.120 3.620 15.978 1.00 78.12 359 ASN A O 1
ATOM 2957 N N . LEU A 1 360 ? -7.982 2.919 14.927 1.00 75.00 360 LEU A N 1
ATOM 2958 C CA . LEU A 1 360 ? -8.308 4.221 14.368 1.00 75.00 360 LEU A CA 1
ATOM 2959 C C . LEU A 1 360 ? -8.818 5.179 15.439 1.00 75.00 360 LEU A C 1
ATOM 2961 O O . LEU A 1 360 ? -8.480 6.348 15.340 1.00 75.00 360 LEU A O 1
ATOM 2965 N N . LEU A 1 361 ? -9.568 4.698 16.438 1.00 76.94 361 LEU A N 1
ATOM 2966 C CA . LEU A 1 361 ? -10.340 5.527 17.376 1.00 76.94 361 LEU A CA 1
ATOM 2967 C C . LEU A 1 361 ? -9.722 5.704 18.758 1.00 76.94 361 LEU A C 1
ATOM 2969 O O . LEU A 1 361 ? -9.912 6.747 19.384 1.00 76.94 361 LEU A O 1
ATOM 2973 N N . PHE A 1 362 ? -8.989 4.700 19.234 1.00 83.38 362 PHE A N 1
ATOM 2974 C CA . PHE A 1 362 ? -8.470 4.678 20.594 1.00 83.38 362 PHE A CA 1
ATOM 2975 C C . PHE A 1 362 ? -6.947 4.614 20.591 1.00 83.38 362 PHE A C 1
ATOM 2977 O O . PHE A 1 362 ? -6.341 3.823 19.864 1.00 83.38 362 PHE A O 1
ATOM 2984 N N . LEU A 1 363 ? -6.335 5.462 21.416 1.00 78.75 363 LEU A N 1
ATOM 2985 C CA . LEU A 1 363 ? -4.888 5.526 21.613 1.00 78.75 363 LEU A CA 1
ATOM 2986 C C . LEU A 1 363 ? -4.444 4.462 22.615 1.00 78.75 363 LEU A C 1
ATOM 2988 O O . LEU A 1 363 ? -3.723 3.529 22.262 1.00 78.75 363 LEU A O 1
ATOM 2992 N N . ASN A 1 364 ? -4.934 4.585 23.849 1.00 82.00 364 ASN A N 1
ATOM 2993 C CA . ASN A 1 364 ? -4.597 3.691 24.947 1.00 82.00 364 ASN A CA 1
ATOM 2994 C C . ASN A 1 364 ? -5.783 2.789 25.277 1.00 82.00 364 ASN A C 1
ATOM 2996 O O . ASN A 1 364 ? -6.938 3.223 25.308 1.00 82.00 364 ASN A O 1
ATOM 3000 N N . ARG A 1 365 ? -5.473 1.509 25.483 1.00 89.56 365 ARG A N 1
ATOM 3001 C CA . ARG A 1 365 ? -6.439 0.428 25.683 1.00 89.56 365 ARG A CA 1
ATOM 3002 C C . ARG A 1 365 ? -5.961 -0.400 26.852 1.00 89.56 365 ARG A C 1
ATOM 3004 O O . ARG A 1 365 ? -5.121 -1.285 26.686 1.00 89.56 365 ARG A O 1
ATOM 3011 N N . GLU A 1 366 ? -6.456 -0.054 28.024 1.00 89.31 366 GLU A N 1
ATOM 3012 C CA . GLU A 1 366 ? -6.024 -0.647 29.279 1.00 89.31 366 GLU A CA 1
ATOM 3013 C C . GLU A 1 366 ? -7.187 -1.371 29.935 1.00 89.31 366 GLU A C 1
ATOM 3015 O O . GLU A 1 366 ? -8.312 -0.878 29.957 1.00 89.31 366 GLU A O 1
ATOM 3020 N N . LEU A 1 367 ? -6.921 -2.552 30.471 1.00 89.56 367 LEU A N 1
ATOM 3021 C CA . LEU A 1 367 ? -7.873 -3.304 31.263 1.00 89.56 367 LEU A CA 1
ATOM 3022 C C . LEU A 1 367 ? -7.452 -3.225 32.727 1.00 89.56 367 LEU A C 1
ATOM 3024 O O . LEU A 1 367 ? -6.361 -3.681 33.076 1.00 89.56 367 LEU A O 1
ATOM 3028 N N . LYS A 1 368 ? -8.327 -2.634 33.545 1.00 87.31 368 LYS A N 1
ATOM 3029 C CA . LYS A 1 368 ? -8.151 -2.464 34.985 1.00 87.31 368 LYS A CA 1
ATOM 3030 C C . LYS A 1 368 ? -9.093 -3.368 35.761 1.00 87.31 368 LYS A C 1
ATOM 3032 O O . LYS A 1 368 ? -10.314 -3.182 35.700 1.00 87.31 368 LYS A O 1
ATOM 3037 N N . GLY A 1 369 ? -8.565 -4.406 36.409 1.00 85.00 369 GLY A N 1
ATOM 3038 C CA . GLY A 1 369 ? -9.379 -5.542 36.847 1.00 85.00 369 GLY A CA 1
ATOM 3039 C C . GLY A 1 369 ? -10.223 -6.089 35.686 1.00 85.00 369 GLY A C 1
ATOM 3040 O O . GLY A 1 369 ? -9.684 -6.554 34.695 1.00 85.00 369 GLY A O 1
ATOM 3041 N N . GLN A 1 370 ? -11.555 -5.995 35.762 1.00 86.56 370 GLN A N 1
ATOM 3042 C CA . GLN A 1 370 ? -12.464 -6.401 34.669 1.00 86.56 370 GLN A CA 1
ATOM 3043 C C . GLN A 1 370 ? -13.037 -5.230 33.848 1.00 86.56 370 GLN A C 1
ATOM 3045 O O . GLN A 1 370 ? -13.925 -5.444 33.019 1.00 86.56 370 GLN A O 1
ATOM 3050 N N . LYS A 1 371 ? -12.571 -3.997 34.076 1.00 89.44 371 LYS A N 1
ATOM 3051 C CA . LYS A 1 371 ? -13.081 -2.791 33.411 1.00 89.44 371 LYS A CA 1
ATOM 3052 C C . LYS A 1 371 ? -12.128 -2.324 32.317 1.00 89.44 371 LYS A C 1
ATOM 3054 O O . LYS A 1 371 ? -10.944 -2.099 32.555 1.00 89.44 371 LYS A O 1
ATOM 3059 N N . LEU A 1 372 ? -12.658 -2.150 31.114 1.00 89.81 372 LEU A N 1
ATOM 3060 C CA . LEU A 1 372 ? -11.927 -1.644 29.965 1.00 89.81 372 LEU A CA 1
ATOM 3061 C C . LEU A 1 372 ? -11.911 -0.112 29.978 1.00 89.81 372 LEU A C 1
ATOM 3063 O O . LEU A 1 372 ? -12.952 0.546 29.902 1.00 89.81 372 LEU A O 1
ATOM 3067 N N . HIS A 1 373 ? -10.713 0.451 30.006 1.00 88.00 373 HIS A N 1
ATOM 3068 C CA . HIS A 1 373 ? -10.440 1.868 29.847 1.00 88.00 373 HIS A CA 1
ATOM 3069 C C . HIS A 1 373 ? -9.914 2.118 28.434 1.00 88.00 373 HIS A C 1
ATOM 3071 O O . HIS A 1 373 ? -8.791 1.752 28.083 1.00 88.00 373 HIS A O 1
ATOM 3077 N N . LEU A 1 374 ? -10.758 2.744 27.617 1.00 86.88 374 LEU A N 1
ATOM 3078 C CA . LEU A 1 374 ? -10.402 3.215 26.287 1.00 86.88 374 LEU A CA 1
ATOM 3079 C C . LEU A 1 374 ? -10.230 4.731 26.340 1.00 86.88 374 LEU A C 1
ATOM 3081 O O . LEU A 1 374 ? -11.163 5.443 26.709 1.00 86.88 374 LEU A O 1
ATOM 3085 N N . GLN A 1 375 ? -9.045 5.214 25.974 1.00 84.12 375 GLN A N 1
ATOM 3086 C CA . GLN A 1 375 ? -8.800 6.640 25.764 1.00 84.12 375 GLN A CA 1
ATOM 3087 C C . GLN A 1 375 ? -8.988 6.944 24.284 1.00 84.12 375 GLN A C 1
ATOM 3089 O O . GLN A 1 375 ? -8.242 6.434 23.436 1.00 84.12 375 GLN A O 1
ATOM 3094 N N . ALA A 1 376 ? -10.019 7.728 23.973 1.00 80.94 376 ALA A N 1
ATOM 3095 C CA . ALA A 1 376 ? -10.254 8.171 22.611 1.00 80.94 376 ALA A CA 1
ATOM 3096 C C . ALA A 1 376 ? -9.223 9.220 22.208 1.00 80.94 376 ALA A C 1
ATOM 3098 O O . ALA A 1 376 ? -8.478 9.770 23.015 1.00 80.94 376 ALA A O 1
ATOM 3099 N N . ILE A 1 377 ? -9.161 9.469 20.913 1.00 79.50 377 ILE A N 1
ATOM 3100 C CA . ILE A 1 377 ? -8.309 10.519 20.372 1.00 79.50 377 ILE A CA 1
ATOM 3101 C C . ILE A 1 377 ? -8.868 11.871 20.811 1.00 79.50 377 ILE A C 1
ATOM 3103 O O . ILE A 1 377 ? -10.092 12.039 20.761 1.00 79.50 377 ILE A O 1
ATOM 3107 N N . PRO A 1 378 ? -8.004 12.846 21.154 1.00 78.44 378 PRO A N 1
ATOM 3108 C CA . PRO A 1 378 ? -8.434 14.172 21.591 1.00 78.44 378 PRO A CA 1
ATOM 3109 C C . PRO A 1 378 ? -9.487 14.792 20.669 1.00 78.44 378 PRO A C 1
ATOM 3111 O O . PRO A 1 378 ? -10.467 15.365 21.130 1.00 78.44 378 PRO A O 1
ATOM 3114 N N . THR A 1 379 ? -9.347 14.609 19.360 1.00 74.12 379 THR A N 1
ATOM 3115 C CA . THR A 1 379 ? -10.270 15.146 18.359 1.00 74.12 379 THR A CA 1
ATOM 3116 C C . THR A 1 379 ? -11.673 14.540 18.449 1.00 74.12 379 THR A C 1
ATOM 3118 O O . THR A 1 379 ? -12.664 15.266 18.389 1.00 74.12 379 THR A O 1
ATOM 3121 N N . PHE A 1 380 ? -11.789 13.228 18.687 1.00 75.00 380 PHE A N 1
ATOM 3122 C CA . PHE A 1 380 ? -13.092 12.589 18.917 1.00 75.00 380 PHE A CA 1
ATOM 3123 C C . PHE A 1 380 ? -13.693 12.963 20.273 1.00 75.00 380 PHE A C 1
ATOM 3125 O O . PHE A 1 380 ? -14.913 13.070 20.388 1.00 75.00 380 PHE A O 1
ATOM 3132 N N . GLU A 1 381 ? -12.868 13.215 21.290 1.00 76.81 381 GLU A N 1
ATOM 3133 C CA . GLU A 1 381 ? -13.348 13.746 22.570 1.00 76.81 381 GLU A CA 1
ATOM 3134 C C . GLU A 1 381 ? -13.890 15.171 22.426 1.00 76.81 381 GLU A C 1
ATOM 3136 O O . GLU A 1 381 ? -14.986 15.457 22.910 1.00 76.81 381 GLU A O 1
ATOM 3141 N N . LYS A 1 382 ? -13.191 16.045 21.688 1.00 76.06 382 LYS A N 1
ATOM 3142 C CA . LYS A 1 382 ? -13.671 17.397 21.365 1.00 76.06 382 LYS A CA 1
ATOM 3143 C C . LYS A 1 382 ? -14.987 17.357 20.579 1.00 76.06 382 LYS A C 1
ATOM 3145 O O . LYS A 1 382 ? -15.912 18.091 20.923 1.00 76.06 382 LYS A O 1
ATOM 3150 N N . LEU A 1 383 ? -15.106 16.475 19.581 1.00 75.69 383 LEU A N 1
ATOM 3151 C CA . LEU A 1 383 ? -16.344 16.289 18.808 1.00 75.69 383 LEU A CA 1
ATOM 3152 C C . LEU A 1 383 ? -17.508 15.822 19.684 1.00 75.69 383 LEU A C 1
ATOM 3154 O O . LEU A 1 383 ? -18.604 16.375 19.600 1.00 75.69 383 LEU A O 1
ATOM 3158 N N . ARG A 1 384 ? -17.264 14.847 20.565 1.00 79.00 384 ARG A N 1
ATOM 3159 C CA . ARG A 1 384 ? -18.258 14.379 21.536 1.00 79.00 384 ARG A CA 1
ATOM 3160 C C . ARG A 1 384 ? -18.728 15.519 22.442 1.00 79.00 384 ARG A C 1
ATOM 3162 O O . ARG A 1 384 ? -19.926 15.695 22.641 1.00 79.00 384 ARG A O 1
ATOM 3169 N N . ASN A 1 385 ? -17.796 16.306 22.971 1.00 73.19 385 ASN A N 1
ATOM 3170 C CA . ASN A 1 385 ? -18.111 17.423 23.860 1.00 73.19 385 ASN A CA 1
ATOM 3171 C C . ASN A 1 385 ? -18.920 18.515 23.135 1.00 73.19 385 ASN A C 1
ATOM 3173 O O . ASN A 1 385 ? -19.888 19.030 23.693 1.00 73.19 385 ASN A O 1
ATOM 3177 N N . ALA A 1 386 ? -18.587 18.819 21.875 1.00 70.38 386 ALA A N 1
ATOM 3178 C CA . ALA A 1 386 ? -19.355 19.747 21.044 1.00 70.38 386 ALA A CA 1
ATOM 3179 C C . ALA A 1 386 ? -20.790 19.249 20.780 1.00 70.38 386 ALA A C 1
ATOM 3181 O O . ALA A 1 386 ? -21.742 20.026 20.878 1.00 70.38 386 ALA A O 1
ATOM 3182 N N . ASN A 1 387 ? -20.961 17.949 20.518 1.00 77.00 387 ASN A N 1
ATOM 3183 C CA . ASN A 1 387 ? -22.276 17.325 20.362 1.00 77.00 387 ASN A CA 1
ATOM 3184 C C . ASN A 1 387 ? -23.122 17.440 21.648 1.00 77.00 387 ASN A C 1
ATOM 3186 O O . ASN A 1 387 ? -24.280 17.856 21.585 1.00 77.00 387 ASN A O 1
ATOM 3190 N N . TYR A 1 388 ? -22.541 17.158 22.821 1.00 72.25 388 TYR A N 1
ATOM 3191 C CA . TYR A 1 388 ? -23.243 17.304 24.105 1.00 72.25 388 TYR A CA 1
ATOM 3192 C C . TYR A 1 388 ? -23.645 18.749 24.410 1.00 72.25 388 TYR A C 1
ATOM 3194 O O . TYR A 1 388 ? -24.759 18.987 24.876 1.00 72.25 388 TYR A O 1
ATOM 3202 N N . LEU A 1 389 ? -22.779 19.721 24.114 1.00 67.81 389 LEU A N 1
ATOM 3203 C CA . LEU A 1 389 ? -23.089 21.142 24.292 1.00 67.81 389 LEU A CA 1
ATOM 3204 C C . LEU A 1 389 ? -24.298 21.579 23.457 1.00 67.81 389 LEU A C 1
ATOM 3206 O O . LEU A 1 389 ? -25.170 22.293 23.954 1.00 67.81 389 LEU A O 1
ATOM 3210 N N . LEU A 1 390 ? -24.385 21.122 22.206 1.00 68.06 390 LEU A N 1
ATOM 3211 C CA . LEU A 1 390 ? -25.516 21.428 21.330 1.00 68.06 390 LEU A CA 1
ATOM 3212 C C . LEU A 1 390 ? -26.818 20.795 21.827 1.00 68.06 390 LEU A C 1
ATOM 3214 O O . LEU A 1 390 ? -27.848 21.472 21.876 1.00 68.06 390 LEU A O 1
ATOM 3218 N N . GLN A 1 391 ? -26.770 19.533 22.258 1.00 67.00 391 GLN A N 1
ATOM 3219 C CA . GLN A 1 391 ? -27.925 18.866 22.862 1.00 67.00 391 GLN A CA 1
ATOM 3220 C C . GLN A 1 391 ? -28.381 19.572 24.150 1.00 67.00 391 GLN A C 1
ATOM 3222 O O . GLN A 1 391 ? -29.573 19.828 24.326 1.00 67.00 391 GLN A O 1
ATOM 3227 N N . GLY A 1 392 ? -27.440 19.953 25.020 1.00 64.50 392 GLY A N 1
ATOM 3228 C CA . GLY A 1 392 ? -27.716 20.687 26.256 1.00 64.50 392 GLY A CA 1
ATOM 3229 C C . GLY A 1 392 ? -28.364 22.050 25.999 1.00 64.50 392 GLY A C 1
ATOM 3230 O O . GLY A 1 392 ? -29.387 22.371 26.604 1.00 64.50 392 GLY A O 1
ATOM 3231 N N . ARG A 1 393 ? -27.835 22.823 25.041 1.00 61.22 393 ARG A N 1
ATOM 3232 C CA . ARG A 1 393 ? -28.395 24.126 24.643 1.00 61.22 393 ARG A CA 1
ATOM 3233 C C . ARG A 1 393 ? -29.818 24.002 24.093 1.00 61.22 393 ARG A C 1
ATOM 3235 O O . ARG A 1 393 ? -30.670 24.829 24.410 1.00 61.22 393 ARG A O 1
ATOM 3242 N N . LYS A 1 394 ? -30.104 22.950 23.321 1.00 62.03 394 LYS A N 1
ATOM 3243 C CA . LYS A 1 394 ? -31.444 22.676 22.779 1.00 62.03 394 LYS A CA 1
ATOM 3244 C C . LYS A 1 394 ? -32.461 22.342 23.869 1.00 62.03 394 LYS A C 1
ATOM 3246 O O . LYS A 1 394 ? -33.579 22.846 23.837 1.00 62.03 394 LYS A O 1
ATOM 3251 N N . LEU A 1 395 ? -32.075 21.526 24.851 1.00 60.38 395 LEU A N 1
ATOM 3252 C CA . LEU A 1 395 ? -32.944 21.190 25.985 1.00 60.38 395 LEU A CA 1
ATOM 3253 C C . LEU A 1 395 ? -33.344 22.428 26.797 1.00 60.38 395 LEU A C 1
ATOM 3255 O O . LEU A 1 395 ? -34.453 22.482 27.325 1.00 60.38 395 LEU A O 1
ATOM 3259 N N . LEU A 1 396 ? -32.464 23.425 26.874 1.00 58.19 396 LEU A N 1
ATOM 3260 C CA . LEU A 1 396 ? -32.736 24.689 27.556 1.00 58.19 396 LEU A CA 1
ATOM 3261 C C . LEU A 1 396 ? -33.663 25.590 26.739 1.00 58.19 396 LEU A C 1
ATOM 3263 O O . LEU A 1 396 ? -34.678 26.026 27.271 1.00 58.19 396 LEU A O 1
ATOM 3267 N N . LEU A 1 397 ? -33.388 25.768 25.442 1.00 58.72 397 LEU A N 1
ATOM 3268 C CA . LEU A 1 397 ? -34.244 26.540 24.528 1.00 58.72 397 LEU A CA 1
ATOM 3269 C C . LEU A 1 397 ? -35.669 25.968 24.453 1.00 58.72 397 LEU A C 1
ATOM 3271 O O . LEU A 1 397 ? -36.645 26.712 24.510 1.00 58.72 397 LEU A O 1
ATOM 3275 N N . ASN A 1 398 ? -35.804 24.641 24.396 1.00 59.62 398 ASN A N 1
ATOM 3276 C CA . ASN A 1 398 ? -37.110 23.978 24.385 1.00 59.62 398 ASN A CA 1
ATOM 3277 C C . ASN A 1 398 ? -37.875 24.171 25.708 1.00 59.62 398 ASN A C 1
ATOM 3279 O O . ASN A 1 398 ? -39.101 24.244 25.698 1.00 59.62 398 ASN A O 1
ATOM 3283 N N . ARG A 1 399 ? -37.176 24.265 26.848 1.00 55.22 399 ARG A N 1
ATOM 3284 C CA . ARG A 1 399 ? -37.790 24.528 28.162 1.00 55.22 399 ARG A CA 1
ATOM 3285 C C . ARG A 1 399 ? -38.207 25.983 28.338 1.00 55.22 399 ARG A C 1
ATOM 3287 O O . ARG A 1 399 ? -39.283 26.228 28.881 1.00 55.22 399 ARG A O 1
ATOM 3294 N N . GLU A 1 400 ? -37.406 26.918 27.833 1.00 54.59 400 GLU A N 1
ATOM 3295 C CA . GLU A 1 400 ? -37.752 28.343 27.778 1.00 54.59 400 GLU A CA 1
ATOM 3296 C C . GLU A 1 400 ? -39.007 28.572 26.923 1.00 54.59 400 GLU A C 1
ATOM 3298 O O . GLU A 1 400 ? -39.931 29.258 27.354 1.00 54.59 400 GLU A O 1
ATOM 3303 N N . GLN A 1 401 ? -39.104 27.910 25.764 1.00 55.69 401 GLN A N 1
ATOM 3304 C CA . GLN A 1 401 ? -40.295 27.953 24.903 1.00 55.69 401 GLN A CA 1
ATOM 3305 C C . GLN A 1 401 ? -41.542 27.324 25.548 1.00 55.69 401 GLN A C 1
ATOM 3307 O O . GLN A 1 401 ? -42.663 27.698 25.211 1.00 55.69 401 GLN A O 1
ATOM 3312 N N . GLN A 1 402 ? -41.366 26.398 26.495 1.00 56.66 402 GLN A N 1
ATOM 3313 C CA . GLN A 1 402 ? -42.449 25.779 27.271 1.00 56.66 402 GLN A CA 1
ATOM 3314 C C . GLN A 1 402 ? -42.795 26.547 28.562 1.00 56.66 402 GLN A C 1
ATOM 3316 O O . GLN A 1 402 ? -43.578 26.053 29.374 1.00 56.66 402 GLN A O 1
ATOM 3321 N N . GLY A 1 403 ? -42.219 27.737 28.783 1.00 46.06 403 GLY A N 1
ATOM 3322 C CA . GLY A 1 403 ? -42.486 28.568 29.964 1.00 46.06 403 GLY A CA 1
ATOM 3323 C C . GLY A 1 403 ? -41.945 27.993 31.280 1.00 46.06 403 GLY A C 1
ATOM 3324 O O . GLY A 1 403 ? -42.344 28.431 32.360 1.00 46.06 403 GLY A O 1
ATOM 3325 N N . GLN A 1 404 ? -41.049 27.003 31.218 1.00 50.12 404 GLN A N 1
ATOM 3326 C CA . GLN A 1 404 ? -40.395 26.426 32.392 1.00 50.12 404 GLN A CA 1
ATOM 3327 C C . GLN A 1 404 ? -39.134 27.229 32.735 1.00 50.12 404 GLN A C 1
ATOM 3329 O O . GLN A 1 404 ? -38.413 27.669 31.842 1.00 50.12 404 GLN A O 1
ATOM 3334 N N . LYS A 1 405 ? -38.841 27.409 34.034 1.00 48.12 405 LYS A N 1
ATOM 3335 C CA . LYS A 1 405 ? -37.634 28.131 34.473 1.00 48.12 405 LYS A CA 1
ATOM 3336 C C . LYS A 1 405 ? -36.375 27.482 33.868 1.00 48.12 405 LYS A C 1
ATOM 3338 O O . LYS A 1 405 ? -36.215 26.264 34.020 1.00 48.12 405 LYS A O 1
ATOM 3343 N N . PRO A 1 406 ? -35.477 28.256 33.230 1.00 50.16 406 PRO A N 1
ATOM 3344 C CA . PRO A 1 406 ? -34.216 27.724 32.737 1.00 50.16 406 PRO A CA 1
ATOM 3345 C C . PRO A 1 406 ? -33.395 27.147 33.897 1.00 50.16 406 PRO A C 1
ATOM 3347 O O . PRO A 1 406 ? -33.427 27.638 35.027 1.00 50.16 406 PRO A O 1
ATOM 3350 N N . LEU A 1 407 ? -32.658 26.069 33.629 1.00 48.81 407 LEU A N 1
ATOM 3351 C CA . LEU A 1 407 ? -31.724 25.445 34.572 1.00 48.81 407 LEU A CA 1
ATOM 3352 C C . LEU A 1 407 ? -30.464 26.323 34.708 1.00 48.81 407 LEU A C 1
ATOM 3354 O O . LEU A 1 407 ? -29.351 25.894 34.416 1.00 48.81 407 LEU A O 1
ATOM 3358 N N . GLU A 1 408 ? -30.632 27.563 35.176 1.00 44.78 408 GLU A N 1
ATOM 3359 C CA . GLU A 1 408 ? -29.560 28.557 35.365 1.00 44.78 408 GLU A CA 1
ATOM 3360 C C . GLU A 1 408 ? -28.443 28.050 36.291 1.00 44.78 408 GLU A C 1
ATOM 3362 O O . GLU A 1 408 ? -27.306 28.504 36.210 1.00 44.78 408 GLU A O 1
ATOM 3367 N N . LYS A 1 409 ? -28.729 27.053 37.141 1.00 43.38 409 LYS A N 1
ATOM 3368 C CA . LYS A 1 409 ? -27.732 26.413 38.013 1.00 43.38 409 LYS A CA 1
ATOM 3369 C C . LYS A 1 409 ? -26.943 25.270 37.360 1.00 43.38 409 LYS A C 1
ATOM 3371 O O . LYS A 1 409 ? -25.918 24.896 37.915 1.00 43.38 409 LYS A O 1
ATOM 3376 N N . ALA A 1 410 ? -27.376 24.714 36.223 1.00 42.03 410 ALA A N 1
ATOM 3377 C CA . ALA A 1 410 ? -26.687 23.590 35.568 1.00 42.03 410 ALA A CA 1
ATOM 3378 C C . ALA A 1 410 ? -25.729 24.029 34.450 1.00 42.03 410 ALA A C 1
ATOM 3380 O O . ALA A 1 410 ? -24.720 23.361 34.226 1.00 42.03 410 ALA A O 1
ATOM 3381 N N . LEU A 1 411 ? -25.999 25.169 33.799 1.00 40.56 411 LEU A N 1
ATOM 3382 C CA . LEU A 1 411 ? -25.124 25.749 32.769 1.00 40.56 411 LEU A CA 1
ATOM 3383 C C . LEU A 1 411 ? -23.688 25.973 33.264 1.00 40.56 411 LEU A C 1
ATOM 3385 O O . LEU A 1 411 ? -22.765 25.465 32.632 1.00 40.56 411 LEU A O 1
ATOM 3389 N N . PRO A 1 412 ? -23.478 26.618 34.431 1.00 43.91 412 PRO A N 1
ATOM 3390 C CA . PRO A 1 412 ? -22.135 26.888 34.925 1.00 43.91 412 PRO A CA 1
ATOM 3391 C C . PRO A 1 412 ? -21.411 25.619 35.371 1.00 43.91 412 PRO A C 1
ATOM 3393 O O . PRO A 1 412 ? -20.193 25.630 35.458 1.00 43.91 412 PRO A O 1
ATOM 3396 N N . ILE A 1 413 ? -22.130 24.536 35.687 1.00 41.03 413 ILE A N 1
ATOM 3397 C CA . ILE A 1 413 ? -21.536 23.262 36.116 1.00 41.03 413 ILE A CA 1
ATOM 3398 C C . ILE A 1 413 ? -21.041 22.491 34.890 1.00 41.03 413 ILE A C 1
ATOM 3400 O O . ILE A 1 413 ? -19.893 22.060 34.884 1.00 41.03 413 ILE A O 1
ATOM 3404 N N . MET A 1 414 ? -21.845 22.413 33.821 1.00 39.47 414 MET A N 1
ATOM 3405 C CA . MET A 1 414 ? -21.403 21.822 32.552 1.00 39.47 414 MET A CA 1
ATOM 3406 C C . MET A 1 414 ? -20.286 22.645 31.900 1.00 39.47 414 MET A C 1
ATOM 3408 O O . MET A 1 414 ? -19.297 22.076 31.451 1.00 39.47 414 MET A O 1
ATOM 3412 N N . GLU A 1 415 ? -20.388 23.979 31.905 1.00 39.66 415 GLU A N 1
ATOM 3413 C CA . GLU A 1 415 ? -19.326 24.865 31.415 1.00 39.66 415 GLU A CA 1
ATOM 3414 C C . GLU A 1 415 ? -18.052 24.759 32.270 1.00 39.66 415 GLU A C 1
ATOM 3416 O O . GLU A 1 415 ? -16.964 24.683 31.710 1.00 39.66 415 GLU A O 1
ATOM 3421 N N . ARG A 1 416 ? -18.140 24.671 33.608 1.00 38.72 416 ARG A N 1
ATOM 3422 C CA . ARG A 1 416 ? -16.959 24.495 34.484 1.00 38.72 416 ARG A CA 1
ATOM 3423 C C . ARG A 1 416 ? -16.297 23.124 34.351 1.00 38.72 416 ARG A C 1
ATOM 3425 O O . ARG A 1 416 ? -15.072 23.068 34.403 1.00 38.72 416 ARG A O 1
ATOM 3432 N N . GLU A 1 417 ? -17.059 22.043 34.174 1.00 38.28 417 GLU A N 1
ATOM 3433 C CA . GLU A 1 417 ? -16.494 20.705 33.921 1.00 38.28 417 GLU A CA 1
ATOM 3434 C C . GLU A 1 417 ? -15.866 20.588 32.522 1.00 38.28 417 GLU A C 1
ATOM 3436 O O . GLU A 1 417 ? -14.902 19.850 32.337 1.00 38.28 417 GLU A O 1
ATOM 3441 N N . LEU A 1 418 ? -16.346 21.364 31.545 1.00 38.34 418 LEU A N 1
ATOM 3442 C CA . LEU A 1 418 ? -15.739 21.469 30.212 1.00 38.34 418 LEU A CA 1
ATOM 3443 C C . LEU A 1 418 ? -14.490 22.367 30.191 1.00 38.34 418 LEU A C 1
ATOM 3445 O O . LEU A 1 418 ? -13.535 22.057 29.479 1.00 38.34 418 LEU A O 1
ATOM 3449 N N . ILE A 1 419 ? -14.465 23.437 30.995 1.00 36.72 419 ILE A N 1
ATOM 3450 C CA . ILE A 1 419 ? -13.308 24.337 31.165 1.00 36.72 419 ILE A CA 1
ATOM 3451 C C . ILE A 1 419 ? -12.171 23.651 31.942 1.00 36.72 419 ILE A C 1
ATOM 3453 O O . ILE A 1 419 ? -11.004 23.928 31.684 1.00 36.72 419 ILE A O 1
ATOM 3457 N N . SER A 1 420 ? -12.468 22.726 32.863 1.00 37.84 420 SER A N 1
ATOM 3458 C CA . SER A 1 420 ? -11.427 22.006 33.616 1.00 37.84 420 SER A CA 1
ATOM 3459 C C . SER A 1 420 ? -10.722 20.906 32.810 1.00 37.84 420 SER A C 1
ATOM 3461 O O . SER A 1 420 ? -9.656 20.449 33.221 1.00 37.84 420 SER A O 1
ATOM 3463 N N . MET A 1 421 ? -11.278 20.500 31.660 1.00 37.62 421 MET A N 1
ATOM 3464 C CA . MET A 1 421 ? -10.724 19.435 30.813 1.00 37.62 421 MET A CA 1
ATOM 3465 C C . MET A 1 421 ? -10.096 19.928 29.501 1.00 37.62 421 MET A C 1
ATOM 3467 O O . MET A 1 421 ? -9.488 19.124 28.799 1.00 37.62 421 MET A O 1
ATOM 3471 N N . ASN A 1 422 ? -10.182 21.223 29.170 1.00 37.66 422 ASN A N 1
ATOM 3472 C CA . ASN A 1 422 ? -9.543 21.794 27.981 1.00 37.66 422 ASN A CA 1
ATOM 3473 C C . ASN A 1 422 ? -8.921 23.176 28.257 1.00 37.66 422 ASN A C 1
ATOM 3475 O O . ASN A 1 422 ? -9.619 24.110 28.634 1.00 37.66 422 ASN A O 1
ATOM 3479 N N . CYS A 1 423 ? -7.623 23.273 27.931 1.00 28.86 423 CYS A N 1
ATOM 3480 C CA . CYS A 1 423 ? -6.733 24.446 27.847 1.00 28.86 423 CYS A CA 1
ATOM 3481 C C . CYS A 1 423 ? -5.848 24.771 29.079 1.00 28.86 423 CYS A C 1
ATOM 3483 O O . CYS A 1 423 ? -6.339 25.267 30.089 1.00 28.86 423 CYS A O 1
ATOM 3485 N N . PRO A 1 424 ? -4.504 24.640 28.952 1.00 31.02 424 PRO A N 1
ATOM 3486 C CA . PRO A 1 424 ? -3.522 25.194 29.897 1.00 31.02 424 PRO A CA 1
ATOM 3487 C C . PRO A 1 424 ? -3.497 26.731 29.949 1.00 31.02 424 PRO A C 1
ATOM 3489 O O . PRO A 1 424 ? -2.879 27.299 30.842 1.00 31.02 424 PRO A O 1
ATOM 3492 N N . ASN A 1 425 ? -4.156 27.409 29.004 1.00 30.81 425 ASN A N 1
ATOM 3493 C CA . ASN A 1 425 ? -4.179 28.865 28.890 1.00 30.81 425 ASN A CA 1
ATOM 3494 C C . ASN A 1 425 ? -5.639 29.329 28.820 1.00 30.81 425 ASN A C 1
ATOM 3496 O O . ASN A 1 425 ? -6.316 29.070 27.828 1.00 30.81 425 ASN A O 1
ATOM 3500 N N . GLY A 1 426 ? -6.127 29.968 29.886 1.00 28.72 426 GLY A N 1
ATOM 3501 C CA . GLY A 1 426 ? -7.532 30.332 30.109 1.00 28.72 426 GLY A CA 1
ATOM 3502 C C . GLY A 1 426 ? -8.156 31.305 29.097 1.00 28.72 426 GLY A C 1
ATOM 3503 O O . GLY A 1 426 ? -8.399 32.464 29.424 1.00 28.72 426 GLY A O 1
ATOM 3504 N N . GLY A 1 427 ? -8.481 30.817 27.899 1.00 28.50 427 GLY A N 1
ATOM 3505 C CA . GLY A 1 427 ? -9.380 31.451 26.931 1.00 28.50 427 GLY A CA 1
ATOM 3506 C C . GLY A 1 427 ? -10.763 30.792 26.956 1.00 28.50 427 GLY A C 1
ATOM 3507 O O . GLY A 1 427 ? -10.867 29.570 26.971 1.00 28.50 427 GLY A O 1
ATOM 3508 N N . ARG A 1 428 ? -11.825 31.605 26.991 1.00 34.50 428 ARG A N 1
ATOM 3509 C CA . ARG A 1 428 ? -13.230 31.208 27.210 1.00 34.50 428 ARG A CA 1
ATOM 3510 C C . ARG A 1 428 ? -13.999 30.789 25.946 1.00 34.50 428 ARG A C 1
ATOM 3512 O O . ARG A 1 428 ? -15.218 30.676 26.009 1.00 34.50 428 ARG A O 1
ATOM 3519 N N . ASP A 1 429 ? -13.315 30.512 24.841 1.00 34.66 429 ASP A N 1
ATOM 3520 C CA . ASP A 1 429 ? -13.962 30.241 23.556 1.00 34.66 429 ASP A CA 1
ATOM 3521 C C . ASP A 1 429 ? -13.645 28.822 23.066 1.00 34.66 429 ASP A C 1
ATOM 3523 O O . ASP A 1 429 ? -12.482 28.450 22.892 1.00 34.66 429 ASP A O 1
ATOM 3527 N N . LEU A 1 430 ? -14.691 28.015 22.837 1.00 41.16 430 LEU A N 1
ATOM 3528 C CA . LEU A 1 430 ? -14.568 26.776 22.066 1.00 41.16 430 LEU A CA 1
ATOM 3529 C C . LEU A 1 430 ? -14.007 27.143 20.676 1.00 41.16 430 LEU A C 1
ATOM 3531 O O . LEU A 1 430 ? -14.516 28.090 20.069 1.00 41.16 430 LEU A O 1
ATOM 3535 N N . PRO A 1 431 ? -13.010 26.418 20.134 1.00 45.59 431 PRO A N 1
ATOM 3536 C CA . PRO A 1 431 ? -12.544 26.673 18.775 1.00 45.59 431 PRO A CA 1
ATOM 3537 C C . PRO A 1 431 ? -13.720 26.563 17.787 1.00 45.59 431 PRO A C 1
ATOM 3539 O O . PRO A 1 431 ? -14.620 25.743 18.011 1.00 45.59 431 PRO A O 1
ATOM 3542 N N . PRO A 1 432 ? -13.738 27.356 16.696 1.00 59.94 432 PRO A N 1
ATOM 3543 C CA . PRO A 1 432 ? -14.756 27.231 15.659 1.00 59.94 432 PRO A CA 1
ATOM 3544 C C . PRO A 1 432 ? -14.878 25.768 15.226 1.00 59.94 432 PRO A C 1
ATOM 3546 O O . PRO A 1 432 ? -13.865 25.101 15.023 1.00 59.94 432 PRO A O 1
ATOM 3549 N N . LEU A 1 433 ? -16.104 25.259 15.071 1.00 63.75 433 LEU A N 1
ATOM 3550 C CA . LEU A 1 433 ? -16.362 23.862 14.681 1.00 63.75 433 LEU A CA 1
ATOM 3551 C C . LEU A 1 433 ? -15.591 23.446 13.416 1.00 63.75 433 LEU A C 1
ATOM 3553 O O . LEU A 1 433 ? -15.187 22.296 13.284 1.00 63.75 433 LEU A O 1
ATOM 3557 N N . GLU A 1 434 ? -15.327 24.396 12.524 1.00 63.56 434 GLU A N 1
ATOM 3558 C CA . GLU A 1 434 ? -14.499 24.222 11.329 1.00 63.56 434 GLU A CA 1
ATOM 3559 C C . GLU A 1 434 ? -13.056 23.803 11.659 1.00 63.56 434 GLU A C 1
ATOM 3561 O O . GLU A 1 434 ? -12.544 22.870 11.044 1.00 63.56 434 GLU A O 1
ATOM 3566 N N . VAL A 1 435 ? -12.442 24.387 12.694 1.00 66.56 435 VAL A N 1
ATOM 3567 C CA . VAL A 1 435 ? -11.095 24.023 13.171 1.00 66.56 435 VAL A CA 1
ATOM 3568 C C . VAL A 1 435 ? -11.076 22.589 13.705 1.00 66.56 435 VAL A C 1
ATOM 3570 O O . VAL A 1 435 ? -10.126 21.851 13.462 1.00 66.56 435 VAL A O 1
ATOM 3573 N N . LEU A 1 436 ? -12.149 22.145 14.370 1.00 67.88 436 LEU A N 1
ATOM 3574 C CA . LEU A 1 436 ? -12.263 20.760 14.847 1.00 67.88 436 LEU A CA 1
ATOM 3575 C C . LEU A 1 436 ? -12.323 19.751 13.690 1.00 67.88 436 LEU A C 1
ATOM 3577 O O . LEU A 1 436 ? -11.739 18.671 13.783 1.00 67.88 436 LEU A O 1
ATOM 3581 N N . PHE A 1 437 ? -13.009 20.086 12.594 1.00 69.06 437 PHE A N 1
ATOM 3582 C CA . PHE A 1 437 ? -13.064 19.218 11.414 1.00 69.06 437 PHE A CA 1
ATOM 3583 C C . PHE A 1 437 ? -11.749 19.211 10.626 1.00 69.06 437 PHE A C 1
ATOM 3585 O O . PHE A 1 437 ? -11.393 18.178 10.054 1.00 69.06 437 PHE A O 1
ATOM 3592 N N . GLU A 1 438 ? -10.998 20.315 10.626 1.00 68.94 438 GLU A N 1
ATOM 3593 C CA . GLU A 1 438 ? -9.635 20.354 10.087 1.00 68.94 438 GLU A CA 1
ATOM 3594 C C . GLU A 1 438 ? -8.661 19.512 10.923 1.00 68.94 438 GLU A C 1
ATOM 3596 O O . GLU A 1 438 ? -7.912 18.713 10.357 1.00 68.94 438 GLU A O 1
ATOM 3601 N N . GLU A 1 439 ? -8.705 19.616 12.256 1.00 72.69 439 GLU A N 1
ATOM 3602 C CA . GLU A 1 439 ? -7.935 18.748 13.160 1.00 72.69 439 GLU A CA 1
ATOM 3603 C C . GLU A 1 439 ? -8.275 17.268 12.919 1.00 72.69 439 GLU A C 1
ATOM 3605 O O . GLU A 1 439 ? -7.376 16.434 12.788 1.00 72.69 439 GLU A O 1
ATOM 3610 N N . LEU A 1 440 ? -9.566 16.944 12.764 1.00 71.88 440 LEU A N 1
ATOM 3611 C CA . LEU A 1 440 ? -10.025 15.583 12.468 1.00 71.88 440 LEU A CA 1
ATOM 3612 C C . LEU A 1 440 ? -9.460 15.080 11.141 1.00 71.88 440 LEU A C 1
ATOM 3614 O O . LEU A 1 440 ? -9.008 13.938 11.046 1.00 71.88 440 LEU A O 1
ATOM 3618 N N . TYR A 1 441 ? -9.467 15.930 10.119 1.00 71.31 441 TYR A N 1
ATOM 3619 C CA . TYR A 1 441 ? -8.888 15.610 8.824 1.00 71.31 441 TYR A CA 1
ATOM 3620 C C . TYR A 1 441 ? -7.385 15.316 8.927 1.00 71.31 441 TYR A C 1
ATOM 3622 O O . TYR A 1 441 ? -6.926 14.312 8.374 1.00 71.31 441 TYR A O 1
ATOM 3630 N N . GLN A 1 442 ? -6.619 16.132 9.659 1.00 71.44 442 GLN A N 1
ATOM 3631 C CA . GLN A 1 442 ? -5.181 15.901 9.838 1.00 71.44 442 GLN A CA 1
ATOM 3632 C C . GLN A 1 442 ? -4.897 14.614 10.620 1.00 71.44 442 GLN A C 1
ATOM 3634 O O . GLN A 1 442 ? -4.029 13.835 10.222 1.00 71.44 442 GLN A O 1
ATOM 3639 N N . ASP A 1 443 ? -5.668 14.329 11.668 1.00 70.50 443 ASP A N 1
ATOM 3640 C CA . ASP A 1 443 ? -5.540 13.089 12.436 1.00 70.50 443 ASP A CA 1
ATOM 3641 C C . ASP A 1 443 ? -5.842 11.849 11.586 1.00 70.50 443 ASP A C 1
ATOM 3643 O O . ASP A 1 443 ? -5.090 10.867 11.615 1.00 70.50 443 ASP A O 1
ATOM 3647 N N . ILE A 1 444 ? -6.911 11.886 10.783 1.00 68.19 444 ILE A N 1
ATOM 3648 C CA . ILE A 1 444 ? -7.249 10.802 9.850 1.00 68.19 444 ILE A CA 1
ATOM 3649 C C . ILE A 1 444 ? -6.142 10.640 8.803 1.00 68.19 444 ILE A C 1
ATOM 3651 O O . ILE A 1 444 ? -5.756 9.510 8.494 1.00 68.19 444 ILE A O 1
ATOM 3655 N N . ARG A 1 445 ? -5.580 11.742 8.292 1.00 69.19 445 ARG A N 1
ATOM 3656 C CA . ARG A 1 445 ? -4.461 11.726 7.340 1.00 69.19 445 ARG A CA 1
ATOM 3657 C C . ARG A 1 445 ? -3.215 11.062 7.932 1.00 69.19 445 ARG A C 1
ATOM 3659 O O . ARG A 1 445 ? -2.651 10.174 7.292 1.00 69.19 445 ARG A O 1
ATOM 3666 N N . LEU A 1 446 ? -2.812 11.437 9.146 1.00 69.25 446 LEU A N 1
ATOM 3667 C CA . LEU A 1 446 ? -1.662 10.849 9.848 1.00 69.25 446 LEU A CA 1
ATOM 3668 C C . LEU A 1 446 ? -1.877 9.364 10.160 1.00 69.25 446 LEU A C 1
ATOM 3670 O O . LEU A 1 446 ? -0.973 8.542 10.037 1.00 69.25 446 LEU A O 1
ATOM 3674 N N . ARG A 1 447 ? -3.093 8.978 10.540 1.00 64.94 447 ARG A N 1
ATOM 3675 C CA . ARG A 1 447 ? -3.404 7.572 10.836 1.00 64.94 447 ARG A CA 1
ATOM 3676 C C . ARG A 1 447 ? -3.511 6.727 9.581 1.00 64.94 447 ARG A C 1
ATOM 3678 O O . ARG A 1 447 ? -3.146 5.553 9.613 1.00 64.94 447 ARG A O 1
ATOM 3685 N N . ARG A 1 448 ? -3.957 7.309 8.466 1.00 63.31 448 ARG A N 1
ATOM 3686 C CA . ARG A 1 448 ? -3.966 6.634 7.168 1.00 63.31 448 ARG A CA 1
ATOM 3687 C C . ARG A 1 448 ? -2.571 6.160 6.781 1.00 63.31 448 ARG A C 1
ATOM 3689 O O . ARG A 1 448 ? -2.436 5.013 6.355 1.00 63.31 448 ARG A O 1
ATOM 3696 N N . THR A 1 449 ? -1.561 7.006 6.965 1.00 57.50 449 THR A N 1
ATOM 3697 C CA . THR A 1 449 ? -0.167 6.665 6.659 1.00 57.50 449 THR A CA 1
ATOM 3698 C C . THR A 1 449 ? 0.406 5.662 7.663 1.00 57.50 449 THR A C 1
ATOM 3700 O O . THR A 1 449 ? 1.006 4.674 7.247 1.00 57.50 449 THR A O 1
ATOM 3703 N N . LEU A 1 450 ? 0.155 5.842 8.966 1.00 53.62 450 LEU A N 1
ATOM 3704 C CA . LEU A 1 450 ? 0.663 4.951 10.022 1.00 53.62 450 LEU A CA 1
ATOM 3705 C C . LEU A 1 450 ? 0.085 3.529 9.965 1.00 53.62 450 LEU A C 1
ATOM 3707 O O . LEU A 1 450 ? 0.809 2.560 10.180 1.00 53.62 450 LEU A O 1
ATOM 3711 N N . TYR A 1 451 ? -1.206 3.388 9.657 1.00 54.66 451 TYR A N 1
ATOM 3712 C CA . TYR A 1 451 ? -1.894 2.092 9.634 1.00 54.66 451 TYR A CA 1
ATOM 3713 C C . TYR A 1 451 ? -2.062 1.511 8.222 1.00 54.66 451 TYR A C 1
ATOM 3715 O O . TYR A 1 451 ? -2.810 0.547 8.055 1.00 54.66 451 TYR A O 1
ATOM 3723 N N . LYS A 1 452 ? -1.382 2.081 7.211 1.00 50.44 452 LYS A N 1
ATOM 3724 C CA . LYS A 1 452 ? -1.468 1.676 5.793 1.00 50.44 452 LYS A CA 1
ATOM 3725 C C . LYS A 1 452 ? -2.925 1.454 5.342 1.00 50.44 452 LYS A C 1
ATOM 3727 O O . LYS A 1 452 ? -3.257 0.437 4.733 1.00 50.44 452 LYS A O 1
ATOM 3732 N N . LEU A 1 453 ? -3.817 2.402 5.649 1.00 50.94 453 LEU A N 1
ATOM 3733 C CA . LEU A 1 453 ? -5.267 2.319 5.385 1.00 50.94 453 LEU A CA 1
ATOM 3734 C C . LEU A 1 453 ? -5.631 2.502 3.889 1.00 50.94 453 LEU A C 1
ATOM 3736 O O . LEU A 1 453 ? -6.699 3.010 3.556 1.00 50.94 453 LEU A O 1
ATOM 3740 N N . ASP A 1 454 ? -4.779 2.070 2.957 1.00 42.69 454 ASP A N 1
ATOM 3741 C CA . ASP A 1 454 ? -4.966 2.229 1.503 1.00 42.69 454 ASP A CA 1
ATOM 3742 C C . ASP A 1 454 ? -6.019 1.286 0.891 1.00 42.69 454 ASP A C 1
ATOM 3744 O O . ASP A 1 454 ? -6.191 1.228 -0.328 1.00 42.69 454 ASP A O 1
ATOM 3748 N N . GLN A 1 455 ? -6.760 0.556 1.724 1.00 43.78 455 GLN A N 1
ATOM 3749 C CA . GLN A 1 455 ? -7.854 -0.333 1.327 1.00 43.78 455 GLN A CA 1
ATOM 3750 C C . GLN A 1 455 ? -9.215 0.150 1.850 1.00 43.78 455 GLN A C 1
ATOM 3752 O O . GLN A 1 455 ? -10.053 -0.638 2.262 1.00 43.78 455 GLN A O 1
ATOM 3757 N N . TYR A 1 456 ? -9.499 1.451 1.796 1.00 46.59 456 TYR A N 1
ATOM 3758 C CA . TYR A 1 456 ? -10.833 1.967 2.149 1.00 46.59 456 TYR A CA 1
ATOM 3759 C C . TYR A 1 456 ? -11.941 1.653 1.121 1.00 46.59 456 TYR A C 1
ATOM 3761 O O . TYR A 1 456 ? -13.114 1.909 1.390 1.00 46.59 456 TYR A O 1
ATOM 3769 N N . ARG A 1 457 ? -11.614 1.009 -0.017 1.00 41.53 457 ARG A N 1
ATOM 3770 C CA . ARG A 1 457 ? -12.628 0.285 -0.814 1.00 41.53 457 ARG A CA 1
ATOM 3771 C C . ARG A 1 457 ? -13.351 -0.767 0.037 1.00 41.53 457 ARG A C 1
ATOM 3773 O O . ARG A 1 457 ? -14.544 -0.956 -0.165 1.00 41.53 457 ARG A O 1
ATOM 3780 N N . GLU A 1 458 ? -12.660 -1.381 1.003 1.00 42.34 458 GLU A N 1
ATOM 3781 C CA . GLU A 1 458 ? -13.233 -2.378 1.913 1.00 42.34 458 GLU A CA 1
ATOM 3782 C C . GLU A 1 458 ? -14.248 -1.741 2.864 1.00 42.34 458 GLU A C 1
ATOM 3784 O O . GLU A 1 458 ? -15.364 -2.227 2.956 1.00 42.34 458 GLU A O 1
ATOM 3789 N N . LEU A 1 459 ? -13.942 -0.600 3.491 1.00 41.84 459 LEU A N 1
ATOM 3790 C CA . LEU A 1 459 ? -14.884 0.054 4.411 1.00 41.84 459 LEU A CA 1
ATOM 3791 C C . LEU A 1 459 ? -16.169 0.514 3.700 1.00 41.84 459 LEU A C 1
ATOM 3793 O O . LEU A 1 459 ?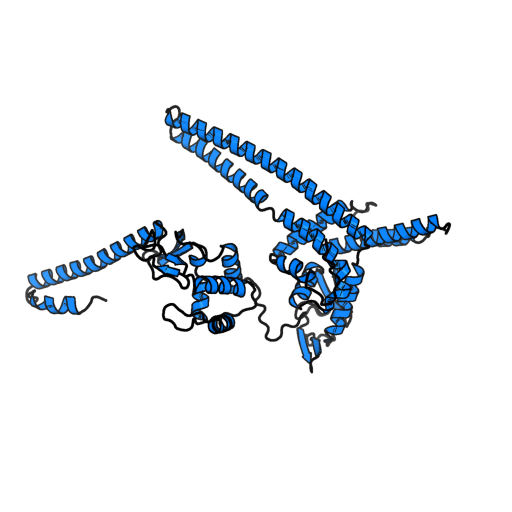 -17.260 0.280 4.213 1.00 41.84 459 LEU A O 1
ATOM 3797 N N . LYS A 1 460 ? -16.070 1.043 2.472 1.00 39.44 460 LYS A N 1
ATOM 3798 C CA . LYS A 1 460 ? -17.243 1.419 1.664 1.00 39.44 460 LYS A CA 1
ATOM 3799 C C . LYS A 1 460 ? -18.070 0.218 1.179 1.00 39.44 460 LYS A C 1
ATOM 3801 O O . LYS A 1 460 ? -19.297 0.269 1.226 1.00 39.44 460 LYS A O 1
ATOM 3806 N N . GLN A 1 461 ? -17.424 -0.865 0.733 1.00 42.59 461 GLN A N 1
ATOM 3807 C CA . GLN A 1 461 ? -18.119 -2.105 0.351 1.00 42.59 461 GLN A CA 1
ATOM 3808 C C . GLN A 1 461 ? -18.765 -2.808 1.557 1.00 42.59 461 GLN A C 1
ATOM 3810 O O . GLN A 1 461 ? -19.786 -3.469 1.397 1.00 42.59 461 GLN A O 1
ATOM 3815 N N . MET A 1 462 ? -18.214 -2.644 2.762 1.00 43.97 462 MET A N 1
ATOM 3816 C CA . MET A 1 462 ? -18.630 -3.390 3.955 1.00 43.97 462 MET A CA 1
ATOM 3817 C C . MET A 1 462 ? -19.793 -2.752 4.730 1.00 43.97 462 MET A C 1
ATOM 3819 O O . MET A 1 462 ? -20.563 -3.486 5.341 1.00 43.97 462 MET A O 1
ATOM 3823 N N . PHE A 1 463 ? -20.001 -1.431 4.657 1.00 40.00 463 PHE A N 1
ATOM 3824 C CA . PHE A 1 463 ? -21.235 -0.803 5.170 1.00 40.00 463 PHE A CA 1
ATOM 3825 C C . PHE A 1 463 ? -22.427 -0.899 4.196 1.00 40.00 463 PHE A C 1
ATOM 3827 O O . PHE A 1 463 ? -23.547 -0.573 4.584 1.00 40.00 463 PHE A O 1
ATOM 3834 N N . CYS A 1 464 ? -22.201 -1.388 2.968 1.00 33.94 464 CYS A N 1
ATOM 3835 C CA . CYS A 1 464 ? -23.221 -1.603 1.931 1.00 33.94 464 CYS A CA 1
ATOM 3836 C C . CYS A 1 464 ? -23.544 -3.091 1.669 1.00 33.94 464 CYS A C 1
ATOM 3838 O O . CYS A 1 464 ? -24.069 -3.411 0.603 1.00 33.94 464 CYS A O 1
ATOM 3840 N N . ALA A 1 465 ? -23.225 -4.018 2.581 1.00 28.94 465 ALA A N 1
ATOM 3841 C CA . ALA A 1 465 ? -23.607 -5.420 2.392 1.00 28.94 465 ALA A CA 1
ATOM 3842 C C . ALA A 1 465 ? -25.144 -5.592 2.487 1.00 28.94 465 ALA A C 1
ATOM 3844 O O . ALA A 1 465 ? -25.761 -5.003 3.381 1.00 28.94 465 ALA A O 1
ATOM 3845 N N . PRO A 1 466 ? -25.768 -6.374 1.585 1.00 27.59 466 PRO A N 1
ATOM 3846 C CA . PRO A 1 466 ? -27.217 -6.504 1.500 1.00 27.59 466 PRO A CA 1
ATOM 3847 C C . PRO A 1 466 ? -27.736 -7.289 2.706 1.00 27.59 466 PRO A C 1
ATOM 3849 O O . PRO A 1 466 ? -27.407 -8.457 2.891 1.00 27.59 466 PRO A O 1
ATOM 3852 N N . THR A 1 467 ? -28.551 -6.656 3.544 1.00 30.95 467 THR A N 1
ATOM 3853 C CA . THR A 1 467 ? -29.376 -7.384 4.510 1.00 30.95 467 THR A CA 1
ATOM 3854 C C . THR A 1 467 ? -30.585 -7.956 3.774 1.00 30.95 467 THR A C 1
ATOM 3856 O O . THR A 1 467 ? -31.278 -7.201 3.096 1.00 30.95 467 THR A O 1
ATOM 3859 N N . ASP A 1 468 ? -30.874 -9.250 3.951 1.00 29.94 468 ASP A N 1
ATOM 3860 C CA 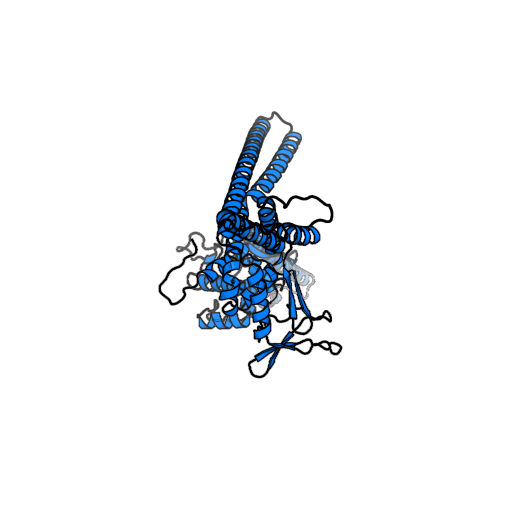. ASP A 1 468 ? -31.999 -10.023 3.372 1.00 29.94 468 ASP A CA 1
ATOM 3861 C C . ASP A 1 468 ? -33.418 -9.512 3.717 1.00 29.94 468 ASP A C 1
ATOM 3863 O O . ASP A 1 468 ? -34.427 -10.192 3.529 1.00 29.94 468 ASP A O 1
ATOM 3867 N N . THR A 1 469 ? -33.546 -8.280 4.198 1.00 28.56 469 THR A N 1
ATOM 3868 C CA . THR A 1 469 ? -34.831 -7.622 4.389 1.00 28.56 469 THR A CA 1
ATOM 3869 C C . THR A 1 469 ? -34.974 -6.532 3.340 1.00 28.56 469 THR A C 1
ATOM 3871 O O . THR A 1 469 ? -34.190 -5.590 3.273 1.00 28.56 469 THR A O 1
ATOM 3874 N N . LYS A 1 470 ? -35.987 -6.687 2.483 1.00 27.89 470 LYS A N 1
ATOM 3875 C CA . LYS A 1 470 ? -36.434 -5.696 1.499 1.00 27.89 470 LYS A CA 1
ATOM 3876 C C . LYS A 1 470 ? -36.697 -4.350 2.183 1.00 27.89 470 LYS A C 1
ATOM 3878 O O . LYS A 1 470 ? -37.815 -4.100 2.622 1.00 27.89 470 LYS A O 1
ATOM 3883 N N . LYS A 1 471 ? -35.670 -3.511 2.279 1.00 25.88 471 LYS A N 1
ATOM 3884 C CA . LYS A 1 471 ? -35.704 -2.050 2.411 1.00 25.88 471 LYS A CA 1
ATOM 3885 C C . LYS A 1 471 ? -34.276 -1.561 2.192 1.00 25.88 471 LYS A C 1
ATOM 3887 O O . LYS A 1 471 ? -33.454 -1.552 3.102 1.00 25.88 471 LYS A O 1
ATOM 3892 N N . GLU A 1 472 ? -33.986 -1.207 0.946 1.00 27.06 472 GLU A N 1
ATOM 3893 C CA . GLU A 1 472 ? -32.773 -0.490 0.574 1.00 27.06 472 GLU A CA 1
ATOM 3894 C C . GLU A 1 472 ? -32.708 0.815 1.373 1.00 27.06 472 GLU A C 1
ATOM 3896 O O . GLU A 1 472 ? -33.466 1.750 1.131 1.00 27.06 472 GLU A O 1
ATOM 3901 N N . VAL A 1 473 ? -31.798 0.878 2.340 1.00 27.84 473 VAL A N 1
ATOM 3902 C CA . VAL A 1 473 ? -31.282 2.149 2.844 1.00 27.84 473 VAL A CA 1
ATOM 3903 C C . VAL A 1 473 ? -29.834 2.215 2.389 1.00 27.84 473 VAL A C 1
ATOM 3905 O O . VAL A 1 473 ? -28.898 1.952 3.141 1.00 27.84 473 VAL A O 1
ATOM 3908 N N . CYS A 1 474 ? -29.652 2.506 1.101 1.00 23.95 474 CYS A N 1
ATOM 3909 C CA . CYS A 1 474 ? -28.390 3.045 0.626 1.00 23.95 474 CYS A CA 1
ATOM 3910 C C . CYS A 1 474 ? -28.185 4.386 1.335 1.00 23.95 474 CYS A C 1
ATOM 3912 O O . CYS A 1 474 ? -29.003 5.292 1.203 1.00 23.95 474 CYS A O 1
ATOM 3914 N N . LEU A 1 475 ? -27.106 4.494 2.108 1.00 28.62 475 LEU A N 1
ATOM 3915 C CA . LEU A 1 475 ? -26.630 5.759 2.659 1.00 28.62 475 LEU A CA 1
ATOM 3916 C C . LEU A 1 475 ? -26.227 6.671 1.485 1.00 28.62 475 LEU A C 1
ATOM 3918 O O . LEU A 1 475 ? -25.105 6.575 0.987 1.00 28.62 475 LEU A O 1
ATOM 3922 N N . THR A 1 476 ? -27.165 7.490 1.007 1.00 27.55 476 THR A N 1
ATOM 3923 C CA . THR A 1 476 ? -26.917 8.615 0.089 1.00 27.55 476 THR A CA 1
ATOM 3924 C C . THR A 1 476 ? -26.325 9.806 0.819 1.00 27.55 476 THR A C 1
ATOM 3926 O O . THR A 1 476 ? -26.832 10.122 1.924 1.00 27.55 476 THR A O 1
#

Secondary structure (DSSP, 8-state):
---HHHHHTTGGGS-TTSHHHHHHHHHHHHHHHHHHHHHHHHHHHHHHHHHHTT---SPPPTTEEEPPBTTBS-TTSEEE-TTHHHHHHHHHHHHHTS---HHHHHHHHHHTT-B-TTSSB--HHHHHHHHT-GGGGTEEEEE-TTT--EEEEE--SPPSS-HHHHHHHHHHHTT-S-----SS--TTTTTSEETTSPBPEEEEETTEEEEE---TT-S--EEEHHHHHHHHHHHHHTTPPPHHHHHHHHHHHHHHHHHHHHHHHHHHHHHHHHHHHHHHHHHHHHHHHHTT-S-HHHHHHHHHHHHHHHHHHHHHHHHHHS-THHHHHHHHHHHHHHHTTHHHHGGGS-HHHHHHHHHHHEEEEEEETTEEEEEE-HHHHHHHHHHHHHHHHHHHHHHHHTTPPP-TTTHHHHHHHHHTTS-SS----PPPHHHHHHHHHHHHHHHHHHTT-TTHHHHHHHTTPPPSSS------

pLDDT: mean 74.55, std 17.41, range [23.95, 93.81]

Radius of gyration: 34.43 Å; chains: 1; bounding box: 102×71×79 Å

Sequence (476 aa):
MINPFFCLNFIFLFDTSRAAGRLAFRNFCNMAVWYSENLSEEVTTKMEELLLKGYYPAPAPIGYKIGKKGVHDDPKKKYLDEVIAPFVKECFELFSTGNYSLNTLSEYMRDKGMTNSAGGRVRANSFQKILRNPFYHGLIRWKRRSTQQFHFYEGNHEPIITKNLFDKVQDILDGRTQKITARHNYTYSKMIRCECGHYLVSENHKGNIYLACHNKECEFTSIREDRLEDQIIAHFSKYELADEFLAYSKEAIKRLSSNLRSNSKDKRKILNLELGKLDKQLEKLNRAVLDGFFDPEEGIEQKNNIIKRRQSLRGELADFEDSGEDALWKLTTEVIGVFNHLPYKYKDLNSVIKIKLINLLFLNRELKGQKLHLQAIPTFEKLRNANYLLQGRKLLLNREQQGQKPLEKALPIMERELISMNCPNGGRDLPPLEVLFEELYQDIRLRRTLYKLDQYRELKQMFCAPTDTKKEVCLT

Foldseek 3Di:
DPPVVVVPVCVVVFPCVDPVSVVVSVVVVVVVVVVVVVVVVVVLVVCVVCLQVQFDPDADDWQWDAADPPPDPDSRAIAGDPVGLVLLLVLLVVLLVLQDDLQNSQVVSVVVPHADPVRHGQHSVNSVVSLQQCVQAFWHWDQRPVVRDIDIGGHPYDHSDHPVSSVSNVCSVVCVDPRPDDPDPDQCAQPAAEPVRGTWGWDDDPNWIWTADPDPPDPAGIDTPVLVVLQVLVVLVLLAFDPVLLVVLLVLLVVVLVVVVVVLVVVLVVLVVVLVVLVVVLVVLVVCVVVVVDDPVVSVVVNVVSVVVNVVSVVVNVVSVPPCVVVLSVVLSLVSVCSNCCSPCVVVDDSVVNNVVLLLFFDHWYQYRNHTDTHGDPLSVLSSLVRVVVVLVVVQVVCVVVVHDGPPVVVVVSLVVVQVVDDPDDDSDSPDVSVSSVVSSVSSVVVCVVVVVVVCVCVLVVVLDDDPDPDDPDPD